Protein AF-A0A9W9YBP2-F1 (afdb_monomer)

Nearest PDB structures (foldseek):
  5f2o-assembly1_B  TM=9.267E-01  e=6.125E-21  Mycobacterium marinum M
  5f2n-assembly1_B  TM=9.156E-01  e=1.019E-20  Mycobacterium marinum M
  6lyh-assembly2_A  TM=8.291E-01  e=7.140E-15  Camellia sinensis var. assamica
  8uzd-assembly1_A  TM=8.109E-01  e=3.622E-15  Ilex paraguariensis
  6lyi-assembly1_B-2  TM=7.786E-01  e=2.379E-13  Camellia sinensis var. assamica

Structure (mmCIF, N/CA/C/O backbone):
data_AF-A0A9W9YBP2-F1
#
_entry.id   AF-A0A9W9YBP2-F1
#
loop_
_atom_site.group_PDB
_atom_site.id
_atom_site.type_symbol
_atom_site.label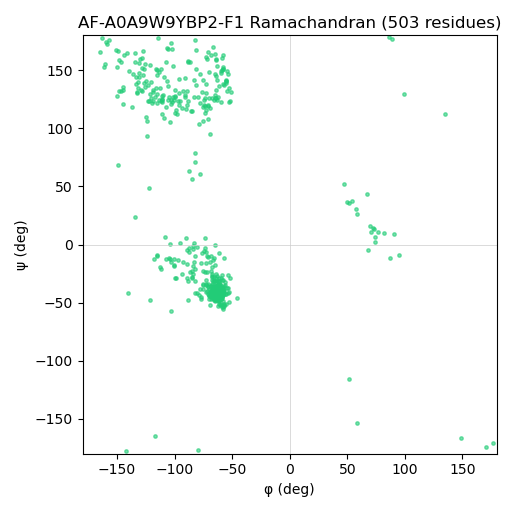_atom_id
_atom_site.label_alt_id
_atom_site.label_comp_id
_atom_site.label_asym_id
_atom_site.label_entity_id
_atom_site.label_seq_id
_atom_site.pdbx_PDB_ins_code
_atom_site.Cartn_x
_atom_site.Cartn_y
_atom_site.Cartn_z
_atom_site.occupancy
_atom_site.B_iso_or_equiv
_atom_site.auth_seq_id
_atom_site.auth_comp_id
_atom_site.auth_asym_id
_atom_site.auth_atom_id
_atom_site.pdbx_PDB_model_num
ATOM 1 N N . MET A 1 1 ? -2.726 -21.635 -3.933 1.00 55.66 1 MET A N 1
ATOM 2 C CA . MET A 1 1 ? -3.548 -20.910 -2.936 1.00 55.66 1 MET A CA 1
ATOM 3 C C . MET A 1 1 ? -2.852 -19.585 -2.648 1.00 55.66 1 MET A C 1
ATOM 5 O O . MET A 1 1 ? -1.627 -19.601 -2.637 1.00 55.66 1 MET A O 1
ATOM 9 N N . PRO A 1 2 ? -3.560 -18.451 -2.503 1.00 86.00 2 PRO A N 1
ATOM 10 C CA . PRO A 1 2 ? -2.918 -17.165 -2.212 1.00 86.00 2 PRO A CA 1
ATOM 11 C C . PRO A 1 2 ? -2.115 -17.192 -0.904 1.00 86.00 2 PRO A C 1
ATOM 13 O O . PRO A 1 2 ? -2.485 -17.905 0.033 1.00 86.00 2 PRO A O 1
ATOM 16 N N . LEU A 1 3 ? -1.048 -16.390 -0.828 1.00 90.25 3 LEU A N 1
ATOM 17 C CA . LEU A 1 3 ? -0.131 -16.355 0.319 1.00 90.25 3 LEU A CA 1
ATOM 18 C C . LEU A 1 3 ? -0.850 -16.019 1.632 1.00 90.25 3 LEU A C 1
ATOM 20 O O . LEU A 1 3 ? -0.806 -16.816 2.561 1.00 90.25 3 LEU A O 1
ATOM 24 N N . LEU A 1 4 ? -1.566 -14.890 1.689 1.00 93.56 4 LEU A N 1
ATOM 25 C CA . LEU A 1 4 ? -2.238 -14.441 2.916 1.00 93.56 4 LEU A CA 1
ATOM 26 C C . LEU A 1 4 ? -3.308 -15.423 3.402 1.00 93.56 4 LEU A C 1
ATOM 28 O O . LEU A 1 4 ? -3.424 -15.645 4.601 1.00 93.56 4 LEU A O 1
ATOM 32 N N . TYR A 1 5 ? -4.020 -16.083 2.484 1.00 95.06 5 TYR A N 1
ATOM 33 C CA . TYR A 1 5 ? -4.955 -17.152 2.844 1.00 95.06 5 TYR A CA 1
ATOM 34 C C . TYR A 1 5 ? -4.235 -18.299 3.563 1.00 95.06 5 TYR A C 1
ATOM 36 O O . TYR A 1 5 ? -4.701 -18.785 4.590 1.00 95.06 5 TYR A O 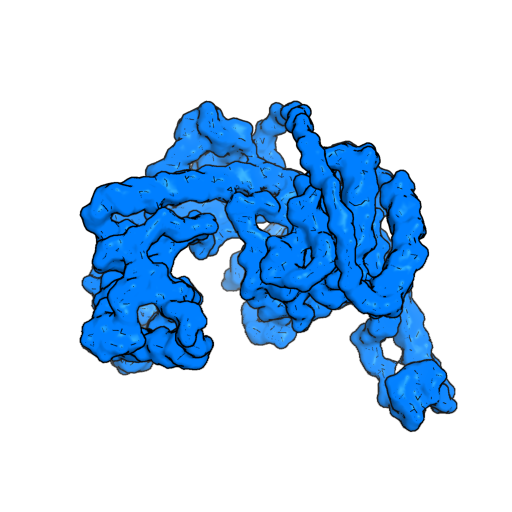1
ATOM 44 N N . THR A 1 6 ? -3.074 -18.701 3.042 1.00 94.75 6 THR A N 1
ATOM 45 C CA . THR A 1 6 ? -2.247 -19.752 3.649 1.00 94.75 6 THR A CA 1
ATOM 46 C C . THR A 1 6 ? -1.713 -19.303 5.011 1.00 94.75 6 THR A C 1
ATOM 48 O O . THR A 1 6 ? -1.772 -20.068 5.965 1.00 94.75 6 THR A O 1
ATOM 51 N N . CYS A 1 7 ? -1.263 -18.050 5.145 1.00 94.94 7 CYS A N 1
ATOM 52 C CA . CYS A 1 7 ? -0.811 -17.499 6.426 1.00 94.94 7 CYS A CA 1
ATOM 53 C C . CYS A 1 7 ? -1.916 -17.514 7.490 1.00 94.94 7 CYS A C 1
ATOM 55 O O . CYS A 1 7 ? -1.668 -17.970 8.602 1.00 94.94 7 CYS A O 1
ATOM 57 N N . VAL A 1 8 ? -3.130 -17.064 7.152 1.00 96.00 8 VAL A N 1
ATOM 58 C CA . VAL A 1 8 ? -4.284 -17.110 8.066 1.00 96.00 8 VAL A CA 1
ATOM 59 C C . VAL A 1 8 ? -4.595 -18.553 8.457 1.00 96.00 8 VAL A C 1
ATOM 61 O O . VAL A 1 8 ? -4.762 -18.841 9.637 1.00 96.00 8 VAL A O 1
ATOM 64 N N . GLN A 1 9 ? -4.596 -19.477 7.494 1.00 95.75 9 GLN A N 1
ATOM 65 C CA . GLN A 1 9 ? -4.836 -20.892 7.764 1.00 95.75 9 GLN A CA 1
ATOM 66 C C . GLN A 1 9 ? -3.798 -21.491 8.727 1.00 95.75 9 GLN A C 1
ATOM 68 O O . GLN A 1 9 ? -4.165 -22.253 9.619 1.00 95.75 9 GLN A O 1
ATOM 73 N N . GLU A 1 10 ? -2.515 -21.161 8.574 1.00 96.25 10 GLU A N 1
ATOM 74 C CA . GLU A 1 10 ? -1.473 -21.628 9.497 1.00 96.25 10 GLU A CA 1
ATOM 75 C C . GLU A 1 10 ? -1.598 -20.980 10.881 1.00 96.25 10 GLU A C 1
ATOM 77 O O . GLU A 1 10 ? -1.501 -21.679 11.887 1.00 96.25 10 GLU A O 1
ATOM 82 N N . LEU A 1 11 ? -1.896 -19.679 10.965 1.00 96.00 11 LEU A N 1
ATOM 83 C CA . LEU A 1 11 ? -2.150 -19.014 12.249 1.00 96.00 11 LEU A CA 1
ATOM 84 C C . LEU A 1 11 ? -3.337 -19.643 12.986 1.00 96.00 11 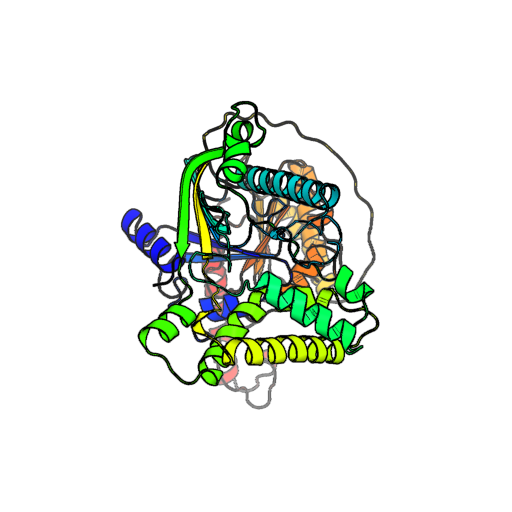LEU A C 1
ATOM 86 O O . LEU A 1 11 ? -3.249 -19.876 14.188 1.00 96.00 11 LEU A O 1
ATOM 90 N N . ARG A 1 12 ? -4.403 -19.997 12.261 1.00 95.31 12 ARG A N 1
ATOM 91 C CA . ARG A 1 12 ? -5.565 -20.716 12.803 1.00 95.31 12 ARG A CA 1
ATOM 92 C C . ARG A 1 12 ? -5.178 -22.093 13.345 1.00 95.31 12 ARG A C 1
ATOM 94 O O . ARG A 1 12 ? -5.583 -22.441 14.447 1.00 95.31 12 ARG A O 1
ATOM 101 N N . LYS A 1 13 ? -4.330 -22.853 12.643 1.00 96.31 13 LYS A N 1
ATOM 102 C CA . LYS A 1 13 ? -3.823 -24.147 13.146 1.00 96.31 13 LYS A CA 1
ATOM 103 C C . LYS A 1 13 ? -2.999 -24.009 14.429 1.00 96.31 13 LYS A C 1
ATOM 105 O O . LYS A 1 13 ? -3.027 -24.912 15.257 1.00 96.31 13 LYS A O 1
ATOM 110 N N . ILE A 1 14 ? -2.243 -22.920 14.571 1.00 96.75 14 ILE A N 1
ATOM 111 C CA . ILE A 1 14 ? -1.342 -22.704 15.712 1.00 96.75 14 ILE A CA 1
ATOM 112 C C . ILE A 1 14 ? -2.102 -22.156 16.927 1.00 96.75 14 ILE A C 1
ATOM 114 O O . ILE A 1 14 ? -1.828 -22.569 18.052 1.00 96.75 14 ILE A O 1
ATOM 118 N N . HIS A 1 15 ? -3.031 -21.222 16.711 1.00 95.75 15 HIS A N 1
ATOM 119 C CA . HIS A 1 15 ? -3.633 -20.418 17.779 1.00 95.75 15 HIS A CA 1
ATOM 120 C C . HIS A 1 15 ? -5.140 -20.643 17.980 1.00 95.75 15 HIS A C 1
ATOM 122 O O . HIS A 1 15 ? -5.681 -20.168 18.974 1.00 95.75 15 HIS A O 1
ATOM 128 N N . GLY A 1 16 ? -5.808 -21.370 17.081 1.00 93.94 16 GLY A N 1
ATOM 129 C CA . GLY A 1 16 ? -7.256 -21.582 17.104 1.00 93.94 16 GLY A CA 1
ATOM 130 C C . GLY A 1 16 ? -8.057 -20.510 16.355 1.00 93.94 16 GLY A C 1
ATOM 131 O O . GLY A 1 16 ? -7.508 -19.535 15.823 1.00 93.94 16 GLY A O 1
ATOM 132 N N . ASP A 1 17 ? -9.375 -20.718 16.296 1.00 91.31 17 ASP A N 1
ATOM 133 C CA . ASP A 1 17 ? -10.306 -19.871 15.540 1.00 91.31 17 ASP A CA 1
ATOM 134 C C . ASP A 1 17 ? -10.536 -18.503 16.198 1.00 91.31 17 ASP A C 1
ATOM 136 O O . ASP A 1 17 ? -10.561 -17.503 15.486 1.00 91.31 17 ASP A O 1
ATOM 140 N N . ASP A 1 18 ? -10.541 -18.441 17.533 1.00 89.19 18 ASP A N 1
ATOM 141 C CA . ASP A 1 18 ? -10.777 -17.206 18.306 1.00 89.19 18 ASP A CA 1
ATOM 142 C C . ASP A 1 18 ? -9.574 -16.236 18.305 1.00 89.19 18 ASP A C 1
ATOM 144 O O . ASP A 1 18 ? -9.632 -15.131 18.853 1.00 89.19 18 ASP A O 1
ATOM 148 N N . PHE A 1 19 ? -8.435 -16.631 17.725 1.00 93.44 19 PHE A N 1
ATOM 149 C CA . PHE A 1 19 ? -7.253 -15.774 17.660 1.00 93.44 19 PHE A CA 1
ATOM 150 C C . PHE A 1 19 ? -7.491 -14.618 16.680 1.00 93.44 19 PHE A C 1
ATOM 152 O O . PHE A 1 19 ? -7.505 -14.815 15.468 1.00 93.44 19 PHE A O 1
ATOM 159 N N . SER A 1 20 ? -7.665 -13.393 17.162 1.00 95.12 20 SER A N 1
ATOM 160 C CA . SER A 1 20 ? -7.914 -12.258 16.266 1.00 95.12 20 SER A CA 1
ATOM 161 C C . SER A 1 20 ? -6.709 -11.964 15.364 1.00 95.12 20 SER A C 1
ATOM 163 O O . SER A 1 20 ? -5.587 -11.792 15.840 1.00 95.12 20 SER A O 1
ATOM 165 N N . ILE A 1 21 ? -6.941 -11.872 14.052 1.00 97.19 21 ILE A N 1
ATOM 166 C CA . ILE A 1 21 ? -5.913 -11.559 13.051 1.00 97.19 21 ILE A CA 1
ATOM 167 C C . ILE A 1 21 ? -6.308 -10.266 12.348 1.00 97.19 21 ILE A C 1
ATOM 169 O O . ILE A 1 21 ? -7.375 -10.191 11.751 1.00 97.19 21 ILE A O 1
ATOM 173 N N . ASN A 1 22 ? -5.437 -9.259 12.359 1.00 96.69 22 ASN A N 1
ATOM 174 C CA . ASN A 1 22 ? -5.608 -8.071 11.526 1.00 96.69 22 ASN A CA 1
ATOM 175 C C . ASN A 1 22 ? -4.626 -8.113 10.351 1.00 96.69 22 ASN A C 1
ATOM 177 O O . ASN A 1 22 ? -3.417 -8.227 10.559 1.00 96.69 22 ASN A O 1
ATOM 181 N N . VAL A 1 23 ? -5.136 -8.019 9.124 1.00 97.44 23 VAL A N 1
ATOM 182 C CA . VAL A 1 23 ? -4.327 -7.952 7.903 1.00 97.44 23 VAL A CA 1
ATOM 183 C C . VAL A 1 23 ? -4.386 -6.536 7.354 1.00 97.44 23 VAL A C 1
ATOM 185 O O . VAL A 1 23 ? -5.449 -6.057 6.971 1.00 97.44 23 VAL A O 1
ATOM 188 N N . ILE A 1 24 ? -3.231 -5.880 7.278 1.00 96.94 24 ILE A N 1
ATOM 189 C CA . ILE A 1 24 ? -3.136 -4.492 6.831 1.00 96.94 24 ILE A CA 1
ATOM 190 C C . ILE A 1 24 ? -2.446 -4.448 5.469 1.00 96.94 24 ILE A C 1
ATOM 192 O O . ILE A 1 24 ? -1.337 -4.962 5.326 1.00 96.94 24 ILE A O 1
ATOM 196 N N . TYR A 1 25 ? -3.088 -3.832 4.476 1.00 97.06 25 TYR A N 1
ATOM 197 C CA . TYR A 1 25 ? -2.472 -3.570 3.171 1.00 97.06 25 TYR A CA 1
ATOM 198 C C . TYR A 1 25 ? -1.996 -2.126 3.091 1.00 97.06 25 TYR A C 1
ATOM 200 O O . TYR A 1 25 ? -2.777 -1.205 3.309 1.00 97.06 25 TYR A O 1
ATOM 208 N N . GLU A 1 26 ? -0.737 -1.920 2.733 1.00 96.38 26 GLU A N 1
ATOM 209 C CA . GLU A 1 26 ? -0.184 -0.593 2.470 1.00 96.38 26 GLU A CA 1
ATOM 210 C C . GLU A 1 26 ? 0.160 -0.468 0.993 1.00 96.38 26 GLU A C 1
ATOM 212 O O . GLU A 1 26 ? 0.700 -1.400 0.399 1.00 96.38 26 GLU A O 1
ATOM 217 N N . ASP A 1 27 ? -0.221 0.664 0.411 1.00 95.88 27 ASP A N 1
ATOM 218 C CA . ASP A 1 27 ? 0.181 1.079 -0.928 1.00 95.88 27 ASP A CA 1
ATOM 219 C C . ASP A 1 27 ? 0.041 2.608 -1.029 1.00 95.88 27 ASP A C 1
ATOM 221 O O . ASP A 1 27 ? -0.459 3.263 -0.112 1.00 95.88 27 ASP A O 1
ATOM 225 N N . GLN A 1 28 ? 0.443 3.182 -2.160 1.00 92.62 28 GLN A N 1
ATOM 226 C CA . GLN A 1 28 ? 0.352 4.610 -2.428 1.00 92.62 28 GLN A CA 1
ATOM 227 C C . GLN A 1 28 ? -1.097 5.125 -2.335 1.00 92.62 28 GLN A C 1
ATOM 229 O O . GLN A 1 28 ? -2.037 4.396 -2.663 1.00 92.62 28 GLN A O 1
ATOM 234 N N . PRO A 1 29 ? -1.308 6.419 -2.010 1.00 92.44 29 PRO A N 1
ATOM 235 C CA . PRO A 1 29 ? -2.643 7.025 -1.923 1.00 92.44 29 PRO A CA 1
ATOM 236 C C . PRO A 1 29 ? -3.529 6.821 -3.161 1.00 92.44 29 PRO A C 1
ATOM 238 O O . PRO A 1 29 ? -4.752 6.827 -3.064 1.00 92.44 29 PRO A O 1
ATOM 241 N N . VAL A 1 30 ? -2.908 6.678 -4.335 1.00 91.06 30 VAL A N 1
ATOM 242 C CA . VAL A 1 30 ? -3.585 6.552 -5.632 1.00 91.06 30 VAL A CA 1
ATOM 243 C C . VAL A 1 30 ? -3.956 5.115 -6.004 1.00 91.06 30 VAL A C 1
ATOM 245 O O . VAL A 1 30 ? -4.571 4.917 -7.051 1.00 91.06 30 VAL A O 1
ATOM 248 N N . ASN A 1 31 ? -3.592 4.126 -5.184 1.00 93.69 31 ASN A N 1
ATOM 249 C CA . ASN A 1 31 ? -3.914 2.726 -5.432 1.00 93.69 31 ASN A CA 1
ATOM 250 C C . ASN A 1 31 ? -5.435 2.468 -5.421 1.00 93.69 31 ASN A C 1
ATOM 252 O O . ASN A 1 31 ? -6.209 3.151 -4.746 1.00 93.69 31 ASN A O 1
ATOM 256 N N . ASP A 1 32 ? -5.870 1.433 -6.143 1.00 94.12 32 ASP A N 1
ATOM 257 C CA . ASP A 1 32 ? -7.275 1.024 -6.215 1.00 94.12 32 ASP A CA 1
ATOM 258 C C . ASP A 1 32 ? -7.680 0.150 -5.013 1.00 94.12 32 ASP A C 1
ATOM 260 O O . ASP A 1 32 ? -7.922 -1.059 -5.113 1.00 94.12 32 ASP A O 1
ATOM 264 N N . PHE A 1 33 ? -7.771 0.781 -3.840 1.00 94.94 33 PHE A N 1
ATOM 265 C CA . PHE A 1 33 ? -8.228 0.124 -2.611 1.00 94.94 33 PHE A CA 1
ATOM 266 C C . PHE A 1 33 ? -9.679 -0.371 -2.704 1.00 94.94 33 PHE A C 1
ATOM 268 O O . PHE A 1 33 ? -10.029 -1.362 -2.064 1.00 94.94 33 PHE A O 1
ATOM 275 N N . LYS A 1 34 ? -10.512 0.259 -3.541 1.00 94.88 34 LYS A N 1
ATOM 276 C CA . LYS A 1 34 ? -11.890 -0.177 -3.798 1.00 94.88 34 LYS A CA 1
ATOM 277 C C . LYS A 1 34 ? -11.909 -1.593 -4.374 1.00 94.88 34 LYS A C 1
ATOM 279 O O . LYS A 1 34 ? -12.583 -2.465 -3.830 1.00 94.88 34 LYS A O 1
ATOM 284 N N . SER A 1 35 ? -11.136 -1.859 -5.428 1.00 94.44 35 SER A N 1
ATOM 285 C CA . SER A 1 35 ? -11.048 -3.209 -6.006 1.00 94.44 35 SER A CA 1
ATOM 286 C C . SER A 1 35 ? -10.501 -4.244 -5.019 1.00 94.44 35 SER A C 1
ATOM 288 O O . SER A 1 35 ? -10.947 -5.396 -5.025 1.00 94.44 35 SER A O 1
ATOM 290 N N . LEU A 1 36 ? -9.564 -3.853 -4.146 1.00 94.94 36 LEU A N 1
ATOM 291 C CA . LEU A 1 36 ? -9.076 -4.716 -3.065 1.00 94.94 36 LEU A CA 1
ATOM 292 C C . LEU A 1 36 ? -10.212 -5.104 -2.107 1.00 94.94 36 LEU A C 1
ATOM 294 O O . LEU A 1 36 ? -10.421 -6.296 -1.871 1.00 94.94 36 LEU A O 1
ATOM 298 N N . PHE A 1 37 ? -10.970 -4.131 -1.592 1.00 95.88 37 PHE A N 1
ATOM 299 C CA . PHE A 1 37 ? -12.083 -4.405 -0.682 1.00 95.88 37 PHE A CA 1
ATOM 300 C C . PHE A 1 37 ? -13.197 -5.207 -1.360 1.00 95.88 37 PHE A C 1
ATOM 302 O O . PHE A 1 37 ? -13.647 -6.200 -0.794 1.00 95.88 37 PHE A O 1
ATOM 309 N N . LEU A 1 38 ? -13.585 -4.873 -2.596 1.00 95.00 38 LEU A N 1
ATOM 310 C CA . LEU A 1 38 ? -14.573 -5.651 -3.355 1.00 95.00 38 LEU A CA 1
ATOM 311 C C . LEU A 1 38 ? -14.153 -7.120 -3.511 1.00 95.00 38 LEU A C 1
ATOM 313 O O . LEU A 1 38 ? -14.978 -8.018 -3.346 1.00 95.00 38 LEU A O 1
ATOM 317 N N . ARG A 1 39 ? -12.867 -7.389 -3.770 1.00 94.19 39 ARG A N 1
ATOM 318 C CA . ARG A 1 39 ? -12.339 -8.759 -3.858 1.00 94.19 39 ARG A CA 1
ATOM 319 C C . ARG A 1 39 ? -12.379 -9.481 -2.511 1.00 94.19 39 ARG A C 1
ATOM 321 O O . ARG A 1 39 ? -12.772 -10.644 -2.458 1.00 94.19 39 ARG A O 1
ATOM 328 N N . LEU A 1 40 ? -11.987 -8.811 -1.428 1.00 94.12 40 LEU A N 1
ATOM 329 C CA . LEU A 1 40 ? -12.010 -9.392 -0.083 1.00 94.12 40 LEU A CA 1
ATOM 330 C C . LEU A 1 40 ? -13.437 -9.659 0.413 1.00 94.12 40 LEU A C 1
ATOM 332 O O . LEU A 1 40 ? -13.652 -10.642 1.115 1.00 94.12 40 LEU A O 1
ATOM 336 N N . GLN A 1 41 ? -14.409 -8.854 -0.006 1.00 92.69 41 GLN A N 1
ATOM 337 C CA . GLN A 1 41 ? -15.829 -9.038 0.304 1.00 92.69 41 GLN A CA 1
ATOM 338 C C . GLN A 1 41 ? -16.534 -10.031 -0.638 1.00 92.69 41 GLN A C 1
ATOM 340 O O . GLN A 1 41 ? -17.734 -10.251 -0.515 1.00 92.69 41 GLN A O 1
ATOM 345 N N . GLY A 1 42 ? -15.821 -10.636 -1.597 1.00 92.75 42 GLY A N 1
ATOM 346 C CA . GLY A 1 42 ? -16.412 -11.578 -2.558 1.00 92.75 42 GLY A CA 1
ATOM 347 C C . GLY A 1 42 ? -17.359 -10.928 -3.576 1.00 92.75 42 GLY A C 1
ATOM 348 O O . GLY A 1 42 ? -18.112 -11.628 -4.245 1.00 92.75 42 GLY A O 1
ATOM 349 N N . LEU A 1 43 ? -17.305 -9.601 -3.713 1.00 92.44 43 LEU A N 1
ATOM 350 C CA . LEU A 1 43 ? -18.116 -8.798 -4.636 1.00 92.44 43 LEU A CA 1
ATOM 351 C C . LEU A 1 43 ? -17.451 -8.632 -6.014 1.00 92.44 43 LEU A C 1
ATOM 353 O O . LEU A 1 43 ? -18.036 -8.060 -6.929 1.00 92.44 43 LEU A O 1
ATOM 357 N N . MET A 1 44 ? -16.225 -9.133 -6.170 1.00 92.06 44 MET A N 1
ATOM 358 C CA . MET A 1 44 ? -15.496 -9.213 -7.434 1.00 92.06 44 MET A CA 1
ATOM 359 C C . MET A 1 44 ? -14.916 -10.620 -7.630 1.00 92.06 44 MET A C 1
ATOM 361 O O . MET A 1 44 ? -14.441 -11.213 -6.656 1.00 92.06 44 MET A O 1
ATOM 365 N N . PRO A 1 45 ? -14.866 -11.143 -8.873 1.00 89.38 45 PRO A N 1
ATOM 366 C CA . PRO A 1 45 ? -14.186 -12.398 -9.169 1.00 89.38 45 PRO A CA 1
ATOM 367 C C . PRO A 1 45 ? -12.724 -12.377 -8.711 1.00 89.38 45 PRO A C 1
ATOM 369 O O . PRO A 1 45 ? -12.011 -11.378 -8.850 1.00 89.38 45 PRO A O 1
ATOM 372 N N . GLY A 1 46 ? -12.256 -13.501 -8.180 1.00 87.12 46 GLY A N 1
ATOM 373 C CA . GLY A 1 46 ? -10.902 -13.600 -7.664 1.00 87.12 46 GLY A CA 1
ATOM 374 C C . GLY A 1 46 ? -10.650 -14.892 -6.896 1.00 87.12 46 GLY A C 1
ATOM 375 O O . GLY A 1 46 ? -11.496 -15.789 -6.869 1.00 87.12 46 GLY A O 1
ATOM 376 N N . PRO A 1 47 ? -9.466 -15.016 -6.280 1.00 88.50 47 PRO A N 1
ATOM 377 C CA . PRO A 1 47 ? -9.184 -16.134 -5.400 1.00 88.50 47 PRO A CA 1
ATOM 378 C C . PRO A 1 47 ? -10.076 -16.101 -4.150 1.00 88.50 47 PRO A C 1
ATOM 380 O O . PRO A 1 47 ? -10.635 -15.065 -3.798 1.00 88.50 47 PRO A O 1
ATOM 383 N N . LYS A 1 48 ? -10.154 -17.236 -3.441 1.00 89.88 48 LYS A N 1
ATOM 384 C CA . LYS A 1 48 ? -10.880 -17.338 -2.166 1.00 89.88 48 LYS A CA 1
ATOM 385 C C . LYS A 1 48 ? -10.448 -16.235 -1.195 1.00 89.88 48 LYS A C 1
ATOM 387 O O . LYS A 1 48 ? -9.250 -16.060 -0.957 1.00 89.88 48 LYS A O 1
ATOM 392 N N . SER A 1 49 ? -11.427 -15.550 -0.613 1.00 93.81 49 SER A N 1
ATOM 393 C CA . SER A 1 49 ? -11.194 -14.537 0.410 1.00 93.81 49 SER A CA 1
ATOM 394 C C . SER A 1 49 ? -10.957 -15.196 1.763 1.00 93.81 49 SER A C 1
ATOM 396 O O . SER A 1 49 ? -11.767 -15.998 2.220 1.00 93.81 49 SER A O 1
ATOM 398 N N . TYR A 1 50 ? -9.853 -14.849 2.420 1.00 94.75 50 TYR A N 1
ATOM 399 C CA . TYR A 1 50 ? -9.629 -15.258 3.805 1.00 94.75 50 TYR A CA 1
ATOM 400 C C . TYR A 1 50 ? -10.519 -14.468 4.779 1.00 94.75 50 TYR A C 1
ATOM 402 O O . TYR A 1 50 ? -10.807 -14.974 5.853 1.00 94.75 50 TYR A O 1
ATOM 410 N N . LEU A 1 51 ? -10.978 -13.267 4.400 1.00 94.00 51 LEU A N 1
ATOM 411 C CA . LEU A 1 51 ? -11.874 -12.444 5.219 1.00 94.00 51 LEU A CA 1
ATOM 412 C C . LEU A 1 51 ? -13.252 -13.104 5.368 1.00 94.00 51 LEU A C 1
ATOM 414 O O . LEU A 1 51 ? -13.845 -13.053 6.434 1.00 94.00 51 LEU A O 1
ATOM 418 N N . LEU A 1 52 ? -13.747 -13.754 4.309 1.00 92.88 52 LEU A N 1
ATOM 419 C CA . LEU A 1 52 ? -15.039 -14.451 4.334 1.00 92.88 52 LEU A CA 1
ATOM 420 C C . LEU A 1 52 ? -14.948 -15.874 4.892 1.00 92.88 52 LEU A C 1
ATOM 422 O O . LEU A 1 52 ? -15.930 -16.407 5.400 1.00 92.88 52 LEU A O 1
ATOM 426 N N . ASN A 1 53 ? -13.789 -16.518 4.742 1.00 94.25 53 ASN A N 1
ATOM 427 C CA . ASN A 1 53 ? -13.637 -17.942 5.038 1.00 94.25 53 ASN A CA 1
ATOM 428 C C . ASN A 1 53 ? -13.167 -18.231 6.466 1.00 94.25 53 ASN A C 1
ATOM 430 O O . ASN A 1 53 ? -13.229 -19.387 6.882 1.00 94.25 53 ASN A O 1
ATOM 434 N N . PHE A 1 54 ? -12.662 -17.229 7.186 1.00 94.25 54 PHE A N 1
ATOM 435 C CA . PHE A 1 54 ? -12.166 -17.387 8.549 1.00 94.25 54 PHE A CA 1
ATOM 436 C C . PHE A 1 54 ? -12.821 -16.346 9.467 1.00 94.25 54 PHE A C 1
ATOM 438 O O . PHE A 1 54 ? -12.829 -15.167 9.113 1.00 94.25 54 PHE A O 1
ATOM 445 N N . PRO A 1 55 ? -13.347 -16.751 10.640 1.00 91.94 55 PRO A N 1
ATOM 446 C CA . PRO A 1 55 ? -13.845 -15.808 11.636 1.00 91.94 55 PRO A CA 1
ATOM 447 C C . PRO A 1 55 ? -12.685 -15.012 12.245 1.00 91.94 55 PRO A C 1
ATOM 449 O O . PRO A 1 55 ? -11.521 -15.406 12.116 1.00 91.94 55 PRO A O 1
ATOM 452 N N . ASP A 1 56 ? -13.001 -13.898 12.906 1.00 94.25 56 ASP A N 1
ATOM 453 C CA . ASP A 1 56 ? -12.043 -13.055 13.638 1.00 94.25 56 ASP A CA 1
ATOM 454 C C . ASP A 1 56 ? -10.810 -12.647 12.818 1.00 94.25 56 ASP A C 1
ATOM 456 O O . ASP A 1 56 ? -9.686 -12.552 13.325 1.00 94.25 56 ASP A O 1
ATOM 460 N N . VAL A 1 57 ? -11.028 -12.417 11.520 1.00 96.25 57 VAL A N 1
ATOM 461 C CA . VAL A 1 57 ? -10.063 -11.783 10.629 1.00 96.25 57 VAL A CA 1
ATOM 462 C C . VAL A 1 57 ? -10.580 -10.409 10.241 1.00 96.25 57 VAL A C 1
ATOM 464 O O . VAL A 1 57 ? -11.692 -10.265 9.744 1.00 96.25 57 VAL A O 1
ATOM 467 N N . PHE A 1 58 ? -9.742 -9.403 10.438 1.00 96.50 58 PHE A N 1
ATOM 468 C CA . PHE A 1 58 ? -10.035 -8.005 10.161 1.00 96.50 58 PHE A CA 1
ATOM 469 C C . PHE A 1 58 ? -9.097 -7.502 9.072 1.00 96.50 58 PHE A C 1
ATOM 471 O O . PHE A 1 58 ? -7.983 -8.013 8.910 1.00 96.50 58 PHE A O 1
ATOM 478 N N . VAL A 1 59 ? -9.556 -6.520 8.298 1.00 97.00 59 VAL A N 1
ATOM 479 C CA . VAL A 1 59 ? -8.746 -5.905 7.248 1.00 97.00 59 VAL A CA 1
ATOM 480 C C . VAL A 1 59 ? -8.830 -4.396 7.335 1.00 97.00 59 VAL A C 1
ATOM 482 O O . VAL A 1 59 ? -9.918 -3.824 7.311 1.00 97.00 59 VAL A O 1
ATOM 485 N N . THR A 1 60 ? -7.667 -3.755 7.326 1.00 96.88 60 THR A N 1
ATOM 486 C CA . THR A 1 60 ? -7.548 -2.320 7.078 1.00 96.88 60 THR A CA 1
ATOM 487 C C . THR A 1 60 ? -6.545 -2.040 5.962 1.00 96.88 60 THR A C 1
ATOM 489 O O . THR A 1 60 ? -5.792 -2.915 5.524 1.00 96.88 60 THR A O 1
ATOM 492 N N . THR A 1 61 ? -6.545 -0.812 5.455 1.00 97.25 61 THR A N 1
ATOM 493 C CA . THR A 1 61 ? -5.582 -0.350 4.451 1.00 97.25 61 THR A CA 1
ATOM 494 C C . THR A 1 61 ? -4.921 0.952 4.881 1.00 97.25 61 THR A C 1
ATOM 496 O O . THR A 1 61 ? -5.517 1.742 5.610 1.00 97.25 61 THR A O 1
ATOM 499 N N . CYS A 1 62 ? -3.697 1.193 4.423 1.00 96.25 62 CYS A N 1
ATOM 500 C CA . CYS A 1 62 ? -2.952 2.426 4.639 1.00 96.25 62 CYS A CA 1
ATOM 501 C C . CYS A 1 62 ? -2.528 2.999 3.281 1.00 96.25 62 CYS A C 1
ATOM 503 O O . CYS A 1 62 ? -1.681 2.425 2.604 1.00 96.25 62 CYS A O 1
ATOM 505 N N . GLY A 1 63 ? -3.128 4.120 2.881 1.00 93.56 63 GLY A N 1
ATOM 506 C CA . GLY A 1 63 ? -2.762 4.878 1.683 1.00 93.56 63 GLY A CA 1
ATOM 507 C C . GLY A 1 63 ? -1.664 5.890 1.987 1.00 93.56 63 GLY A C 1
ATOM 508 O O . GLY A 1 63 ? -1.892 7.100 1.937 1.00 93.56 63 GLY A O 1
ATOM 509 N N . THR A 1 64 ? -0.496 5.390 2.376 1.00 90.12 64 THR A N 1
ATOM 510 C CA . THR A 1 64 ? 0.694 6.196 2.684 1.00 90.12 64 THR A CA 1
ATOM 511 C C . THR A 1 64 ? 1.798 5.824 1.695 1.00 90.12 64 THR A C 1
ATOM 513 O O . THR A 1 64 ? 1.538 5.305 0.618 1.00 90.12 64 THR A O 1
ATOM 516 N N . ASN A 1 65 ? 3.033 6.193 1.980 1.00 87.94 65 ASN A N 1
ATOM 517 C CA . ASN A 1 65 ? 4.191 5.796 1.215 1.00 87.94 65 ASN A CA 1
ATOM 518 C C . ASN A 1 65 ? 5.136 5.055 2.157 1.00 87.94 65 ASN A C 1
ATOM 520 O O . ASN A 1 65 ? 5.499 5.605 3.197 1.00 87.94 65 ASN A O 1
ATOM 524 N N . PHE A 1 66 ? 5.599 3.866 1.779 1.00 93.75 66 PHE A N 1
ATOM 525 C CA . PHE A 1 66 ? 6.527 3.074 2.581 1.00 93.75 66 PHE A CA 1
ATOM 526 C C . PHE A 1 66 ? 7.891 3.748 2.858 1.00 93.75 66 PHE A C 1
ATOM 528 O O . PHE A 1 66 ? 8.661 3.228 3.668 1.00 93.75 66 PHE A O 1
ATOM 535 N N . TYR A 1 67 ? 8.226 4.900 2.261 1.00 94.94 67 TYR A N 1
ATOM 536 C CA . TYR A 1 67 ? 9.356 5.735 2.728 1.00 94.94 67 TYR A CA 1
ATOM 537 C C . TYR A 1 67 ? 9.063 6.549 3.993 1.00 94.94 67 TYR A C 1
ATOM 539 O O . TYR A 1 67 ? 9.982 7.142 4.558 1.00 94.94 67 TYR A O 1
ATOM 547 N N . SER A 1 68 ? 7.818 6.553 4.454 1.00 93.00 68 SER A N 1
ATOM 548 C CA . SER A 1 68 ? 7.377 7.082 5.743 1.00 93.00 68 SER A CA 1
ATOM 549 C C . SER A 1 68 ? 7.051 5.933 6.696 1.00 93.00 68 SER A C 1
ATOM 551 O O . SER A 1 68 ? 6.995 4.767 6.294 1.00 93.00 68 SER A O 1
ATOM 553 N N . GLN A 1 69 ? 6.853 6.250 7.975 1.00 94.75 69 GLN A N 1
ATOM 554 C CA . GLN A 1 69 ? 6.250 5.313 8.915 1.00 94.75 69 GLN A CA 1
ATOM 555 C C . GLN A 1 69 ? 4.742 5.234 8.637 1.00 94.75 69 GLN A C 1
ATOM 557 O O . GLN A 1 69 ? 4.063 6.256 8.615 1.00 94.75 69 GLN A O 1
ATOM 562 N N . CYS A 1 70 ? 4.238 4.030 8.394 1.00 94.94 70 CYS A N 1
ATOM 563 C CA . CYS A 1 70 ? 2.861 3.751 7.993 1.00 94.94 70 CYS A CA 1
ATOM 564 C C . CYS A 1 70 ? 2.001 3.313 9.182 1.00 94.94 70 CYS A C 1
ATOM 566 O O . CYS A 1 70 ? 0.795 3.553 9.193 1.00 94.94 70 CYS A O 1
ATOM 568 N N . PHE A 1 71 ? 2.616 2.682 10.187 1.00 95.75 71 PHE A N 1
ATOM 569 C CA . PHE A 1 71 ? 1.904 2.088 11.318 1.00 95.75 71 PHE A CA 1
ATOM 570 C C . PHE A 1 71 ? 2.425 2.596 12.663 1.00 95.75 71 PHE A C 1
ATOM 572 O O . PHE A 1 71 ? 3.596 2.983 12.775 1.00 95.75 71 PHE A O 1
ATOM 579 N N . PRO A 1 72 ? 1.591 2.547 13.715 1.00 94.12 72 PRO A N 1
ATOM 580 C CA . PRO A 1 72 ? 2.058 2.862 15.050 1.00 94.12 72 PRO A CA 1
ATOM 581 C C . PRO A 1 72 ? 3.218 1.951 15.485 1.00 94.12 72 PRO A C 1
ATOM 583 O O . PRO A 1 72 ? 3.304 0.798 15.035 1.00 94.12 72 PRO A O 1
ATOM 586 N N . PRO A 1 73 ? 4.116 2.433 16.360 1.00 93.19 73 PRO A N 1
ATOM 587 C CA . PRO A 1 73 ? 5.268 1.664 16.797 1.00 93.19 73 PRO A CA 1
ATOM 588 C C . PRO A 1 73 ? 4.880 0.303 17.381 1.00 93.19 73 PRO A C 1
ATOM 590 O O . PRO A 1 73 ? 3.939 0.192 18.160 1.00 93.19 73 PRO A O 1
ATOM 593 N N . GLN A 1 74 ? 5.657 -0.727 17.045 1.00 93.12 74 GLN A N 1
ATOM 594 C CA . GLN A 1 74 ? 5.548 -2.076 17.613 1.00 93.12 74 GLN A CA 1
ATOM 595 C C . GLN A 1 74 ? 4.178 -2.763 17.443 1.00 93.12 74 GLN A C 1
ATOM 597 O O . GLN A 1 74 ? 3.835 -3.650 18.222 1.00 93.12 74 GLN A O 1
ATOM 602 N N . THR A 1 75 ? 3.409 -2.399 16.415 1.00 94.25 75 THR A N 1
ATOM 603 C CA . THR A 1 75 ? 2.093 -2.994 16.122 1.00 94.25 75 THR A CA 1
ATOM 604 C C . THR A 1 75 ? 2.130 -4.107 15.074 1.00 94.25 75 THR A C 1
ATOM 606 O O . THR A 1 75 ? 1.166 -4.858 14.948 1.00 94.25 75 THR A O 1
ATOM 609 N N . VAL A 1 76 ? 3.233 -4.261 14.332 1.00 97.00 76 VAL A N 1
ATOM 610 C CA . VAL A 1 76 ? 3.336 -5.249 13.245 1.00 97.00 76 VAL A CA 1
ATOM 611 C C . VAL A 1 76 ? 4.065 -6.508 13.718 1.00 97.00 76 VAL A C 1
ATOM 613 O O . VAL A 1 76 ? 5.258 -6.474 14.029 1.00 97.00 76 VAL A O 1
ATOM 616 N N . ASN A 1 77 ? 3.367 -7.648 13.740 1.00 96.00 77 ASN A N 1
ATOM 617 C CA . ASN A 1 77 ? 3.935 -8.942 14.156 1.00 96.00 77 ASN A CA 1
ATOM 618 C C . ASN A 1 77 ? 4.579 -9.733 13.004 1.00 96.00 77 ASN A C 1
ATOM 620 O O . ASN A 1 77 ? 5.522 -10.499 13.222 1.00 96.00 77 ASN A O 1
ATOM 624 N N . LEU A 1 78 ? 4.087 -9.538 11.781 1.00 97.12 78 LEU A N 1
ATOM 625 C CA . LEU A 1 78 ? 4.618 -10.128 10.557 1.00 97.12 78 LEU A CA 1
ATOM 626 C C . LEU A 1 78 ? 4.466 -9.112 9.426 1.00 97.12 78 LEU A C 1
ATOM 628 O O . LEU A 1 78 ? 3.352 -8.706 9.112 1.00 97.12 78 LEU A O 1
ATOM 632 N N . ALA A 1 79 ? 5.577 -8.721 8.808 1.00 97.62 79 ALA A N 1
ATOM 633 C CA . ALA A 1 79 ? 5.569 -7.878 7.619 1.00 97.62 79 ALA A CA 1
ATOM 634 C C . ALA A 1 79 ? 5.932 -8.701 6.382 1.00 97.62 79 ALA A C 1
ATOM 636 O O . ALA A 1 79 ? 6.833 -9.544 6.421 1.00 97.62 79 ALA A O 1
ATOM 637 N N . PHE A 1 80 ? 5.264 -8.422 5.270 1.00 97.56 80 PHE A N 1
ATOM 638 C CA . PHE A 1 80 ? 5.570 -9.003 3.972 1.00 97.56 80 PHE A CA 1
ATOM 639 C C . PHE A 1 80 ? 5.593 -7.907 2.913 1.00 97.56 80 PHE A C 1
ATOM 641 O O . PHE A 1 80 ? 4.736 -7.030 2.910 1.00 97.56 80 PHE A O 1
ATOM 648 N N . SER A 1 81 ? 6.565 -7.962 2.008 1.00 97.06 81 SER A N 1
ATOM 649 C CA . SER A 1 81 ? 6.598 -7.087 0.840 1.00 97.06 81 SER A CA 1
ATOM 650 C C . SER A 1 81 ? 7.260 -7.807 -0.330 1.00 97.06 81 SER A C 1
ATOM 652 O O . SER A 1 81 ? 8.329 -8.407 -0.185 1.00 97.06 81 SER A O 1
ATOM 654 N N . ALA A 1 82 ? 6.622 -7.742 -1.496 1.00 95.31 82 ALA A N 1
ATOM 655 C CA . ALA A 1 82 ? 7.138 -8.300 -2.733 1.00 95.31 82 ALA A CA 1
ATOM 656 C C . ALA A 1 82 ? 7.163 -7.230 -3.822 1.00 95.31 82 ALA A C 1
ATOM 658 O O . ALA A 1 82 ? 6.201 -6.482 -3.969 1.00 95.31 82 ALA A O 1
ATOM 659 N N . THR A 1 83 ? 8.268 -7.170 -4.568 1.00 93.31 83 THR A N 1
ATOM 660 C CA . THR A 1 83 ? 8.433 -6.337 -5.766 1.00 93.31 83 THR A CA 1
ATOM 661 C C . THR A 1 83 ? 7.956 -4.891 -5.572 1.00 93.31 83 THR A C 1
ATOM 663 O O . THR A 1 83 ? 7.188 -4.382 -6.381 1.00 93.31 83 THR A O 1
ATOM 666 N N . SER A 1 84 ? 8.430 -4.211 -4.523 1.00 93.62 84 SER A N 1
ATOM 667 C CA . SER A 1 84 ? 8.028 -2.821 -4.234 1.00 93.62 84 SER A CA 1
ATOM 668 C C . SER A 1 84 ? 9.173 -1.932 -3.742 1.00 93.62 84 SER A C 1
ATOM 670 O O . SER A 1 84 ? 9.352 -0.827 -4.239 1.00 93.62 84 SER A O 1
ATOM 672 N N . PHE A 1 85 ? 10.046 -2.419 -2.859 1.00 95.81 85 PHE A N 1
ATOM 673 C CA . PHE A 1 85 ? 11.152 -1.633 -2.281 1.00 95.81 85 PHE A CA 1
ATOM 674 C C . PHE A 1 85 ? 12.318 -1.359 -3.255 1.00 95.81 85 PHE A C 1
ATOM 676 O O . PHE A 1 85 ? 13.364 -0.826 -2.867 1.00 95.81 85 PHE A O 1
ATOM 683 N N . HIS A 1 86 ? 12.166 -1.743 -4.523 1.00 93.19 86 HIS A N 1
ATOM 684 C CA . HIS A 1 86 ? 13.074 -1.368 -5.604 1.00 93.19 86 HIS A CA 1
ATOM 685 C C . HIS A 1 86 ? 12.747 0.005 -6.199 1.00 93.19 86 HIS A C 1
ATOM 687 O O . HIS A 1 86 ? 13.664 0.645 -6.707 1.00 93.19 86 HIS A O 1
ATOM 693 N N . TRP A 1 87 ? 11.497 0.476 -6.113 1.00 93.50 87 TRP A N 1
ATOM 694 C CA . TRP A 1 87 ? 11.130 1.836 -6.518 1.00 93.50 87 TRP A CA 1
ATOM 695 C C . TRP A 1 87 ? 11.932 2.874 -5.723 1.00 93.50 87 TRP A C 1
ATOM 697 O O . TRP A 1 87 ? 12.529 2.546 -4.690 1.00 93.50 87 TRP A O 1
ATOM 707 N N . PHE A 1 88 ? 12.009 4.104 -6.229 1.00 93.81 88 PHE A N 1
ATOM 708 C CA . PHE A 1 88 ? 12.627 5.228 -5.527 1.00 93.81 88 PHE A CA 1
ATOM 709 C C . PHE A 1 88 ? 11.597 6.148 -4.886 1.00 93.81 88 PHE A C 1
ATOM 711 O O . PHE A 1 88 ? 10.488 6.319 -5.388 1.00 93.81 88 PHE A O 1
ATOM 718 N N . SER A 1 89 ? 12.020 6.834 -3.823 1.00 93.06 89 SER A N 1
ATOM 719 C CA . SER A 1 89 ? 11.232 7.902 -3.196 1.00 93.06 89 SER A CA 1
ATOM 720 C C . SER A 1 89 ? 11.091 9.133 -4.084 1.00 93.06 89 SER A C 1
ATOM 722 O O . SER A 1 89 ? 10.164 9.923 -3.918 1.00 93.06 89 SER A O 1
ATOM 724 N N . ARG A 1 90 ? 12.017 9.301 -5.030 1.00 91.31 90 ARG A N 1
ATOM 725 C CA . ARG A 1 90 ? 12.040 10.362 -6.037 1.00 91.31 90 ARG A CA 1
ATOM 726 C C . ARG A 1 90 ? 12.947 9.965 -7.197 1.00 91.31 90 ARG A C 1
ATOM 728 O O . ARG A 1 90 ? 13.903 9.215 -7.004 1.00 91.31 90 ARG A O 1
ATOM 735 N N . LYS A 1 91 ? 12.708 10.538 -8.377 1.00 92.31 91 LYS A N 1
ATOM 736 C CA . LYS A 1 91 ? 13.623 10.415 -9.521 1.00 92.31 91 LYS A CA 1
ATOM 737 C C . LYS A 1 91 ? 15.006 10.995 -9.148 1.00 92.31 91 LYS A C 1
ATOM 739 O O . LYS A 1 91 ? 15.049 12.160 -8.751 1.00 92.31 91 LYS A O 1
ATOM 744 N N . PRO A 1 92 ? 16.115 10.227 -9.242 1.00 93.00 92 PRO A N 1
ATOM 745 C CA . PRO A 1 92 ? 17.445 10.729 -8.884 1.00 93.00 92 PRO A CA 1
ATOM 746 C C . PRO A 1 92 ? 17.961 11.795 -9.864 1.00 93.00 92 PRO A C 1
ATOM 748 O O . PRO A 1 92 ? 18.345 12.883 -9.441 1.00 93.00 92 PRO A O 1
ATOM 751 N N . CYS A 1 93 ? 17.943 11.483 -11.161 1.00 92.88 93 CYS A N 1
ATOM 752 C CA . CYS A 1 93 ? 18.222 12.383 -12.280 1.00 92.88 93 CYS A CA 1
ATOM 753 C C . CYS A 1 93 ? 17.619 11.800 -13.573 1.00 92.88 93 CYS A C 1
ATOM 755 O O . CYS A 1 93 ? 17.079 10.687 -13.560 1.00 92.88 93 CYS A O 1
ATOM 757 N N . ASP A 1 94 ? 17.685 12.553 -14.670 1.00 92.50 94 ASP A N 1
ATOM 758 C CA . ASP A 1 94 ? 17.448 12.021 -16.017 1.00 92.50 94 ASP A CA 1
ATOM 759 C C . ASP A 1 94 ? 18.619 11.101 -16.404 1.00 92.50 94 ASP A C 1
ATOM 761 O O . ASP A 1 94 ? 19.740 11.305 -15.933 1.00 92.50 94 ASP A O 1
ATOM 765 N N . ILE A 1 95 ? 18.353 10.072 -17.211 1.00 92.38 95 ILE A N 1
ATOM 766 C CA . ILE A 1 95 ? 19.383 9.148 -17.701 1.00 92.38 95 ILE A CA 1
ATOM 767 C C . ILE A 1 95 ? 19.697 9.506 -19.151 1.00 92.38 95 ILE A C 1
ATOM 769 O O . ILE A 1 95 ? 18.802 9.529 -20.001 1.00 92.38 95 ILE A O 1
ATOM 773 N N . THR A 1 96 ? 20.965 9.762 -19.457 1.00 90.88 96 THR A N 1
ATOM 774 C CA . THR A 1 96 ? 21.364 10.101 -20.824 1.00 90.88 96 THR A CA 1
ATOM 775 C C . THR A 1 96 ? 21.331 8.859 -21.717 1.00 90.88 96 THR A C 1
ATOM 777 O O . THR A 1 96 ? 22.061 7.897 -21.493 1.00 90.88 96 THR A O 1
ATOM 780 N N . GLY A 1 97 ? 20.492 8.886 -22.758 1.00 88.50 97 GLY A N 1
ATOM 781 C CA . GLY A 1 97 ? 20.432 7.840 -23.790 1.00 88.50 97 GLY A CA 1
ATOM 782 C C . GLY A 1 97 ? 19.765 6.523 -23.373 1.00 88.50 97 GLY A C 1
ATOM 783 O O . GLY A 1 97 ? 19.772 5.575 -24.153 1.00 88.50 97 GLY A O 1
ATOM 784 N N . ALA A 1 98 ? 19.178 6.447 -22.177 1.00 92.38 98 ALA A N 1
ATOM 785 C CA . ALA A 1 98 ? 18.506 5.248 -21.686 1.00 92.38 98 ALA A CA 1
ATOM 786 C C . ALA A 1 98 ? 17.345 5.592 -20.743 1.00 92.38 98 ALA A C 1
ATOM 788 O O . ALA A 1 98 ? 17.232 6.710 -20.255 1.00 92.38 98 ALA A O 1
ATOM 789 N N . LEU A 1 99 ? 16.486 4.609 -20.459 1.00 93.31 99 LEU A N 1
ATOM 790 C CA . LEU A 1 99 ? 15.329 4.787 -19.569 1.00 93.31 99 LEU A CA 1
ATOM 791 C C . LEU A 1 99 ? 15.483 4.107 -18.202 1.00 93.31 99 LEU A C 1
ATOM 793 O O . LEU A 1 99 ? 14.667 4.341 -17.313 1.00 93.31 99 LEU A O 1
ATOM 797 N N . HIS A 1 100 ? 16.482 3.239 -18.021 1.00 92.50 100 HIS A N 1
ATOM 798 C CA . HIS A 1 100 ? 16.612 2.370 -16.847 1.00 92.50 100 HIS A CA 1
ATOM 799 C C . HIS A 1 100 ? 18.035 2.380 -16.282 1.00 92.50 100 HIS A C 1
ATOM 801 O O . HIS A 1 100 ? 19.011 2.421 -17.030 1.00 92.50 100 HIS A O 1
ATOM 807 N N . HIS A 1 101 ? 18.155 2.292 -14.953 1.00 90.00 101 HIS A N 1
ATOM 808 C CA . HIS A 1 101 ? 19.423 2.498 -14.247 1.00 90.00 101 HIS A CA 1
ATOM 809 C C . HIS A 1 101 ? 20.530 1.498 -14.629 1.00 90.00 101 HIS A C 1
ATOM 811 O O . HIS A 1 101 ? 21.711 1.821 -14.542 1.00 90.00 101 HIS A O 1
ATOM 817 N N . SER A 1 102 ? 20.169 0.278 -15.042 1.00 87.69 102 SER A N 1
ATOM 818 C CA . SER A 1 102 ? 21.139 -0.746 -15.458 1.00 87.69 102 SER A CA 1
ATOM 819 C C . SER A 1 102 ? 21.817 -0.438 -16.797 1.00 87.69 102 SER A C 1
ATOM 821 O O . SER A 1 102 ? 22.775 -1.116 -17.152 1.00 87.69 102 SER A O 1
ATOM 823 N N . MET A 1 103 ? 21.315 0.557 -17.532 1.00 90.50 103 MET A N 1
ATOM 824 C CA . MET A 1 103 ? 21.801 0.967 -18.851 1.00 90.50 103 MET A CA 1
ATOM 825 C C . MET A 1 103 ? 22.535 2.316 -18.800 1.00 90.50 103 MET A C 1
ATOM 827 O O . MET A 1 103 ? 22.881 2.864 -19.841 1.00 90.50 103 MET A O 1
ATOM 831 N N . ILE A 1 104 ? 22.760 2.875 -17.604 1.00 92.44 104 ILE A N 1
ATOM 832 C CA . ILE A 1 104 ? 23.485 4.138 -17.448 1.00 92.44 104 ILE A CA 1
ATOM 833 C C . ILE A 1 104 ? 24.937 3.947 -17.894 1.00 92.44 104 ILE A C 1
ATOM 835 O O . ILE A 1 104 ? 25.659 3.111 -17.352 1.00 92.44 104 ILE A O 1
ATOM 839 N N . THR A 1 105 ? 25.382 4.774 -18.838 1.00 93.81 105 THR A N 1
ATOM 840 C CA . THR A 1 105 ? 26.775 4.804 -19.308 1.00 93.81 105 THR A CA 1
ATOM 841 C C . THR A 1 105 ? 27.591 5.938 -18.690 1.00 93.81 105 THR A C 1
ATOM 843 O O . THR A 1 105 ? 28.818 5.898 -18.742 1.00 93.81 105 THR A O 1
ATOM 846 N N . ILE A 1 106 ? 26.932 6.950 -18.111 1.00 96.19 106 ILE A N 1
ATOM 847 C CA . ILE A 1 106 ? 27.577 8.110 -17.484 1.00 96.19 106 ILE A CA 1
ATOM 848 C C . ILE A 1 106 ? 27.846 7.815 -15.994 1.00 96.19 106 ILE A C 1
ATOM 850 O O . ILE A 1 106 ? 26.894 7.625 -15.230 1.00 96.19 106 ILE A O 1
ATOM 854 N N . PRO A 1 107 ? 29.116 7.778 -15.538 1.00 95.81 107 PRO A N 1
ATOM 855 C CA . PRO A 1 107 ? 29.457 7.408 -14.161 1.00 95.81 107 PRO A CA 1
ATOM 856 C C . PRO A 1 107 ? 28.803 8.282 -13.083 1.00 95.81 107 PRO A C 1
ATOM 858 O O . PRO A 1 107 ? 28.409 7.777 -12.030 1.00 95.81 107 PRO A O 1
ATOM 861 N N . GLU A 1 108 ? 28.666 9.583 -13.336 1.00 96.75 108 GLU A N 1
ATOM 862 C CA . GLU A 1 108 ? 28.057 10.534 -12.407 1.00 96.75 108 GLU A CA 1
ATOM 863 C C . GLU A 1 108 ? 26.569 10.232 -12.180 1.00 96.75 108 GLU A C 1
ATOM 865 O O . GLU A 1 108 ? 26.115 10.220 -11.034 1.00 96.75 108 GLU A O 1
ATOM 870 N N . GLU A 1 109 ? 25.824 9.925 -13.248 1.00 95.19 109 GLU A N 1
ATOM 871 C CA . GLU A 1 109 ? 24.414 9.519 -13.175 1.00 95.19 109 GLU A CA 1
ATOM 872 C C . GLU A 1 109 ? 24.273 8.209 -12.384 1.00 95.19 109 GLU A C 1
ATOM 874 O O . GLU A 1 109 ? 23.450 8.107 -11.468 1.00 95.19 109 GLU A O 1
ATOM 879 N N . ALA A 1 110 ? 25.134 7.224 -12.665 1.00 94.12 110 ALA A N 1
ATOM 880 C CA . ALA A 1 110 ? 25.108 5.926 -11.992 1.00 94.12 110 ALA A CA 1
ATOM 881 C C . ALA A 1 110 ? 25.336 6.063 -10.477 1.00 94.12 110 ALA A C 1
ATOM 883 O O . ALA A 1 110 ? 24.644 5.430 -9.672 1.00 94.12 110 ALA A O 1
ATOM 884 N N . GLU A 1 111 ? 26.265 6.930 -10.066 1.00 95.69 111 GLU A N 1
ATOM 885 C CA . GLU A 1 111 ? 26.551 7.175 -8.653 1.00 95.69 111 GLU A CA 1
ATOM 886 C C . GLU A 1 111 ? 25.392 7.891 -7.938 1.00 95.69 111 GLU A C 1
ATOM 888 O O . GLU A 1 111 ? 25.096 7.587 -6.777 1.00 95.69 111 GLU A O 1
ATOM 893 N N . VAL A 1 112 ? 24.685 8.804 -8.614 1.00 95.69 112 VAL A N 1
ATOM 894 C CA . VAL A 1 112 ? 23.489 9.465 -8.061 1.00 95.69 112 VAL A CA 1
ATOM 895 C C . VAL A 1 112 ? 22.367 8.449 -7.819 1.00 95.69 112 VAL A C 1
ATOM 897 O O . VAL A 1 112 ? 21.783 8.430 -6.728 1.00 95.69 112 VAL A O 1
ATOM 900 N N . PHE A 1 113 ? 22.116 7.550 -8.775 1.00 95.00 113 PHE A N 1
ATOM 901 C CA . PHE A 1 113 ? 21.152 6.454 -8.620 1.00 95.00 113 PHE A CA 1
ATOM 902 C C . PHE A 1 113 ? 21.528 5.519 -7.467 1.00 95.00 113 PHE A C 1
ATOM 904 O O . PHE A 1 113 ? 20.689 5.206 -6.619 1.00 95.00 113 PHE A O 1
ATOM 911 N N . LYS A 1 114 ? 22.801 5.121 -7.376 1.00 94.75 114 LYS A N 1
ATOM 912 C CA . LYS A 1 114 ? 23.306 4.247 -6.308 1.00 94.75 114 LYS A CA 1
ATOM 913 C C . LYS A 1 114 ? 23.145 4.868 -4.919 1.00 94.75 114 LYS A C 1
ATOM 915 O O . LYS A 1 114 ? 22.708 4.195 -3.982 1.00 94.75 114 LYS A O 1
ATOM 920 N N . LYS A 1 115 ? 23.455 6.161 -4.774 1.00 96.19 115 LYS A N 1
ATOM 921 C CA . LYS A 1 115 ? 23.262 6.904 -3.518 1.00 96.19 115 LYS A CA 1
ATOM 922 C C . LYS A 1 115 ? 21.791 6.968 -3.119 1.00 96.19 115 LYS A C 1
ATOM 924 O O . LYS A 1 115 ? 21.474 6.719 -1.955 1.00 96.19 115 LYS A O 1
ATOM 929 N N . GLN A 1 116 ? 20.899 7.257 -4.069 1.00 97.12 116 GLN A N 1
ATOM 930 C CA . GLN A 1 116 ? 19.459 7.282 -3.813 1.00 97.12 116 GLN A CA 1
ATOM 931 C C . GLN A 1 116 ? 18.948 5.887 -3.412 1.00 97.12 116 GLN A C 1
ATOM 933 O O . GLN A 1 116 ? 18.252 5.771 -2.408 1.00 97.12 116 GLN A O 1
ATOM 938 N N . ALA A 1 117 ? 19.386 4.818 -4.090 1.00 96.31 117 ALA A N 1
ATOM 939 C CA . ALA A 1 117 ? 19.029 3.436 -3.757 1.00 96.31 117 ALA A CA 1
ATOM 940 C C . ALA A 1 117 ? 19.449 3.025 -2.345 1.00 96.31 117 ALA A C 1
ATOM 942 O O . ALA A 1 117 ? 18.672 2.376 -1.640 1.00 96.31 117 ALA A O 1
ATOM 943 N N . ALA A 1 118 ? 20.663 3.388 -1.927 1.00 96.94 118 ALA A N 1
ATOM 944 C CA . ALA A 1 118 ? 21.157 3.097 -0.586 1.00 96.94 118 ALA A CA 1
ATOM 945 C C . ALA A 1 118 ? 20.378 3.875 0.484 1.00 96.94 118 ALA A C 1
ATOM 947 O O . ALA A 1 118 ? 19.964 3.290 1.486 1.00 96.94 118 ALA A O 1
ATOM 948 N N . LYS A 1 119 ? 20.133 5.171 0.245 1.00 97.44 119 LYS A N 1
ATOM 949 C CA . LYS A 1 119 ? 19.360 6.028 1.151 1.00 97.44 119 LYS A CA 1
ATOM 950 C C . LYS A 1 119 ? 17.927 5.523 1.320 1.00 97.44 119 LYS A C 1
ATOM 952 O O . LYS A 1 119 ? 17.449 5.409 2.445 1.00 97.44 119 LYS A O 1
ATOM 957 N N . ASP A 1 120 ? 17.258 5.203 0.219 1.00 97.94 120 ASP A N 1
ATOM 958 C CA . ASP A 1 120 ? 15.880 4.710 0.223 1.00 97.94 120 ASP A CA 1
ATOM 959 C C . ASP A 1 120 ? 15.770 3.356 0.924 1.00 97.94 120 ASP A C 1
ATOM 961 O O . ASP A 1 120 ? 14.847 3.139 1.707 1.00 97.94 120 ASP A O 1
ATOM 965 N N . TRP A 1 121 ? 16.750 2.469 0.719 1.00 97.94 121 TRP A N 1
ATOM 966 C CA . TRP A 1 121 ? 16.784 1.179 1.401 1.00 97.94 121 TRP A CA 1
ATOM 967 C C . TRP A 1 121 ? 16.934 1.326 2.918 1.00 97.94 121 TRP A C 1
ATOM 969 O O . TRP A 1 121 ? 16.170 0.727 3.675 1.00 97.94 121 TRP A O 1
ATOM 979 N N . GLU A 1 122 ? 17.867 2.166 3.372 1.00 98.19 122 GLU A N 1
ATOM 980 C CA . GLU A 1 122 ? 18.023 2.473 4.796 1.00 98.19 122 GLU A CA 1
ATOM 981 C C . GLU A 1 122 ? 16.759 3.124 5.377 1.00 98.19 122 GLU A C 1
ATOM 983 O O . GLU A 1 122 ? 16.288 2.706 6.432 1.00 98.19 122 GLU A O 1
ATOM 988 N N . THR A 1 123 ? 16.164 4.083 4.662 1.00 98.12 123 THR A N 1
ATOM 989 C CA . THR A 1 123 ? 14.933 4.775 5.082 1.00 98.12 123 THR A CA 1
ATOM 990 C C . THR A 1 123 ? 13.782 3.793 5.301 1.00 98.12 123 THR A C 1
ATOM 992 O O . THR A 1 123 ? 13.152 3.808 6.360 1.00 98.12 123 THR A O 1
ATOM 995 N N . ILE A 1 124 ? 13.547 2.889 4.342 1.00 98.06 124 ILE A N 1
ATOM 996 C CA . ILE A 1 124 ? 12.533 1.834 4.461 1.00 98.06 124 ILE A CA 1
ATOM 997 C C . ILE A 1 124 ? 12.804 0.989 5.706 1.00 98.06 124 ILE A C 1
ATOM 999 O O . ILE A 1 124 ? 11.922 0.830 6.548 1.00 98.06 124 ILE A O 1
ATOM 1003 N N . LEU A 1 125 ? 14.027 0.471 5.856 1.00 98.31 125 LEU A N 1
ATOM 1004 C CA . LEU A 1 125 ? 14.389 -0.383 6.987 1.00 98.31 125 LEU A CA 1
ATOM 1005 C C . LEU A 1 125 ? 14.183 0.317 8.334 1.00 98.31 125 LEU A C 1
ATOM 1007 O O . LEU A 1 125 ? 13.665 -0.303 9.261 1.00 98.31 125 LEU A O 1
ATOM 1011 N N . LEU A 1 126 ? 14.549 1.594 8.451 1.00 98.06 126 LEU A N 1
ATOM 1012 C CA . LEU A 1 126 ? 14.393 2.360 9.686 1.00 98.06 126 LEU A CA 1
ATOM 1013 C C . LEU A 1 126 ? 12.924 2.593 10.052 1.00 98.06 126 LEU A C 1
ATOM 1015 O O . LEU A 1 126 ? 12.574 2.447 11.222 1.00 98.06 126 LEU A O 1
ATOM 1019 N N . ASN A 1 127 ? 12.054 2.889 9.086 1.00 97.38 127 ASN A N 1
ATOM 1020 C CA . ASN A 1 127 ? 10.621 3.031 9.362 1.00 97.38 127 ASN A CA 1
ATOM 1021 C C . ASN A 1 127 ? 9.986 1.693 9.754 1.00 97.38 127 ASN A C 1
ATOM 1023 O O . ASN A 1 127 ? 9.327 1.610 10.790 1.00 97.38 127 ASN A O 1
ATOM 1027 N N . ARG A 1 128 ? 10.278 0.612 9.015 1.00 97.69 128 ARG A N 1
ATOM 1028 C CA . ARG A 1 128 ? 9.799 -0.737 9.373 1.00 97.69 128 ARG A CA 1
ATOM 1029 C C . ARG A 1 128 ? 10.309 -1.170 10.749 1.00 97.69 128 ARG A C 1
ATOM 1031 O O . ARG A 1 128 ? 9.594 -1.831 11.494 1.00 97.69 128 ARG A O 1
ATOM 1038 N N . ALA A 1 129 ? 11.525 -0.775 11.130 1.00 97.00 129 ALA A N 1
ATOM 1039 C CA . ALA A 1 129 ? 12.071 -1.075 12.449 1.00 97.00 129 ALA A CA 1
ATOM 1040 C C . ALA A 1 129 ? 11.257 -0.460 13.596 1.00 97.00 129 ALA A C 1
ATOM 1042 O O . ALA A 1 129 ? 11.238 -1.051 14.677 1.00 97.00 129 ALA A O 1
ATOM 1043 N N . LYS A 1 130 ? 10.620 0.700 13.394 1.00 95.19 130 LYS A N 1
ATOM 1044 C CA . LYS A 1 130 ? 9.755 1.334 14.402 1.00 95.19 130 LYS A CA 1
ATOM 1045 C C . LYS A 1 130 ? 8.429 0.587 14.547 1.00 95.19 130 LYS A C 1
ATOM 1047 O O . LYS A 1 130 ? 7.970 0.367 15.661 1.00 95.19 130 LYS A O 1
ATOM 1052 N N . GLU A 1 131 ? 7.856 0.155 13.429 1.00 97.00 131 GLU A N 1
ATOM 1053 C CA . GLU A 1 131 ? 6.539 -0.498 13.347 1.00 97.00 131 GLU A CA 1
ATOM 1054 C C . GLU A 1 131 ? 6.546 -1.948 13.837 1.00 97.00 131 GLU A C 1
ATOM 1056 O O . GLU A 1 131 ? 5.575 -2.424 14.420 1.00 97.00 131 GLU A O 1
ATOM 1061 N N . LEU A 1 132 ? 7.645 -2.663 13.597 1.00 97.50 132 LEU A N 1
ATOM 1062 C CA . LEU A 1 132 ? 7.784 -4.073 13.939 1.00 97.50 132 LEU A CA 1
ATOM 1063 C C . LEU A 1 132 ? 7.864 -4.288 15.455 1.00 97.50 132 LEU A C 1
ATOM 1065 O O . LEU A 1 132 ? 8.746 -3.752 16.133 1.00 97.50 132 LEU A O 1
ATOM 1069 N N . ALA A 1 133 ? 6.991 -5.153 15.974 1.00 94.62 133 ALA A N 1
ATOM 1070 C CA . ALA A 1 133 ? 7.033 -5.595 17.363 1.00 94.62 133 ALA A CA 1
ATOM 1071 C C . ALA A 1 133 ? 8.331 -6.377 17.647 1.00 94.62 133 ALA A C 1
ATOM 1073 O O . ALA A 1 133 ? 8.808 -7.116 16.778 1.00 94.62 133 ALA A O 1
ATOM 1074 N N . PRO A 1 134 ? 8.931 -6.286 18.842 1.00 92.38 134 PRO A N 1
ATOM 1075 C CA . PRO A 1 134 ? 10.041 -7.157 19.214 1.00 92.38 134 PRO A CA 1
ATOM 1076 C C . PRO A 1 134 ? 9.707 -8.644 19.011 1.00 92.38 134 PRO A C 1
ATOM 1078 O O . PRO A 1 134 ? 8.626 -9.104 19.362 1.00 92.38 134 PRO A O 1
ATOM 1081 N N . GLY A 1 135 ? 10.626 -9.405 18.410 1.00 92.31 135 GLY A N 1
ATOM 1082 C CA . GLY A 1 135 ? 10.412 -10.820 18.086 1.00 92.31 135 GLY A CA 1
ATOM 1083 C C . GLY A 1 135 ? 9.735 -11.082 16.735 1.00 92.31 135 GLY A C 1
ATOM 1084 O O . GLY A 1 135 ? 9.800 -12.215 16.256 1.00 92.31 135 GLY A O 1
ATOM 1085 N N . SER A 1 136 ? 9.185 -10.057 16.078 1.00 95.81 136 SER A N 1
ATOM 1086 C CA . SER A 1 136 ? 8.552 -10.158 14.754 1.00 95.81 136 SER A CA 1
ATOM 1087 C C . SER A 1 136 ? 9.529 -10.496 13.621 1.00 95.81 136 SER A C 1
ATOM 1089 O O . SER A 1 136 ? 10.765 -10.507 13.774 1.00 95.81 136 SER A O 1
ATOM 1091 N N . ARG A 1 137 ? 8.958 -10.796 12.451 1.00 97.00 137 ARG A N 1
ATOM 1092 C CA . ARG A 1 137 ? 9.695 -11.034 11.207 1.00 97.00 137 ARG A CA 1
ATOM 1093 C C . ARG A 1 137 ? 9.165 -10.163 10.078 1.00 97.00 137 ARG A C 1
ATOM 1095 O O . ARG A 1 137 ? 7.969 -9.918 9.976 1.00 97.00 137 ARG A O 1
ATOM 1102 N N . MET A 1 138 ? 10.078 -9.751 9.209 1.00 98.00 138 MET A N 1
ATOM 1103 C CA . MET A 1 138 ? 9.779 -9.110 7.937 1.00 98.00 138 MET A CA 1
ATOM 1104 C C . MET A 1 138 ? 10.355 -9.955 6.805 1.00 98.00 138 MET A C 1
ATOM 1106 O O . MET A 1 138 ? 11.553 -10.248 6.795 1.00 98.00 138 MET A O 1
ATOM 1110 N N . ILE A 1 139 ? 9.490 -10.380 5.888 1.00 98.25 139 ILE A N 1
ATOM 1111 C CA . ILE A 1 139 ? 9.810 -11.277 4.779 1.00 98.25 139 ILE A CA 1
ATOM 1112 C C . ILE A 1 139 ? 9.721 -10.455 3.502 1.00 98.25 139 ILE A C 1
ATOM 1114 O O . ILE A 1 139 ? 8.680 -9.868 3.212 1.00 98.25 139 ILE A O 1
ATOM 1118 N N . LEU A 1 140 ? 10.810 -10.405 2.742 1.00 98.25 140 LEU A N 1
ATOM 1119 C CA . LEU A 1 140 ? 10.893 -9.579 1.543 1.00 98.25 140 LEU A CA 1
ATOM 1120 C C . LEU A 1 140 ? 11.246 -10.420 0.323 1.00 98.25 140 LEU A C 1
ATOM 1122 O O . LEU A 1 140 ? 12.155 -11.244 0.387 1.00 98.25 140 LEU A O 1
ATOM 1126 N N . VAL A 1 141 ? 10.566 -10.161 -0.791 1.00 97.62 141 VAL A N 1
ATOM 1127 C CA . VAL A 1 141 ? 10.877 -10.735 -2.106 1.00 97.62 141 VAL A CA 1
ATOM 1128 C C . VAL A 1 141 ? 11.088 -9.584 -3.083 1.00 97.62 141 VAL A C 1
ATOM 1130 O O . VAL A 1 141 ? 10.132 -9.033 -3.614 1.00 97.62 141 VAL A O 1
ATOM 1133 N N . GLN A 1 142 ? 12.328 -9.144 -3.275 1.00 97.12 142 GLN A N 1
ATOM 1134 C CA . GLN A 1 142 ? 12.625 -7.926 -4.044 1.00 97.12 142 GLN A CA 1
ATOM 1135 C C . GLN A 1 142 ? 13.419 -8.244 -5.302 1.00 97.12 142 GLN A C 1
ATOM 1137 O O . GLN A 1 142 ? 14.261 -9.135 -5.275 1.00 97.12 142 GLN A O 1
ATOM 1142 N N . LEU A 1 143 ? 13.186 -7.495 -6.384 1.00 95.44 143 LEU A N 1
ATOM 1143 C CA . LEU A 1 143 ? 13.991 -7.617 -7.598 1.00 95.44 143 LEU A CA 1
ATOM 1144 C C . LEU A 1 143 ? 15.473 -7.379 -7.276 1.00 95.44 143 LEU A C 1
ATOM 1146 O O . LEU A 1 143 ? 15.817 -6.478 -6.504 1.00 95.44 143 LEU A O 1
ATOM 1150 N N . ALA A 1 144 ? 16.338 -8.201 -7.858 1.00 96.19 144 ALA A N 1
ATOM 1151 C CA . ALA A 1 144 ? 17.750 -8.249 -7.519 1.00 96.19 144 ALA A CA 1
ATOM 1152 C C . ALA A 1 144 ? 18.634 -8.462 -8.750 1.00 96.19 144 ALA A C 1
ATOM 1154 O O . ALA A 1 144 ? 18.167 -8.873 -9.810 1.00 96.19 144 ALA A O 1
ATOM 1155 N N . ILE A 1 145 ? 19.923 -8.198 -8.559 1.00 95.56 145 ILE A N 1
ATOM 1156 C CA . ILE A 1 145 ? 21.003 -8.671 -9.421 1.00 95.56 145 ILE A CA 1
ATOM 1157 C C . ILE A 1 145 ? 21.629 -9.880 -8.718 1.00 95.56 145 ILE A C 1
ATOM 1159 O O . ILE A 1 145 ? 22.030 -9.777 -7.552 1.00 95.56 145 ILE A O 1
ATOM 1163 N N . ASP A 1 146 ? 21.684 -11.027 -9.391 1.00 94.69 146 ASP A N 1
ATOM 1164 C CA . ASP A 1 146 ? 22.305 -12.229 -8.830 1.00 94.69 146 ASP A CA 1
ATOM 1165 C C . ASP A 1 146 ? 23.843 -12.214 -8.939 1.00 94.69 146 ASP A C 1
ATOM 1167 O O . ASP A 1 146 ? 24.465 -11.248 -9.383 1.00 94.69 146 ASP A O 1
ATOM 1171 N N . LYS A 1 147 ? 24.482 -13.303 -8.501 1.00 92.69 147 LYS A N 1
ATOM 1172 C CA . LYS A 1 147 ? 25.950 -13.437 -8.494 1.00 92.69 147 LYS A CA 1
ATOM 1173 C C . LYS A 1 147 ? 26.570 -13.511 -9.890 1.00 92.69 147 LYS A C 1
ATOM 1175 O O . LYS A 1 147 ? 27.770 -13.291 -10.016 1.00 92.69 147 LYS A O 1
ATOM 1180 N N . GLU A 1 148 ? 25.780 -13.837 -10.907 1.00 92.62 148 GLU A N 1
ATOM 1181 C CA . GLU A 1 148 ? 26.207 -13.897 -12.304 1.00 92.62 148 GLU A CA 1
ATOM 1182 C C . GLU A 1 148 ? 25.909 -12.585 -13.049 1.00 92.62 148 GLU A C 1
ATOM 1184 O O . GLU A 1 148 ? 26.201 -12.474 -14.237 1.00 92.62 148 GLU A O 1
ATOM 1189 N N . GLY A 1 149 ? 25.352 -11.581 -12.359 1.00 92.44 149 GLY A N 1
ATOM 1190 C CA . GLY A 1 149 ? 24.972 -10.301 -12.949 1.00 92.44 149 GLY A CA 1
ATOM 1191 C C . GLY A 1 149 ? 23.620 -10.326 -13.666 1.00 92.44 149 GLY A C 1
ATOM 1192 O O . GLY A 1 149 ? 23.291 -9.354 -14.344 1.00 92.44 149 GLY A O 1
ATOM 1193 N N . GLN A 1 150 ? 22.828 -11.395 -13.524 1.00 94.00 150 GLN A N 1
ATOM 1194 C CA . GLN A 1 150 ? 21.496 -11.483 -14.121 1.00 94.00 150 GLN A CA 1
ATOM 1195 C C . GLN A 1 150 ? 20.510 -10.622 -13.333 1.00 94.00 150 GLN A C 1
ATOM 1197 O O . GLN A 1 150 ? 20.543 -10.591 -12.102 1.00 94.00 150 GLN A O 1
ATOM 1202 N N . TYR A 1 151 ? 19.592 -9.965 -14.035 1.00 93.06 151 TYR A N 1
ATOM 1203 C CA . TYR A 1 151 ? 18.475 -9.234 -13.446 1.00 93.06 151 TYR A CA 1
ATOM 1204 C C . TYR A 1 151 ? 17.215 -9.407 -14.299 1.00 93.06 151 TYR A C 1
ATOM 1206 O O . TYR A 1 151 ? 17.193 -10.174 -15.263 1.00 93.06 151 TYR A O 1
ATOM 1214 N N . VAL A 1 152 ? 16.125 -8.746 -13.899 1.00 90.94 152 VAL A N 1
ATOM 1215 C CA . VAL A 1 152 ? 14.840 -8.854 -14.597 1.00 90.94 152 VAL A CA 1
ATOM 1216 C C . VAL A 1 152 ? 14.991 -8.584 -16.101 1.00 90.94 152 VAL A C 1
ATOM 1218 O O . VAL A 1 152 ? 15.483 -7.535 -16.508 1.00 90.94 152 VAL A O 1
ATOM 1221 N N . GLY A 1 153 ? 14.575 -9.553 -16.922 1.00 85.38 153 GLY A N 1
ATOM 1222 C CA . GLY A 1 153 ? 14.649 -9.464 -18.385 1.00 85.38 153 GLY A CA 1
ATOM 1223 C C . GLY A 1 153 ? 16.055 -9.574 -18.995 1.00 85.38 153 GLY A C 1
ATOM 1224 O O . GLY A 1 153 ? 16.213 -9.240 -20.164 1.00 85.38 153 GLY A O 1
ATOM 1225 N N . THR A 1 154 ? 17.072 -10.014 -18.244 1.00 89.81 154 THR A N 1
ATOM 1226 C CA . THR A 1 154 ? 18.457 -10.207 -18.737 1.00 89.81 154 THR A CA 1
ATOM 1227 C C . THR A 1 154 ? 19.078 -11.535 -18.292 1.00 89.81 154 THR A C 1
ATOM 1229 O O . THR A 1 154 ? 20.298 -11.680 -18.211 1.00 89.81 154 THR A O 1
ATOM 1232 N N . THR A 1 155 ? 18.243 -12.526 -17.983 1.00 92.31 155 THR A N 1
ATOM 1233 C CA . THR A 1 155 ? 18.680 -13.871 -17.592 1.00 92.31 155 THR A CA 1
ATOM 1234 C C . THR A 1 155 ? 19.251 -14.658 -18.773 1.00 92.31 155 THR A C 1
ATOM 1236 O O . THR A 1 155 ? 18.992 -14.375 -19.947 1.00 92.31 155 THR A O 1
ATOM 1239 N N . LYS A 1 156 ? 20.039 -15.691 -18.463 1.00 89.81 156 LYS A N 1
ATOM 1240 C CA . LYS A 1 156 ? 20.628 -16.608 -19.440 1.00 89.81 156 LYS A CA 1
ATOM 1241 C C . LYS A 1 156 ? 19.552 -17.176 -20.365 1.00 89.81 156 LYS A C 1
ATOM 1243 O O . LYS A 1 156 ? 18.612 -17.836 -19.931 1.00 89.81 156 LYS A O 1
ATOM 1248 N N . GLY A 1 157 ? 19.744 -16.966 -21.663 1.00 86.88 157 GLY A N 1
ATOM 1249 C CA . GLY A 1 157 ? 18.842 -17.452 -22.703 1.00 86.88 157 GLY A CA 1
ATOM 1250 C C . GLY A 1 157 ? 17.795 -16.439 -23.158 1.00 86.88 157 GLY A C 1
ATOM 1251 O O . GLY A 1 157 ? 17.150 -16.713 -24.165 1.00 86.88 157 GLY A O 1
ATOM 1252 N N . ILE A 1 158 ? 17.650 -15.290 -22.491 1.00 92.31 158 ILE A N 1
ATOM 1253 C CA . ILE A 1 158 ? 16.947 -14.125 -23.042 1.00 92.31 158 ILE A CA 1
ATOM 1254 C C . ILE A 1 158 ? 17.934 -13.360 -23.926 1.00 92.31 158 ILE A C 1
ATOM 1256 O O . ILE A 1 158 ? 19.038 -13.035 -23.486 1.00 92.31 158 ILE A O 1
ATOM 1260 N N . ARG A 1 159 ? 17.553 -13.094 -25.180 1.00 93.06 159 ARG A N 1
ATOM 1261 C CA . ARG A 1 159 ? 18.398 -12.354 -26.133 1.00 93.06 159 ARG A CA 1
ATOM 1262 C C . ARG A 1 159 ? 18.004 -10.891 -26.245 1.00 93.06 159 ARG A C 1
ATOM 1264 O O . ARG A 1 159 ? 18.865 -10.055 -26.498 1.00 93.06 159 ARG A O 1
ATOM 1271 N N . VAL A 1 160 ? 16.728 -10.587 -26.021 1.00 93.06 160 VAL A N 1
ATOM 1272 C CA . VAL A 1 160 ? 16.191 -9.230 -26.072 1.00 93.06 160 VAL A CA 1
ATOM 1273 C C . VAL A 1 160 ? 15.812 -8.777 -24.669 1.00 93.06 160 VAL A C 1
ATOM 1275 O O . VAL A 1 160 ? 14.873 -9.285 -24.056 1.00 93.06 160 VAL A O 1
ATOM 1278 N N . SER A 1 161 ? 16.547 -7.790 -24.160 1.00 92.56 161 SER A N 1
ATOM 1279 C CA . SER A 1 161 ? 16.260 -7.182 -22.864 1.00 92.56 161 SER A CA 1
ATOM 1280 C C . SER A 1 161 ? 15.019 -6.297 -22.936 1.00 92.56 161 SER A C 1
ATOM 1282 O O . SER A 1 161 ? 14.934 -5.406 -23.782 1.00 92.56 161 SER A O 1
ATOM 1284 N N . VAL A 1 162 ? 14.090 -6.488 -21.993 1.00 93.50 162 VAL A N 1
ATOM 1285 C CA . VAL A 1 162 ? 12.854 -5.691 -21.915 1.00 93.50 162 VAL A CA 1
ATOM 1286 C C . VAL A 1 162 ? 13.133 -4.190 -21.792 1.00 93.50 162 VAL A C 1
ATOM 1288 O O . VAL A 1 162 ? 12.454 -3.393 -22.431 1.00 93.50 162 VAL A O 1
ATOM 1291 N N . HIS A 1 163 ? 14.149 -3.792 -21.022 1.00 93.50 163 HIS A N 1
ATOM 1292 C CA . HIS A 1 163 ? 14.502 -2.381 -20.833 1.00 93.50 163 HIS A CA 1
ATOM 1293 C C . HIS A 1 163 ? 15.137 -1.764 -22.071 1.00 93.50 163 HIS A C 1
ATOM 1295 O O . HIS A 1 163 ? 14.805 -0.628 -22.402 1.00 93.50 163 HIS A O 1
ATOM 1301 N N . HIS A 1 164 ? 16.009 -2.509 -22.756 1.00 93.06 164 HIS A N 1
ATOM 1302 C CA . HIS A 1 164 ? 16.628 -2.042 -23.997 1.00 93.06 164 HIS A CA 1
ATOM 1303 C C . HIS A 1 164 ? 15.570 -1.876 -25.086 1.00 93.06 164 HIS A C 1
ATOM 1305 O O . HIS A 1 164 ? 15.471 -0.798 -25.659 1.00 93.06 164 HIS A O 1
ATOM 1311 N N . MET A 1 165 ? 14.702 -2.876 -25.277 1.00 95.75 165 MET A N 1
ATOM 1312 C CA . MET A 1 165 ? 13.629 -2.823 -26.273 1.00 95.75 165 MET A CA 1
ATOM 1313 C C . MET A 1 165 ? 12.664 -1.657 -26.018 1.00 95.75 165 MET A C 1
ATOM 1315 O O . MET A 1 165 ? 12.344 -0.899 -26.926 1.00 95.75 165 MET A O 1
ATOM 1319 N N . LEU A 1 166 ? 12.250 -1.440 -24.764 1.00 96.31 166 LEU A N 1
ATOM 1320 C CA . LEU A 1 166 ? 11.431 -0.279 -24.406 1.00 96.31 166 LEU A CA 1
ATOM 1321 C C . LEU A 1 166 ? 12.141 1.054 -24.700 1.00 96.31 166 LEU A C 1
ATOM 1323 O O . LEU A 1 166 ? 11.507 1.983 -25.194 1.00 96.31 166 LEU A O 1
ATOM 1327 N N . SER A 1 167 ? 13.441 1.151 -24.409 1.00 95.81 167 SER A N 1
ATOM 1328 C CA . SER A 1 167 ? 14.243 2.348 -24.688 1.00 95.81 167 SER A CA 1
ATOM 1329 C C . SER A 1 167 ? 14.376 2.611 -26.190 1.00 95.81 167 SER A C 1
ATOM 1331 O O . SER A 1 167 ? 14.201 3.745 -26.629 1.00 95.81 167 SER A O 1
ATOM 1333 N N . GLU A 1 168 ? 14.641 1.573 -26.984 1.00 96.62 168 GLU A N 1
ATOM 1334 C CA . GLU A 1 168 ? 14.762 1.652 -28.443 1.00 96.62 168 GLU A CA 1
ATOM 1335 C C . GLU A 1 168 ? 13.443 2.060 -29.099 1.00 96.62 168 GLU A C 1
ATOM 1337 O O . GLU A 1 168 ? 13.414 2.991 -29.903 1.00 96.62 168 GLU A O 1
ATOM 1342 N N . LEU A 1 169 ? 12.333 1.423 -28.719 1.00 98.06 169 LEU A N 1
ATOM 1343 C CA . LEU A 1 169 ? 11.017 1.742 -29.268 1.00 98.06 169 LEU A CA 1
ATOM 1344 C C . LEU A 1 169 ? 10.570 3.159 -28.893 1.00 98.06 169 LEU A C 1
ATOM 1346 O O . LEU A 1 169 ? 10.029 3.870 -29.740 1.00 98.06 169 LEU A O 1
ATOM 1350 N N . TRP A 1 170 ? 10.841 3.601 -27.660 1.00 98.06 170 TRP A N 1
ATOM 1351 C CA . TRP A 1 170 ? 10.549 4.970 -27.228 1.00 98.06 170 TRP A CA 1
ATOM 1352 C C . TRP A 1 170 ? 11.395 6.000 -27.983 1.00 98.06 170 TRP A C 1
ATOM 1354 O O . TRP A 1 170 ? 10.872 7.021 -28.425 1.00 98.06 170 TRP A O 1
ATOM 1364 N N . GLN A 1 171 ? 12.679 5.712 -28.220 1.00 97.69 171 GLN A N 1
ATOM 1365 C CA . GLN A 1 171 ? 13.531 6.543 -29.075 1.00 97.69 171 GLN A CA 1
ATOM 1366 C C . GLN A 1 171 ? 13.030 6.552 -30.530 1.00 97.69 171 GLN A C 1
ATOM 1368 O O . GLN A 1 171 ? 13.073 7.596 -31.179 1.00 97.69 171 GLN A O 1
ATOM 1373 N N . GLY A 1 172 ? 12.491 5.435 -31.029 1.00 98.19 172 GLY A N 1
ATOM 1374 C CA . GLY A 1 172 ? 11.835 5.360 -32.336 1.00 98.19 172 GLY A CA 1
ATOM 1375 C C . GLY A 1 172 ? 10.641 6.311 -32.460 1.00 98.19 172 GLY A C 1
ATOM 1376 O O . GLY A 1 172 ? 10.483 6.958 -33.491 1.00 98.19 172 GLY A O 1
ATOM 1377 N N . LEU A 1 173 ? 9.853 6.493 -31.392 1.00 98.56 173 LEU A N 1
ATOM 1378 C CA . LEU A 1 173 ? 8.784 7.504 -31.377 1.00 98.56 173 LEU A CA 1
ATOM 1379 C C . LEU A 1 173 ? 9.320 8.942 -31.455 1.00 98.56 173 LEU A C 1
ATOM 1381 O O . LEU A 1 173 ? 8.620 9.817 -31.967 1.00 98.56 173 LEU A O 1
ATOM 1385 N N . VAL A 1 174 ? 10.545 9.202 -30.977 1.00 98.25 174 VAL A N 1
ATOM 1386 C CA . VAL A 1 174 ? 11.212 10.499 -31.190 1.00 98.25 174 VAL A CA 1
ATOM 1387 C C . VAL A 1 174 ? 11.576 10.669 -32.661 1.00 98.25 174 VAL A C 1
ATOM 1389 O O . VAL A 1 174 ? 11.316 11.721 -33.241 1.00 98.25 174 VAL A O 1
ATOM 1392 N N . THR A 1 175 ? 12.167 9.638 -33.272 1.00 98.06 175 THR A N 1
ATOM 1393 C CA . THR A 1 175 ? 12.553 9.650 -34.690 1.00 98.06 175 THR A CA 1
ATOM 1394 C C . THR A 1 175 ? 11.355 9.907 -35.602 1.00 98.06 175 THR A C 1
ATOM 1396 O O . THR A 1 175 ? 11.474 10.680 -36.551 1.00 98.06 175 THR A O 1
ATOM 1399 N N . ASP A 1 176 ? 10.196 9.340 -35.270 1.00 98.19 176 ASP A N 1
ATOM 1400 C CA . ASP A 1 176 ? 8.951 9.527 -36.023 1.00 98.19 176 ASP A CA 1
ATOM 1401 C C . ASP A 1 176 ? 8.222 10.845 -35.694 1.00 98.19 176 ASP A C 1
ATOM 1403 O O . ASP A 1 176 ? 7.177 11.142 -36.271 1.00 98.19 176 ASP A O 1
ATOM 1407 N N . GLY A 1 177 ? 8.744 11.647 -34.760 1.00 97.94 177 GLY A N 1
ATOM 1408 C CA . GLY A 1 177 ? 8.161 12.931 -34.361 1.00 97.94 177 GLY A CA 1
ATOM 1409 C C . GLY A 1 177 ? 6.884 12.827 -33.519 1.00 97.94 177 GLY A C 1
ATOM 1410 O O . GLY A 1 177 ? 6.193 13.830 -33.340 1.00 97.94 177 GLY A O 1
ATOM 1411 N N . LEU A 1 178 ? 6.559 11.644 -32.984 1.00 98.12 178 LEU A N 1
ATOM 1412 C CA . LEU A 1 178 ? 5.399 11.436 -32.107 1.00 98.12 178 LEU A CA 1
ATOM 1413 C C . LEU A 1 178 ? 5.648 11.988 -30.697 1.00 98.12 178 LEU A C 1
ATOM 1415 O O . LEU A 1 178 ? 4.736 12.527 -30.058 1.00 98.12 178 LEU A O 1
ATOM 1419 N N . ILE A 1 179 ? 6.896 11.916 -30.233 1.00 98.50 179 ILE A N 1
ATOM 1420 C CA . ILE A 1 179 ? 7.358 12.534 -28.986 1.00 98.50 179 ILE A CA 1
ATOM 1421 C C . ILE A 1 179 ? 8.611 13.377 -29.221 1.00 98.50 179 ILE A C 1
ATOM 1423 O O . ILE A 1 179 ? 9.323 13.220 -30.208 1.00 98.50 179 ILE A O 1
ATOM 1427 N N . THR A 1 180 ? 8.899 14.288 -28.299 1.00 97.81 180 THR A N 1
ATOM 1428 C CA . THR A 1 180 ? 10.119 15.106 -28.337 1.00 97.81 180 THR A CA 1
ATOM 1429 C C . THR A 1 180 ? 11.282 14.418 -27.620 1.00 97.81 180 THR A C 1
ATOM 1431 O O . THR A 1 180 ? 11.081 13.624 -26.701 1.00 97.81 180 THR A O 1
ATOM 1434 N N . GLN A 1 181 ? 12.524 14.797 -27.944 1.00 96.19 181 GLN A N 1
ATOM 1435 C CA . GLN A 1 181 ? 13.704 14.318 -27.206 1.00 96.19 181 GLN A CA 1
ATOM 1436 C C . GLN A 1 181 ? 13.651 14.688 -25.709 1.00 96.19 181 GLN A C 1
ATOM 1438 O O . GLN A 1 181 ? 14.151 13.959 -24.858 1.00 96.19 181 GLN A O 1
ATOM 1443 N N . ASN A 1 182 ? 13.008 15.808 -25.367 1.00 95.38 182 ASN A N 1
ATOM 1444 C CA . ASN A 1 182 ? 12.798 16.204 -23.976 1.00 95.38 182 ASN A CA 1
ATOM 1445 C C . ASN A 1 182 ? 11.833 15.255 -23.242 1.00 95.38 182 ASN A C 1
ATOM 1447 O O . ASN A 1 182 ? 12.072 14.919 -22.088 1.00 95.38 182 ASN A O 1
ATOM 1451 N N . GLU A 1 183 ? 10.766 14.794 -23.900 1.00 96.88 183 GLU A N 1
ATOM 1452 C CA . GLU A 1 183 ? 9.859 13.779 -23.338 1.00 96.88 183 GLU A CA 1
ATOM 1453 C C . GLU A 1 183 ? 10.565 12.428 -23.164 1.00 96.88 183 GLU A C 1
ATOM 1455 O O . GLU A 1 183 ? 10.372 11.759 -22.147 1.00 96.88 183 GLU A O 1
ATOM 1460 N N . PHE A 1 184 ? 11.460 12.063 -24.090 1.00 97.06 184 PHE A N 1
ATOM 1461 C CA . PHE A 1 184 ? 12.339 10.906 -23.919 1.00 97.06 184 PHE A CA 1
ATOM 1462 C C . PHE A 1 184 ? 13.199 11.032 -22.650 1.00 97.06 184 PHE A C 1
ATOM 1464 O O . PHE A 1 184 ? 13.116 10.166 -21.786 1.00 97.06 184 PHE A O 1
ATOM 1471 N N . HIS A 1 185 ? 13.942 12.133 -22.469 1.00 93.00 185 HIS A N 1
ATOM 1472 C CA . HIS A 1 185 ? 14.791 12.336 -21.278 1.00 93.00 185 HIS A CA 1
ATOM 1473 C C . HIS A 1 185 ? 13.998 12.391 -19.961 1.00 93.00 185 HIS A C 1
ATOM 1475 O O . HIS A 1 185 ? 14.446 11.898 -18.921 1.00 93.00 185 HIS A O 1
ATOM 1481 N N . LYS A 1 186 ? 12.785 12.956 -19.991 1.00 93.00 186 LYS A N 1
ATOM 1482 C CA . LYS A 1 186 ? 11.896 12.972 -18.823 1.00 93.00 186 LYS A CA 1
ATOM 1483 C C . LYS A 1 186 ? 11.392 11.580 -18.449 1.00 93.00 186 LYS A C 1
ATOM 1485 O O . LYS A 1 186 ? 11.146 11.333 -17.265 1.00 93.00 186 LYS A O 1
ATOM 1490 N N . THR A 1 187 ? 11.290 10.670 -19.415 1.00 95.44 187 THR A N 1
ATOM 1491 C CA . THR A 1 187 ? 10.876 9.284 -19.191 1.00 95.44 187 THR A CA 1
ATOM 1492 C C . THR A 1 187 ? 11.999 8.514 -18.502 1.00 95.44 187 THR A C 1
ATOM 1494 O O . THR A 1 187 ? 13.088 8.339 -19.035 1.00 95.44 187 THR A O 1
ATOM 1497 N N . THR A 1 188 ? 11.771 8.050 -17.276 1.00 92.69 188 THR A N 1
ATOM 1498 C CA . THR A 1 188 ? 12.775 7.275 -16.535 1.00 92.69 188 THR A CA 1
ATOM 1499 C C . THR A 1 188 ? 12.092 6.296 -15.600 1.00 92.69 188 THR A C 1
ATOM 1501 O O . THR A 1 188 ? 11.263 6.685 -14.777 1.00 92.69 188 THR A O 1
ATOM 1504 N N . PHE A 1 189 ? 12.482 5.029 -15.682 1.00 91.81 189 PHE A N 1
ATOM 1505 C CA . PHE A 1 189 ? 12.115 4.016 -14.705 1.00 91.81 189 PHE A CA 1
ATOM 1506 C C . PHE A 1 189 ? 12.829 4.313 -13.388 1.00 91.81 189 PHE A C 1
ATOM 1508 O O . PHE A 1 189 ? 13.992 3.962 -13.189 1.00 91.81 189 PHE A O 1
ATOM 1515 N N . ALA A 1 190 ? 12.126 5.007 -12.493 1.00 88.62 190 ALA A N 1
ATOM 1516 C CA . ALA A 1 190 ? 12.633 5.433 -11.195 1.00 88.62 190 ALA A CA 1
ATOM 1517 C C . ALA A 1 190 ? 12.643 4.276 -10.180 1.00 88.62 190 ALA A C 1
ATOM 1519 O O . ALA A 1 190 ? 12.000 4.339 -9.131 1.00 88.62 190 ALA A O 1
ATOM 1520 N N . TYR A 1 191 ? 13.390 3.222 -10.494 1.00 89.56 191 TYR A N 1
ATOM 1521 C CA . TYR A 1 191 ? 13.663 2.124 -9.581 1.00 89.56 191 TYR A CA 1
ATOM 1522 C C . TYR A 1 191 ? 15.083 1.579 -9.768 1.00 89.56 191 TYR A C 1
ATOM 1524 O O . TYR A 1 191 ? 15.731 1.826 -10.785 1.00 89.56 191 TYR A O 1
ATOM 1532 N N . SER A 1 192 ? 15.570 0.831 -8.776 1.00 89.25 192 SER A N 1
ATOM 1533 C CA . SER A 1 192 ? 16.855 0.139 -8.828 1.00 89.25 192 SER A CA 1
ATOM 1534 C C . SER A 1 192 ? 16.762 -1.310 -8.365 1.00 89.25 192 SER A C 1
ATOM 1536 O O . SER A 1 192 ? 16.240 -1.609 -7.288 1.00 89.25 192 SER A O 1
ATOM 1538 N N . VAL A 1 193 ? 17.331 -2.212 -9.168 1.00 92.69 193 VAL A N 1
ATOM 1539 C CA . VAL A 1 193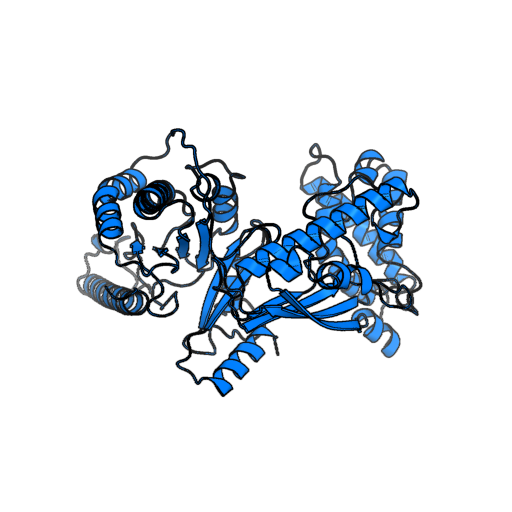 ? 17.683 -3.564 -8.728 1.00 92.69 193 VAL A CA 1
ATOM 1540 C C . VAL A 1 193 ? 19.012 -3.533 -7.977 1.00 92.69 193 VAL A C 1
ATOM 1542 O O . VAL A 1 193 ? 19.950 -2.847 -8.382 1.00 92.69 193 VAL A O 1
ATOM 1545 N N . ARG A 1 194 ? 19.080 -4.266 -6.863 1.00 95.06 194 ARG A N 1
ATOM 1546 C CA . ARG A 1 194 ? 20.246 -4.304 -5.968 1.00 95.06 194 ARG A CA 1
ATOM 1547 C C . ARG A 1 194 ? 20.903 -5.675 -5.991 1.00 95.06 194 ARG A C 1
ATOM 1549 O O . ARG A 1 194 ? 20.231 -6.698 -6.122 1.00 95.06 194 ARG A O 1
ATOM 1556 N N . THR A 1 195 ? 22.211 -5.699 -5.805 1.00 96.69 195 THR A N 1
ATOM 1557 C CA . THR A 1 195 ? 22.967 -6.928 -5.546 1.00 96.69 195 THR A CA 1
ATOM 1558 C C . THR A 1 195 ? 22.714 -7.449 -4.129 1.00 96.69 195 THR A C 1
ATOM 1560 O O . THR A 1 195 ? 22.316 -6.710 -3.223 1.00 96.69 195 THR A O 1
ATOM 1563 N N . GLU A 1 196 ? 23.027 -8.725 -3.893 1.00 96.25 196 GLU A N 1
ATOM 1564 C CA . GLU A 1 196 ? 22.990 -9.325 -2.551 1.00 96.25 196 GLU A CA 1
ATOM 1565 C C . GLU A 1 196 ? 23.840 -8.532 -1.532 1.00 96.25 196 GLU A C 1
ATOM 1567 O O . GLU A 1 196 ? 23.432 -8.352 -0.385 1.00 96.25 196 GLU A O 1
ATOM 1572 N N . ASN A 1 197 ? 24.993 -8.001 -1.954 1.00 96.94 197 ASN A N 1
ATOM 1573 C CA . ASN A 1 197 ? 25.874 -7.198 -1.099 1.00 96.94 197 ASN A CA 1
ATOM 1574 C C . ASN A 1 197 ? 25.245 -5.847 -0.732 1.00 96.94 197 ASN A C 1
ATOM 1576 O O . ASN A 1 197 ? 25.323 -5.415 0.415 1.00 96.94 197 ASN A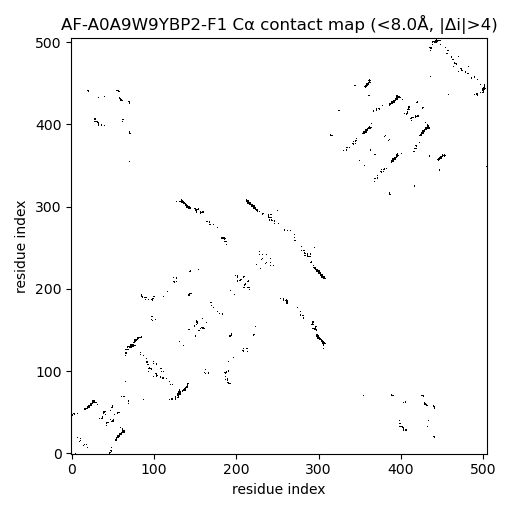 O 1
ATOM 1580 N N . GLU A 1 198 ? 24.575 -5.190 -1.677 1.00 97.00 198 GLU A N 1
ATOM 1581 C CA . GLU A 1 198 ? 23.878 -3.928 -1.411 1.00 97.00 198 GLU A CA 1
ATOM 1582 C C . GLU A 1 198 ? 22.695 -4.116 -0.456 1.00 97.00 198 GLU A C 1
ATOM 1584 O O . GLU A 1 198 ? 22.482 -3.272 0.416 1.00 97.00 198 GLU A O 1
ATOM 1589 N N . PHE A 1 199 ? 21.976 -5.241 -0.547 1.00 97.94 199 PHE A N 1
ATOM 1590 C CA . PHE A 1 199 ? 20.953 -5.594 0.441 1.00 97.94 199 PHE A CA 1
ATOM 1591 C C . PHE A 1 199 ? 21.5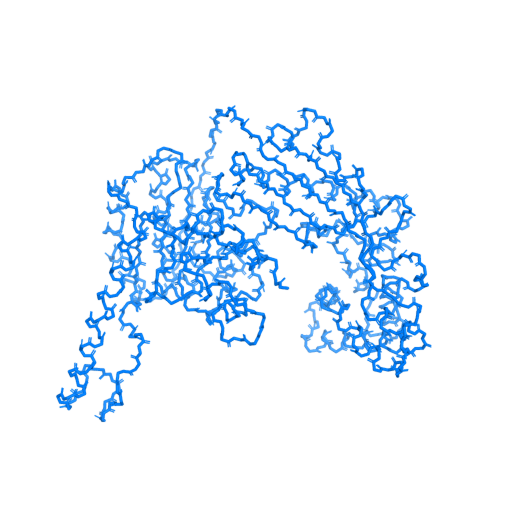45 -5.839 1.834 1.00 97.94 199 PHE A C 1
ATOM 1593 O O . PHE A 1 199 ? 20.956 -5.404 2.826 1.00 97.94 199 PHE A O 1
ATOM 1600 N N . LYS A 1 200 ? 22.704 -6.507 1.919 1.00 98.00 200 LYS A N 1
ATOM 1601 C CA . LYS A 1 200 ? 23.389 -6.835 3.182 1.00 98.00 200 LYS A CA 1
ATOM 1602 C C . LYS A 1 200 ? 24.007 -5.630 3.875 1.00 98.00 200 LYS A C 1
ATOM 1604 O O . LYS A 1 200 ? 24.008 -5.599 5.105 1.00 98.00 200 LYS A O 1
ATOM 1609 N N . LYS A 1 201 ? 24.500 -4.650 3.116 1.00 97.94 201 LYS A N 1
ATOM 1610 C CA . LYS A 1 201 ? 25.310 -3.529 3.616 1.00 97.94 201 LYS A CA 1
ATOM 1611 C C . LYS A 1 201 ? 24.765 -2.857 4.892 1.00 97.94 201 LYS A C 1
ATOM 1613 O O . LYS A 1 201 ? 25.547 -2.685 5.828 1.00 97.94 201 LYS A O 1
ATOM 1618 N N . PRO A 1 202 ? 23.459 -2.536 5.030 1.00 97.88 202 PRO A N 1
ATOM 1619 C CA . PRO A 1 202 ? 22.943 -1.916 6.257 1.00 97.88 202 PRO A CA 1
ATOM 1620 C C . PRO A 1 202 ? 23.002 -2.812 7.504 1.00 97.88 202 PRO A C 1
ATOM 1622 O O . PRO A 1 202 ? 22.791 -2.331 8.609 1.00 97.88 202 PRO A O 1
ATOM 1625 N N . PHE A 1 203 ? 23.267 -4.111 7.362 1.00 97.56 203 PHE A N 1
ATOM 1626 C CA . PHE A 1 203 ? 23.286 -5.076 8.462 1.00 97.56 203 PHE A CA 1
ATOM 1627 C C . PHE A 1 203 ? 24.697 -5.486 8.906 1.00 97.56 203 PHE A C 1
ATOM 1629 O O . PHE A 1 203 ? 24.829 -6.118 9.959 1.00 97.56 203 PHE A O 1
ATOM 1636 N N . GLU A 1 204 ? 25.735 -5.152 8.134 1.00 94.69 204 GLU A N 1
ATOM 1637 C CA . GLU A 1 204 ? 27.106 -5.651 8.325 1.00 94.69 204 GLU A CA 1
ATOM 1638 C C . GLU A 1 204 ? 27.770 -5.083 9.585 1.00 94.69 204 GLU A C 1
ATOM 1640 O O . GLU A 1 204 ? 28.314 -5.831 10.399 1.00 94.69 204 GLU A O 1
ATOM 1645 N N . SER A 1 205 ? 27.675 -3.766 9.794 1.00 94.38 205 SER A N 1
ATOM 1646 C CA . SER A 1 205 ? 28.234 -3.108 10.978 1.00 94.38 205 SER A CA 1
ATOM 1647 C C . SER A 1 205 ? 27.227 -3.062 12.123 1.00 94.38 205 SER A C 1
ATOM 1649 O O . SER A 1 205 ? 26.092 -2.615 11.938 1.00 94.38 205 SER A O 1
ATOM 1651 N N . LYS A 1 206 ? 27.656 -3.438 13.337 1.00 89.81 206 LYS A N 1
ATOM 1652 C CA . LYS A 1 206 ? 26.857 -3.269 14.567 1.00 89.81 206 LYS A CA 1
ATOM 1653 C C . LYS A 1 206 ? 26.492 -1.805 14.830 1.00 89.81 206 LYS A C 1
ATOM 1655 O O . LYS A 1 206 ? 25.465 -1.555 15.452 1.00 89.81 206 LYS A O 1
ATOM 1660 N N . ASP A 1 207 ? 27.298 -0.870 14.328 1.00 92.44 207 ASP A N 1
ATOM 1661 C CA . ASP A 1 207 ? 27.109 0.564 14.537 1.00 92.44 207 ASP A CA 1
ATOM 1662 C C . ASP A 1 207 ? 26.190 1.234 13.513 1.00 92.44 207 ASP A C 1
ATOM 1664 O O . ASP A 1 207 ? 25.852 2.411 13.678 1.00 92.44 207 ASP A O 1
ATOM 1668 N N . SER A 1 208 ? 25.775 0.497 12.477 1.00 96.25 208 SER A N 1
ATOM 1669 C CA . SER A 1 208 ? 24.844 0.997 11.466 1.00 96.25 208 SER A CA 1
ATOM 1670 C C . SER A 1 208 ? 23.498 1.411 12.086 1.00 96.25 208 SER A C 1
ATOM 1672 O O . SER A 1 208 ? 23.039 0.778 13.048 1.00 96.25 208 SER A O 1
ATOM 1674 N N . PRO A 1 209 ? 22.815 2.428 11.523 1.00 96.62 209 PRO A N 1
ATOM 1675 C CA . PRO A 1 209 ? 21.496 2.851 11.995 1.00 96.62 209 PRO A CA 1
ATOM 1676 C C . PRO A 1 209 ? 20.487 1.697 12.055 1.00 96.62 209 PRO A C 1
ATOM 1678 O O . PRO A 1 209 ? 19.769 1.551 13.040 1.00 96.62 209 PRO A O 1
ATOM 1681 N N . VAL A 1 210 ? 20.485 0.819 11.049 1.00 97.00 210 VAL A N 1
ATOM 1682 C CA . VAL A 1 210 ? 19.566 -0.327 10.952 1.00 97.00 210 VAL A CA 1
ATOM 1683 C C . VAL A 1 210 ? 19.801 -1.356 12.063 1.00 97.00 210 VAL A C 1
ATOM 1685 O O . VAL A 1 210 ? 18.840 -1.844 12.667 1.00 97.00 210 VAL A O 1
ATOM 1688 N N . ARG A 1 211 ? 21.064 -1.679 12.384 1.00 95.50 211 ARG A N 1
ATOM 1689 C CA . ARG A 1 211 ? 21.381 -2.593 13.495 1.00 95.50 211 ARG A CA 1
ATOM 1690 C C . ARG A 1 211 ? 21.054 -1.968 14.848 1.00 95.50 211 ARG A C 1
ATOM 1692 O O . ARG A 1 211 ? 20.510 -2.670 15.700 1.00 95.50 211 ARG A O 1
ATOM 1699 N N . LYS A 1 212 ? 21.308 -0.665 15.025 1.00 94.69 212 LYS A N 1
ATOM 1700 C CA . LYS A 1 212 ? 20.913 0.096 16.227 1.00 94.69 212 LYS A CA 1
ATOM 1701 C C . LYS A 1 212 ? 19.396 0.186 16.390 1.00 94.69 212 LYS A C 1
ATOM 1703 O O . LYS A 1 212 ? 18.910 0.111 17.510 1.00 94.69 212 LYS A O 1
ATOM 1708 N N . ALA A 1 213 ? 18.651 0.242 15.287 1.00 94.88 213 ALA A N 1
ATOM 1709 C CA . ALA A 1 213 ? 17.191 0.152 15.271 1.00 94.88 213 ALA A CA 1
ATOM 1710 C C . ALA A 1 213 ? 16.666 -1.277 15.534 1.00 94.88 213 ALA A C 1
ATOM 1712 O O . ALA A 1 213 ? 15.458 -1.493 15.646 1.00 94.88 213 ALA A O 1
ATOM 1713 N N . GLY A 1 214 ? 17.554 -2.266 15.691 1.00 95.31 214 GLY A N 1
ATOM 1714 C CA . GLY A 1 214 ? 17.223 -3.605 16.183 1.00 95.31 214 GLY A CA 1
ATOM 1715 C C . GLY A 1 214 ? 16.856 -4.604 15.094 1.00 95.31 214 GLY A C 1
ATOM 1716 O O . GLY A 1 214 ? 16.416 -5.708 15.420 1.00 95.31 214 GLY A O 1
ATOM 1717 N N . LEU A 1 215 ? 17.038 -4.254 13.820 1.00 97.69 215 LEU A N 1
ATOM 1718 C CA . LEU A 1 215 ? 16.867 -5.201 12.725 1.00 97.69 215 LEU A CA 1
ATOM 1719 C C . LEU A 1 215 ? 18.113 -6.065 12.546 1.00 97.69 215 LEU A C 1
ATOM 1721 O O . LEU A 1 215 ? 19.238 -5.681 12.866 1.00 97.69 215 LEU A O 1
ATOM 1725 N N . SER A 1 216 ? 17.928 -7.281 12.052 1.00 96.81 216 SER A N 1
ATOM 1726 C CA . SER A 1 216 ? 19.016 -8.175 11.659 1.00 96.81 216 SER A CA 1
ATOM 1727 C C . SER A 1 216 ? 18.580 -9.014 10.473 1.00 96.81 216 SER A C 1
ATOM 1729 O O . SER A 1 216 ? 17.506 -9.613 10.510 1.00 96.81 216 SER A O 1
ATOM 1731 N N . LEU A 1 217 ? 19.425 -9.089 9.450 1.00 97.88 217 LEU A N 1
ATOM 1732 C CA . LEU A 1 217 ? 19.236 -10.022 8.350 1.00 97.88 217 LEU A CA 1
ATOM 1733 C C . LEU A 1 217 ? 19.508 -11.445 8.855 1.00 97.88 217 LEU A C 1
ATOM 1735 O O . LEU A 1 217 ? 20.596 -11.726 9.355 1.00 97.88 217 LEU A O 1
ATOM 1739 N N . ILE A 1 218 ? 18.501 -12.311 8.773 1.00 97.94 218 ILE A N 1
ATOM 1740 C CA . ILE A 1 218 ? 18.581 -13.723 9.171 1.00 97.94 218 ILE A CA 1
ATOM 1741 C C . ILE A 1 218 ? 19.059 -14.556 7.985 1.00 97.94 218 ILE A C 1
ATOM 1743 O O . ILE A 1 218 ? 19.974 -15.362 8.127 1.00 97.94 218 ILE A O 1
ATOM 1747 N N . SER A 1 219 ? 18.457 -14.345 6.817 1.00 98.25 219 SER A N 1
ATOM 1748 C CA . SER A 1 219 ? 18.839 -15.019 5.580 1.00 98.25 219 SER A CA 1
ATOM 1749 C C . SER A 1 219 ? 18.561 -14.140 4.367 1.00 98.25 219 SER A C 1
ATOM 1751 O O . SER A 1 219 ? 17.679 -13.279 4.391 1.00 98.25 219 SER A O 1
ATOM 1753 N N . ILE A 1 220 ? 19.337 -14.374 3.312 1.00 97.94 220 ILE A N 1
ATOM 1754 C CA . ILE A 1 220 ? 19.110 -13.855 1.968 1.00 97.94 220 ILE A CA 1
ATOM 1755 C C . ILE A 1 220 ? 19.553 -14.912 0.959 1.00 97.94 220 ILE A C 1
ATOM 1757 O O . ILE A 1 220 ? 20.618 -15.508 1.113 1.00 97.94 220 ILE A O 1
ATOM 1761 N N . GLU A 1 221 ? 18.744 -15.136 -0.066 1.00 96.81 221 GLU A N 1
ATOM 1762 C CA . GLU A 1 221 ? 19.107 -15.930 -1.240 1.00 96.81 221 GLU A CA 1
ATOM 1763 C C . GLU A 1 221 ? 18.554 -15.268 -2.504 1.00 96.81 221 GLU A C 1
ATOM 1765 O O . GLU A 1 221 ? 17.515 -14.610 -2.455 1.00 96.81 221 GLU A O 1
ATOM 1770 N N . THR A 1 222 ? 19.237 -15.435 -3.634 1.00 97.00 222 THR A N 1
ATOM 1771 C CA . THR A 1 222 ? 18.758 -14.976 -4.944 1.00 97.00 222 THR A CA 1
ATOM 1772 C C . THR A 1 222 ? 18.281 -16.164 -5.771 1.00 97.00 222 THR A C 1
ATOM 1774 O O . THR A 1 222 ? 18.916 -17.219 -5.775 1.00 97.00 222 THR A O 1
ATOM 1777 N N . LYS A 1 223 ? 17.139 -16.015 -6.448 1.00 95.69 223 LYS A N 1
ATOM 1778 C CA . LYS A 1 223 ? 16.577 -17.034 -7.345 1.00 95.69 223 LYS A CA 1
ATOM 1779 C C . LYS A 1 223 ? 16.073 -16.401 -8.632 1.00 95.69 223 LYS A C 1
ATOM 1781 O O . LYS A 1 223 ? 15.538 -15.291 -8.610 1.00 95.69 223 LYS A O 1
ATOM 1786 N N . VAL A 1 224 ? 16.201 -17.156 -9.718 1.00 95.81 224 VAL A N 1
ATOM 1787 C CA . VAL A 1 224 ? 15.557 -16.867 -10.999 1.00 95.81 224 VAL A CA 1
ATOM 1788 C C . VAL A 1 224 ? 14.203 -17.565 -11.026 1.00 95.81 224 VAL A C 1
ATOM 1790 O O . VAL A 1 224 ? 14.115 -18.768 -10.783 1.00 95.81 224 VAL A O 1
ATOM 1793 N N . VAL A 1 225 ? 13.152 -16.805 -11.310 1.00 93.62 225 VAL A N 1
ATOM 1794 C CA . VAL A 1 225 ? 11.803 -17.305 -11.569 1.00 93.62 225 VAL A CA 1
ATOM 1795 C C . VAL A 1 225 ? 11.527 -17.100 -13.059 1.00 93.62 225 VAL A C 1
ATOM 1797 O O . VAL A 1 225 ? 11.403 -15.946 -13.484 1.00 93.62 225 VAL A O 1
ATOM 1800 N N . PRO A 1 226 ? 11.472 -18.181 -13.858 1.00 92.88 226 PRO A N 1
ATOM 1801 C CA . PRO A 1 226 ? 11.241 -18.080 -15.293 1.00 92.88 226 PRO A CA 1
ATOM 1802 C C . PRO A 1 226 ? 9.908 -17.414 -15.642 1.00 92.88 226 PRO A C 1
ATOM 1804 O O . PRO A 1 226 ? 8.915 -17.533 -14.922 1.00 92.88 226 PRO A O 1
ATOM 1807 N N . CYS A 1 227 ? 9.880 -16.728 -16.780 1.00 92.06 227 CYS A N 1
ATOM 1808 C CA . CYS A 1 227 ? 8.681 -16.123 -17.330 1.00 92.06 227 CYS A CA 1
ATOM 1809 C C . CYS A 1 227 ? 7.707 -17.212 -17.818 1.00 92.06 227 CYS A C 1
ATOM 1811 O O . CYS A 1 227 ? 8.020 -17.915 -18.785 1.00 92.06 227 CYS A O 1
ATOM 1813 N N . PRO A 1 228 ? 6.491 -17.318 -17.249 1.00 92.06 228 PRO A N 1
ATOM 1814 C CA . PRO A 1 228 ? 5.561 -18.392 -17.600 1.00 92.06 228 PRO A CA 1
ATOM 1815 C C . PRO A 1 228 ? 5.094 -18.323 -19.062 1.00 92.06 228 PRO A C 1
ATOM 1817 O O . PRO A 1 228 ? 4.858 -19.357 -19.687 1.00 92.06 228 PRO A O 1
ATOM 1820 N N . TYR A 1 229 ? 4.991 -17.117 -19.638 1.00 92.50 229 TYR A N 1
ATOM 1821 C CA . TYR A 1 229 ? 4.643 -16.933 -21.052 1.00 92.50 229 TYR A CA 1
ATOM 1822 C C . TYR A 1 229 ? 5.715 -17.525 -21.968 1.00 92.50 229 TYR A C 1
ATOM 1824 O O . TYR A 1 229 ? 5.399 -18.259 -22.907 1.00 92.50 229 TYR A O 1
ATOM 1832 N N . ARG A 1 230 ? 6.986 -17.249 -21.661 1.00 92.69 230 ARG A N 1
ATOM 1833 C CA . ARG A 1 230 ? 8.129 -17.763 -22.414 1.00 92.69 230 ARG A CA 1
ATOM 1834 C C . ARG A 1 230 ? 8.277 -19.272 -22.247 1.00 92.69 230 ARG A C 1
ATOM 1836 O O . ARG A 1 230 ? 8.465 -19.969 -23.235 1.00 92.69 230 ARG A O 1
ATOM 1843 N N . GLU A 1 231 ? 8.130 -19.802 -21.032 1.00 93.62 231 GLU A N 1
ATOM 1844 C CA . GLU A 1 231 ? 8.144 -21.254 -20.805 1.00 93.62 231 GLU A CA 1
ATOM 1845 C C . GLU A 1 231 ? 7.051 -21.967 -21.607 1.00 93.62 231 GLU A C 1
ATOM 1847 O O . GLU A 1 231 ? 7.312 -22.994 -22.237 1.00 93.62 231 GLU A O 1
ATOM 1852 N N . LYS A 1 232 ? 5.834 -21.404 -21.634 1.00 93.69 232 LYS A N 1
ATOM 1853 C CA . LYS A 1 232 ? 4.732 -21.932 -22.447 1.00 93.69 232 LYS A CA 1
ATOM 1854 C C . LYS A 1 232 ? 5.099 -21.948 -23.935 1.00 93.69 232 LYS A C 1
ATOM 1856 O O . LYS A 1 232 ? 4.849 -22.962 -24.585 1.00 93.69 232 LYS A O 1
ATOM 1861 N N . TRP A 1 233 ? 5.700 -20.870 -24.449 1.00 94.75 233 TRP A N 1
ATOM 1862 C CA . TRP A 1 233 ? 6.162 -20.783 -25.839 1.00 94.75 233 TRP A CA 1
ATOM 1863 C C . TRP A 1 233 ? 7.233 -21.823 -26.158 1.00 94.75 233 TRP A C 1
ATOM 1865 O O . TRP A 1 233 ? 7.062 -22.617 -27.074 1.00 94.75 233 TRP A O 1
ATOM 1875 N N . LEU A 1 234 ? 8.303 -21.884 -25.365 1.00 94.19 234 LEU A N 1
ATOM 1876 C CA . LEU A 1 234 ? 9.408 -22.817 -25.596 1.00 94.19 234 LEU A CA 1
ATOM 1877 C C . LEU A 1 234 ? 8.963 -24.281 -25.541 1.00 94.19 234 LEU A C 1
ATOM 1879 O O . LEU A 1 234 ? 9.532 -25.126 -26.227 1.00 94.19 234 LEU A O 1
ATOM 1883 N N . LYS A 1 235 ? 7.955 -24.590 -24.719 1.00 95.75 235 LYS A N 1
ATOM 1884 C CA . LYS A 1 235 ? 7.442 -25.951 -24.570 1.00 95.75 235 LYS A CA 1
ATOM 1885 C C . LYS A 1 235 ? 6.485 -26.357 -25.690 1.00 95.75 235 LYS A C 1
ATOM 1887 O O . LYS A 1 235 ? 6.532 -27.503 -26.128 1.00 95.75 235 LYS A O 1
ATOM 1892 N N . ASN A 1 236 ? 5.590 -25.459 -26.100 1.00 95.69 236 ASN A N 1
ATOM 1893 C CA . ASN A 1 236 ? 4.438 -25.818 -26.933 1.00 95.69 236 ASN A CA 1
ATOM 1894 C C . ASN A 1 236 ? 4.423 -25.137 -28.311 1.00 95.69 236 ASN A C 1
ATOM 1896 O O . ASN A 1 236 ? 3.615 -25.518 -29.155 1.00 95.69 236 ASN A O 1
ATOM 1900 N N . GLY A 1 237 ? 5.261 -24.123 -28.537 1.00 93.44 237 GLY A N 1
ATOM 1901 C CA . GLY A 1 237 ? 5.100 -23.180 -29.641 1.00 93.44 237 GLY A CA 1
ATOM 1902 C C . GLY A 1 237 ? 3.749 -22.459 -29.578 1.00 93.44 237 GLY A C 1
ATOM 1903 O O . GLY A 1 237 ? 3.145 -22.318 -28.509 1.00 93.44 237 GLY A O 1
ATOM 1904 N N . GLY A 1 238 ? 3.262 -22.019 -30.735 1.00 93.62 238 GLY A N 1
ATOM 1905 C CA . GLY A 1 238 ? 1.941 -21.414 -30.891 1.00 93.62 238 GLY A CA 1
ATOM 1906 C C . GLY A 1 238 ? 1.913 -20.369 -31.999 1.00 93.62 238 GLY A C 1
ATOM 1907 O O . GLY A 1 238 ? 2.849 -20.272 -32.792 1.00 93.62 238 GLY A O 1
ATOM 1908 N N . ASP A 1 239 ? 0.846 -19.575 -32.033 1.00 96.50 239 ASP A N 1
ATOM 1909 C CA . ASP A 1 239 ? 0.799 -18.357 -32.841 1.00 96.50 239 ASP A CA 1
ATOM 1910 C C . ASP A 1 239 ? 1.658 -17.263 -32.169 1.00 96.50 239 ASP A C 1
ATOM 1912 O O . ASP A 1 239 ? 1.373 -16.890 -31.023 1.00 96.50 239 ASP A O 1
ATOM 1916 N N . PRO A 1 240 ? 2.701 -16.733 -32.841 1.00 97.06 240 PRO A N 1
ATOM 1917 C CA . PRO A 1 240 ? 3.517 -15.649 -32.301 1.00 97.06 240 PRO A CA 1
ATOM 1918 C C . PRO A 1 240 ? 2.711 -14.405 -31.913 1.00 97.06 240 PRO A C 1
ATOM 1920 O O . PRO A 1 240 ? 3.042 -13.749 -30.924 1.00 97.06 240 PRO A O 1
ATOM 1923 N N . LYS A 1 241 ? 1.641 -14.083 -32.655 1.00 96.12 241 LYS A N 1
ATOM 1924 C CA . LYS A 1 241 ? 0.791 -12.922 -32.350 1.00 96.12 241 LYS A CA 1
ATOM 1925 C C . LYS A 1 241 ? -0.002 -13.142 -31.074 1.00 96.12 241 LYS A C 1
ATOM 1927 O O . LYS A 1 241 ? -0.041 -12.264 -30.221 1.00 96.12 241 LYS A O 1
ATOM 1932 N N . GLU A 1 242 ? -0.577 -14.330 -30.913 1.00 95.06 242 GLU A N 1
ATOM 1933 C CA . GLU A 1 242 ? -1.269 -14.697 -29.679 1.00 95.06 242 GLU A CA 1
ATOM 1934 C C . GLU A 1 242 ? -0.308 -14.661 -28.481 1.00 95.06 242 GLU A C 1
ATOM 1936 O O . GLU A 1 242 ? -0.650 -14.117 -27.431 1.00 95.06 242 GLU A O 1
ATOM 1941 N N . HIS A 1 243 ? 0.916 -15.181 -28.628 1.00 96.31 243 HIS A N 1
ATOM 1942 C CA . HIS A 1 243 ? 1.925 -15.087 -27.573 1.00 96.31 243 HIS A CA 1
ATOM 1943 C C . HIS A 1 243 ? 2.209 -13.631 -27.182 1.00 96.31 243 HIS A C 1
ATOM 1945 O O . HIS A 1 243 ? 2.164 -13.298 -25.996 1.00 96.31 243 HIS A O 1
ATOM 1951 N N . ALA A 1 244 ? 2.484 -12.772 -28.167 1.00 96.62 244 ALA A N 1
ATOM 1952 C CA . ALA A 1 244 ? 2.787 -11.366 -27.933 1.00 96.62 244 ALA A CA 1
ATOM 1953 C C . ALA A 1 244 ? 1.618 -10.644 -27.243 1.00 96.62 244 ALA A C 1
ATOM 1955 O O . ALA A 1 244 ? 1.828 -9.962 -26.238 1.00 96.62 244 ALA A O 1
ATOM 1956 N N . HIS A 1 245 ? 0.390 -10.894 -27.704 1.00 93.44 245 HIS A N 1
ATOM 1957 C CA . HIS A 1 245 ? -0.839 -10.338 -27.143 1.00 93.44 245 HIS A CA 1
ATOM 1958 C C . HIS A 1 245 ? -1.017 -10.653 -25.648 1.00 93.44 245 HIS A C 1
ATOM 1960 O O . HIS A 1 245 ? -1.491 -9.815 -24.885 1.00 93.44 245 HIS A O 1
ATOM 1966 N N . TRP A 1 246 ? -0.601 -11.842 -25.196 1.00 92.19 246 TRP A N 1
ATOM 1967 C CA . TRP A 1 246 ? -0.648 -12.214 -23.776 1.00 92.19 246 TRP A CA 1
ATOM 1968 C C . TRP A 1 246 ? 0.573 -11.750 -22.972 1.00 92.19 246 TRP A C 1
ATOM 1970 O O . TRP A 1 246 ? 0.460 -11.504 -21.771 1.00 92.19 246 TRP A O 1
ATOM 1980 N N . TYR A 1 247 ? 1.738 -11.627 -23.610 1.00 94.88 247 TYR A N 1
ATOM 1981 C CA . TYR A 1 247 ? 2.989 -11.233 -22.961 1.00 94.88 247 TYR A CA 1
ATOM 1982 C C . TYR A 1 247 ? 3.066 -9.723 -22.681 1.00 94.88 247 TYR A C 1
ATOM 1984 O O . TYR A 1 247 ? 3.421 -9.314 -21.572 1.00 94.88 247 TYR A O 1
ATOM 1992 N N . ILE A 1 248 ? 2.698 -8.880 -23.652 1.00 96.62 248 ILE A N 1
ATOM 1993 C CA . ILE A 1 248 ? 2.832 -7.417 -23.563 1.00 96.62 248 ILE A CA 1
ATOM 1994 C C . ILE A 1 248 ? 2.033 -6.784 -22.411 1.00 96.62 248 ILE A C 1
ATOM 1996 O O . ILE A 1 248 ? 2.594 -5.921 -21.723 1.00 96.62 248 ILE A O 1
ATOM 2000 N N . PRO A 1 249 ? 0.792 -7.208 -22.097 1.00 95.12 249 PRO A N 1
ATOM 2001 C CA . PRO A 1 249 ? 0.060 -6.679 -20.948 1.00 95.12 249 PRO A CA 1
ATOM 2002 C C . PRO A 1 249 ? 0.810 -6.825 -19.617 1.00 95.12 249 PRO A C 1
ATOM 2004 O O . PRO A 1 249 ? 0.712 -5.942 -18.764 1.00 95.12 249 PRO A O 1
ATOM 2007 N N . ALA A 1 250 ? 1.613 -7.885 -19.442 1.00 92.38 250 ALA A N 1
ATOM 2008 C CA . ALA A 1 250 ? 2.425 -8.071 -18.238 1.00 92.38 250 ALA A CA 1
ATOM 2009 C C . ALA A 1 250 ? 3.541 -7.021 -18.112 1.00 92.38 250 ALA A C 1
ATOM 2011 O O . ALA A 1 250 ? 3.898 -6.643 -16.998 1.00 92.38 250 ALA A O 1
ATOM 2012 N N . ILE A 1 251 ? 4.072 -6.525 -19.234 1.00 94.56 251 ILE A N 1
ATOM 2013 C CA . ILE A 1 251 ? 5.053 -5.432 -19.263 1.00 94.56 251 ILE A CA 1
ATOM 2014 C C . ILE A 1 251 ? 4.359 -4.091 -19.040 1.00 94.56 251 ILE A C 1
ATOM 2016 O O . ILE A 1 251 ? 4.803 -3.284 -18.219 1.00 94.56 251 ILE A O 1
ATOM 2020 N N . ARG A 1 252 ? 3.246 -3.857 -19.743 1.00 96.31 252 ARG A N 1
ATOM 2021 C CA . ARG A 1 252 ? 2.482 -2.611 -19.648 1.00 96.31 252 ARG A CA 1
ATOM 2022 C C . ARG A 1 252 ? 2.007 -2.342 -18.221 1.00 96.31 252 ARG A C 1
ATOM 2024 O O . ARG A 1 252 ? 2.103 -1.207 -17.765 1.00 96.31 252 ARG A O 1
ATOM 2031 N N . ALA A 1 253 ? 1.587 -3.378 -17.494 1.00 91.50 253 ALA A N 1
ATOM 2032 C CA . ALA A 1 253 ? 1.049 -3.260 -16.139 1.00 91.50 253 ALA A CA 1
ATOM 2033 C C . ALA A 1 253 ? 1.959 -2.501 -15.152 1.00 91.50 253 ALA A C 1
ATOM 2035 O O . ALA A 1 253 ? 1.450 -1.738 -14.337 1.00 91.50 253 ALA A O 1
ATOM 2036 N N . TRP A 1 254 ? 3.286 -2.669 -15.223 1.00 90.00 254 TRP A N 1
ATOM 2037 C CA . TRP A 1 254 ? 4.229 -1.986 -14.322 1.00 90.00 254 TRP A CA 1
ATOM 2038 C C . TRP A 1 254 ? 4.917 -0.761 -14.941 1.00 90.00 254 TRP A C 1
ATOM 2040 O O . TRP A 1 254 ? 5.544 0.009 -14.218 1.00 90.00 254 TRP A O 1
ATOM 2050 N N . SER A 1 255 ? 4.821 -0.566 -16.261 1.00 94.06 255 SER A N 1
ATOM 2051 C CA . SER A 1 255 ? 5.568 0.477 -16.983 1.00 94.06 255 SER A CA 1
ATOM 2052 C C . SER A 1 255 ? 4.712 1.614 -17.544 1.00 94.06 255 SER A C 1
ATOM 2054 O O . SER A 1 255 ? 5.236 2.704 -17.772 1.00 94.06 255 SER A O 1
ATOM 2056 N N . ASN A 1 256 ? 3.403 1.407 -17.734 1.00 95.62 256 ASN A N 1
ATOM 2057 C CA . ASN A 1 256 ? 2.507 2.363 -18.396 1.00 95.62 256 ASN A CA 1
ATOM 2058 C C . ASN A 1 256 ? 2.588 3.770 -17.787 1.00 95.62 256 ASN A C 1
ATOM 2060 O O . ASN A 1 256 ? 2.781 4.753 -18.499 1.00 95.62 256 ASN A O 1
ATOM 2064 N N . THR A 1 257 ? 2.495 3.864 -16.459 1.00 91.94 257 THR A N 1
ATOM 2065 C CA . THR A 1 257 ? 2.522 5.145 -15.742 1.00 91.94 257 THR A CA 1
ATOM 2066 C C . THR A 1 257 ? 3.827 5.908 -15.968 1.00 91.94 257 THR A C 1
ATOM 2068 O O . THR A 1 257 ? 3.794 7.129 -16.093 1.00 91.94 257 THR A O 1
ATOM 2071 N N . THR A 1 258 ? 4.965 5.214 -16.090 1.00 94.69 258 THR A N 1
ATOM 2072 C CA . THR A 1 258 ? 6.260 5.848 -16.376 1.00 94.69 258 THR A CA 1
ATOM 2073 C C . THR A 1 258 ? 6.240 6.555 -17.729 1.00 94.69 258 THR A C 1
ATOM 2075 O O . THR A 1 258 ? 6.608 7.728 -17.795 1.00 94.69 258 THR A O 1
ATOM 2078 N N . PHE A 1 259 ? 5.745 5.900 -18.781 1.00 97.19 259 PHE A N 1
ATOM 2079 C CA . PHE A 1 259 ? 5.651 6.510 -20.110 1.00 97.19 259 PHE A CA 1
ATOM 2080 C C . PHE A 1 259 ? 4.661 7.674 -20.145 1.00 97.19 259 PHE A C 1
ATOM 2082 O O . PHE A 1 259 ? 5.004 8.751 -20.626 1.00 97.19 259 PHE A O 1
ATOM 2089 N N . VAL A 1 260 ? 3.474 7.509 -19.552 1.00 96.62 260 VAL A N 1
ATOM 2090 C CA . VAL A 1 260 ? 2.481 8.595 -19.456 1.00 96.62 260 VAL A CA 1
ATOM 2091 C C . VAL A 1 260 ? 3.059 9.812 -18.719 1.00 96.62 260 VAL A C 1
ATOM 2093 O O . VAL A 1 260 ? 2.847 10.948 -19.143 1.00 96.62 260 VAL A O 1
ATOM 2096 N N . SER A 1 261 ? 3.817 9.589 -17.640 1.00 93.12 261 SER A N 1
ATOM 2097 C CA . SER A 1 261 ? 4.436 10.662 -16.847 1.00 93.12 261 SER A CA 1
ATOM 2098 C C . SER A 1 261 ? 5.602 11.367 -17.548 1.00 93.12 261 SER A C 1
ATOM 2100 O O . SER A 1 261 ? 5.906 12.512 -17.224 1.00 93.12 261 SER A O 1
ATOM 2102 N N . GLY A 1 262 ? 6.253 10.703 -18.507 1.00 94.81 262 GLY A N 1
ATOM 2103 C CA . GLY A 1 262 ? 7.338 11.291 -19.294 1.00 94.81 262 GLY A CA 1
ATOM 2104 C C . GLY A 1 262 ? 6.854 12.283 -20.356 1.00 94.81 262 GLY A C 1
ATOM 2105 O O . GLY A 1 262 ? 7.610 13.164 -20.769 1.00 94.81 262 GLY A O 1
ATOM 2106 N N . LEU A 1 263 ? 5.589 12.169 -20.771 1.00 97.69 263 LEU A N 1
ATOM 2107 C CA . LEU A 1 263 ? 4.958 13.045 -21.757 1.00 97.69 263 LEU A CA 1
ATOM 2108 C C . LEU A 1 263 ? 4.557 14.400 -21.162 1.00 97.69 263 LEU A C 1
ATOM 2110 O O . LEU A 1 263 ? 4.128 14.489 -20.010 1.00 97.69 263 LEU A O 1
ATOM 2114 N N . SER A 1 264 ? 4.631 15.451 -21.983 1.00 96.50 264 SER A N 1
ATOM 2115 C CA . SER A 1 264 ? 4.342 16.834 -21.581 1.00 96.50 264 SER A CA 1
ATOM 2116 C C . SER A 1 264 ? 2.949 17.000 -20.967 1.00 96.50 264 SER A C 1
ATOM 2118 O O . SER A 1 264 ? 1.965 16.469 -21.479 1.00 96.50 264 SER A O 1
ATOM 2120 N N . ASP A 1 265 ? 2.836 17.820 -19.921 1.00 94.81 265 ASP A N 1
ATOM 2121 C CA . ASP A 1 265 ? 1.552 18.191 -19.301 1.00 94.81 265 ASP A CA 1
ATOM 2122 C C . ASP A 1 265 ? 0.656 19.035 -20.216 1.00 94.81 265 ASP A C 1
ATOM 2124 O O . ASP A 1 265 ? -0.534 19.178 -19.955 1.00 94.81 265 ASP A O 1
ATOM 2128 N N . SER A 1 266 ? 1.200 19.559 -21.319 1.00 96.31 266 SER A N 1
ATOM 2129 C CA . SER A 1 266 ? 0.410 20.211 -22.367 1.00 96.31 266 SER A CA 1
ATOM 2130 C C . SER A 1 266 ? -0.411 19.234 -23.216 1.00 96.31 266 SER A C 1
ATOM 2132 O O . SER A 1 266 ? -1.289 19.682 -23.950 1.00 96.31 266 SER A O 1
ATOM 2134 N N . ARG A 1 267 ? -0.112 17.927 -23.174 1.00 97.25 267 ARG A N 1
ATOM 2135 C CA . ARG A 1 267 ? -0.859 16.903 -23.916 1.00 97.25 267 ARG A CA 1
ATOM 2136 C C . ARG A 1 267 ? -2.110 16.492 -23.149 1.00 97.25 267 ARG A C 1
ATOM 2138 O O . ARG A 1 267 ? -2.074 16.328 -21.929 1.00 97.25 267 ARG A O 1
ATOM 2145 N N . SER A 1 268 ? -3.197 16.269 -23.883 1.00 97.50 268 SER A N 1
ATOM 2146 C CA . SER A 1 268 ? -4.429 15.699 -23.317 1.00 97.50 268 SER A CA 1
ATOM 2147 C C . SER A 1 268 ? -4.205 14.268 -22.811 1.00 97.50 268 SER A C 1
ATOM 2149 O O . SER A 1 268 ? -3.268 13.591 -23.240 1.00 97.50 268 SER A O 1
ATOM 2151 N N . SER A 1 269 ? -5.067 13.786 -21.910 1.00 95.75 269 SER A N 1
ATOM 2152 C CA . SER A 1 269 ? -4.948 12.414 -21.386 1.00 95.75 269 SER A CA 1
ATOM 2153 C C . SER A 1 269 ? -5.123 11.379 -22.499 1.00 95.75 269 SER A C 1
ATOM 2155 O O . SER A 1 269 ? -4.352 10.428 -22.578 1.00 95.75 269 SER A O 1
ATOM 2157 N N . GLU A 1 270 ? -6.053 11.629 -23.421 1.00 97.38 270 GLU A N 1
ATOM 2158 C CA . GLU A 1 270 ? -6.324 10.792 -24.590 1.00 97.38 270 GLU A CA 1
ATOM 2159 C C . GLU A 1 270 ? -5.131 10.759 -25.553 1.00 97.38 270 GLU A C 1
ATOM 2161 O O . GLU A 1 270 ? -4.833 9.738 -26.167 1.00 97.38 270 GLU A O 1
ATOM 2166 N N . GLU A 1 271 ? -4.423 11.878 -25.708 1.00 97.81 271 GLU A N 1
ATOM 2167 C CA . GLU A 1 271 ? -3.213 11.929 -26.526 1.00 97.81 271 GLU A CA 1
ATOM 2168 C C . GLU A 1 271 ? -2.061 11.154 -25.888 1.00 97.81 271 GLU A C 1
ATOM 2170 O O . GLU A 1 271 ? -1.385 10.398 -26.587 1.00 97.81 271 GLU A O 1
ATOM 2175 N N . LYS A 1 272 ? -1.861 11.300 -24.570 1.00 98.25 272 LYS A N 1
ATOM 2176 C CA . LYS A 1 272 ? -0.859 10.515 -23.840 1.00 98.25 272 LYS A CA 1
ATOM 2177 C C . LYS A 1 272 ? -1.139 9.018 -23.970 1.00 98.25 272 LYS A C 1
ATOM 2179 O O . LYS A 1 272 ? -0.218 8.256 -24.246 1.00 98.25 272 LYS A O 1
ATOM 2184 N N . GLU A 1 273 ? -2.397 8.611 -23.822 1.00 97.31 273 GLU A N 1
ATOM 2185 C CA . GLU A 1 273 ? -2.813 7.215 -23.957 1.00 97.31 273 GLU A CA 1
ATOM 2186 C C . GLU A 1 273 ? -2.529 6.665 -25.360 1.00 97.31 273 GLU A C 1
ATOM 2188 O O . GLU A 1 273 ? -1.840 5.655 -25.471 1.00 97.31 273 GLU A O 1
ATOM 2193 N N . ARG A 1 274 ? -2.914 7.383 -26.427 1.00 98.31 274 ARG A N 1
ATOM 2194 C CA . ARG A 1 274 ? -2.631 6.965 -27.815 1.00 98.31 274 ARG A CA 1
ATOM 2195 C C . ARG A 1 274 ? -1.140 6.772 -28.106 1.00 98.31 274 ARG A C 1
ATOM 2197 O O . ARG A 1 274 ? -0.773 5.850 -28.826 1.00 98.31 274 ARG A O 1
ATOM 2204 N N . ILE A 1 275 ? -0.276 7.640 -27.579 1.00 98.56 275 ILE A N 1
ATOM 2205 C CA . ILE A 1 275 ? 1.181 7.529 -27.776 1.00 98.56 275 ILE A CA 1
ATOM 2206 C C . ILE A 1 275 ? 1.730 6.287 -27.070 1.00 98.56 275 ILE A C 1
ATOM 2208 O O . ILE A 1 275 ? 2.585 5.582 -27.606 1.00 98.56 275 ILE A O 1
ATOM 2212 N N . VAL A 1 276 ? 1.243 6.011 -25.861 1.00 98.25 276 VAL A N 1
ATOM 2213 C CA . VAL A 1 276 ? 1.656 4.830 -25.101 1.00 98.25 276 VAL A CA 1
ATOM 2214 C C . VAL A 1 276 ? 1.094 3.548 -25.724 1.00 98.25 276 VAL A C 1
ATOM 2216 O O . VAL A 1 276 ? 1.798 2.542 -25.762 1.00 98.25 276 VAL A O 1
ATOM 2219 N N . ASP A 1 277 ? -0.117 3.576 -26.282 1.00 98.31 277 ASP A N 1
ATOM 2220 C CA . ASP A 1 277 ? -0.666 2.471 -27.077 1.00 98.31 277 ASP A CA 1
ATOM 2221 C C . ASP A 1 277 ? 0.216 2.156 -28.290 1.00 98.31 277 ASP A C 1
ATOM 2223 O O . ASP A 1 277 ? 0.547 0.993 -28.513 1.00 98.31 277 ASP A O 1
ATOM 2227 N N . GLU A 1 278 ? 0.664 3.179 -29.023 1.00 98.56 278 GLU A N 1
ATOM 2228 C CA . GLU A 1 278 ? 1.576 3.017 -30.160 1.00 98.56 278 GLU A CA 1
ATOM 2229 C C . GLU A 1 278 ? 2.897 2.345 -29.744 1.00 98.56 278 GLU A C 1
ATOM 2231 O O . GLU A 1 278 ? 3.352 1.412 -30.408 1.00 98.56 278 GLU A O 1
ATOM 2236 N N . LEU A 1 279 ? 3.492 2.743 -28.610 1.00 98.56 279 LEU A N 1
ATOM 2237 C CA . LEU A 1 279 ? 4.680 2.078 -28.056 1.00 98.56 279 LEU A CA 1
ATOM 2238 C C . LEU A 1 279 ? 4.441 0.575 -27.846 1.00 98.56 279 LEU A C 1
ATOM 2240 O O . LEU A 1 279 ? 5.248 -0.253 -28.276 1.00 98.56 279 LEU A O 1
ATOM 2244 N N . PHE A 1 280 ? 3.354 0.213 -27.161 1.00 98.31 280 PHE A N 1
ATOM 2245 C CA . PHE A 1 280 ? 3.086 -1.188 -26.834 1.00 98.31 280 PHE A CA 1
ATOM 2246 C C . PHE A 1 280 ? 2.660 -2.003 -28.052 1.00 98.31 280 PHE A C 1
ATOM 2248 O O . PHE A 1 280 ? 3.024 -3.174 -28.130 1.00 98.31 280 PHE A O 1
ATOM 2255 N N . GLN A 1 281 ? 1.998 -1.390 -29.033 1.00 98.25 281 GLN A N 1
ATOM 2256 C CA . GLN A 1 281 ? 1.699 -2.033 -30.309 1.00 98.25 281 GLN A CA 1
ATOM 2257 C C . GLN A 1 281 ? 2.978 -2.354 -31.091 1.00 98.25 281 GLN A C 1
ATOM 2259 O O . GLN A 1 281 ? 3.098 -3.445 -31.657 1.00 98.25 281 GLN A O 1
ATOM 2264 N N . ARG A 1 282 ? 3.962 -1.443 -31.105 1.00 98.38 282 ARG A N 1
ATOM 2265 C CA . ARG A 1 282 ? 5.284 -1.720 -31.690 1.00 98.38 282 ARG A CA 1
ATOM 2266 C C . ARG A 1 282 ? 5.990 -2.847 -30.955 1.00 98.38 282 ARG A C 1
ATOM 2268 O O . ARG A 1 282 ? 6.547 -3.729 -31.601 1.00 98.38 282 ARG A O 1
ATOM 2275 N N . TYR A 1 283 ? 5.924 -2.859 -29.627 1.00 98.19 283 TYR A N 1
ATOM 2276 C CA . TYR A 1 283 ? 6.548 -3.924 -28.854 1.00 98.19 283 TYR A CA 1
ATOM 2277 C C . TYR A 1 283 ? 5.874 -5.283 -29.108 1.00 98.19 283 TYR A C 1
ATOM 2279 O O . TYR A 1 283 ? 6.556 -6.285 -29.314 1.00 98.19 283 TYR A O 1
ATOM 2287 N N . GLU A 1 284 ? 4.545 -5.330 -29.196 1.00 98.06 284 GLU A N 1
ATOM 2288 C CA . GLU A 1 284 ? 3.820 -6.546 -29.581 1.00 98.06 284 GLU A CA 1
ATOM 2289 C C . GLU A 1 284 ? 4.290 -7.082 -30.939 1.00 98.06 284 GLU A C 1
ATOM 2291 O O . GLU A 1 284 ? 4.549 -8.278 -31.082 1.00 98.06 284 GLU A O 1
ATOM 2296 N N . ASN A 1 285 ? 4.499 -6.188 -31.910 1.00 98.00 285 ASN A N 1
ATOM 2297 C CA . ASN A 1 285 ? 5.023 -6.556 -33.222 1.00 98.00 285 ASN A CA 1
ATOM 2298 C C . ASN A 1 285 ? 6.457 -7.102 -33.160 1.00 98.00 285 ASN A C 1
ATOM 2300 O O . ASN A 1 285 ? 6.758 -8.039 -33.893 1.00 98.00 285 ASN A O 1
ATOM 2304 N N . GLU A 1 286 ? 7.337 -6.552 -32.316 1.00 97.81 286 GLU A N 1
ATOM 2305 C CA . GLU A 1 286 ? 8.697 -7.088 -32.138 1.00 97.81 286 GLU A CA 1
ATOM 2306 C C . GLU A 1 286 ? 8.679 -8.475 -31.490 1.00 97.81 286 GLU A C 1
ATOM 2308 O O . GLU A 1 286 ? 9.295 -9.401 -32.016 1.00 97.81 286 GLU A O 1
ATOM 2313 N N . VAL A 1 287 ? 7.896 -8.662 -30.421 1.00 97.50 287 VAL A N 1
ATOM 2314 C CA . VAL A 1 287 ? 7.773 -9.966 -29.748 1.00 97.50 287 VAL A CA 1
ATOM 2315 C C . VAL A 1 287 ? 7.246 -11.029 -30.708 1.00 97.50 287 VAL A C 1
ATOM 2317 O O . VAL A 1 287 ? 7.747 -12.150 -30.714 1.00 97.50 287 VAL A O 1
ATOM 2320 N N . ALA A 1 288 ? 6.278 -10.687 -31.562 1.00 97.69 288 ALA A N 1
ATOM 2321 C CA . ALA A 1 288 ? 5.725 -11.616 -32.543 1.00 97.69 288 ALA A CA 1
ATOM 2322 C C . ALA A 1 288 ? 6.737 -12.069 -33.619 1.00 97.69 288 ALA A C 1
ATOM 2324 O O . ALA A 1 288 ? 6.489 -13.074 -34.285 1.00 97.69 288 ALA A O 1
ATOM 2325 N N . LYS A 1 289 ? 7.868 -11.371 -33.815 1.00 97.44 289 LYS A N 1
ATOM 2326 C CA . LYS A 1 289 ? 8.909 -11.790 -34.775 1.00 97.44 289 LYS A CA 1
ATOM 2327 C C . LYS A 1 289 ? 9.775 -12.927 -34.237 1.00 97.44 289 LYS A C 1
ATOM 2329 O O . LYS A 1 289 ? 10.153 -13.802 -35.012 1.00 97.44 289 LYS A O 1
ATOM 2334 N N . CYS A 1 290 ? 10.098 -12.907 -32.946 1.00 95.44 290 CYS A N 1
ATOM 2335 C CA . CYS A 1 290 ? 10.981 -13.888 -32.310 1.00 95.44 290 CYS A CA 1
ATOM 2336 C C . CYS A 1 290 ? 10.609 -14.132 -30.833 1.00 95.44 290 CYS A C 1
ATOM 2338 O O . CYS A 1 290 ? 11.379 -13.782 -29.936 1.00 95.44 290 CYS A O 1
ATOM 2340 N N . PRO A 1 291 ? 9.453 -14.754 -30.529 1.00 95.69 291 PRO A N 1
ATOM 2341 C CA . PRO A 1 291 ? 8.956 -14.818 -29.153 1.00 95.69 291 PRO A CA 1
ATOM 2342 C C . PRO A 1 291 ? 9.904 -15.515 -28.160 1.00 95.69 291 PRO A C 1
ATOM 2344 O O . PRO A 1 291 ? 9.931 -15.178 -26.979 1.00 95.69 291 PRO A O 1
ATOM 2347 N N . GLU A 1 292 ? 10.727 -16.460 -28.622 1.00 94.44 292 GLU A N 1
ATOM 2348 C CA . GLU A 1 292 ? 11.732 -17.160 -27.814 1.00 94.44 292 GLU A CA 1
ATOM 2349 C C . GLU A 1 292 ? 12.849 -16.259 -27.266 1.00 94.44 292 GLU A C 1
ATOM 2351 O O . GLU A 1 292 ? 13.451 -16.588 -26.233 1.00 94.44 292 GLU A O 1
ATOM 2356 N N . ASP A 1 293 ? 13.115 -15.134 -27.932 1.00 94.81 293 ASP A N 1
ATOM 2357 C CA . ASP A 1 293 ? 14.191 -14.206 -27.591 1.00 94.81 293 ASP A CA 1
ATOM 2358 C C . ASP A 1 293 ? 13.780 -13.221 -26.490 1.00 94.81 293 ASP A C 1
ATOM 2360 O O . ASP A 1 293 ? 14.649 -12.662 -25.811 1.00 94.81 293 ASP A O 1
ATOM 2364 N N . HIS A 1 294 ? 12.471 -13.064 -26.271 1.00 95.00 294 HIS A N 1
ATOM 2365 C CA . HIS A 1 294 ? 11.885 -12.204 -25.252 1.00 95.00 294 HIS A CA 1
ATOM 2366 C C . HIS A 1 294 ? 11.543 -12.991 -23.987 1.00 95.00 294 HIS A C 1
ATOM 2368 O O . HIS A 1 294 ? 11.080 -14.130 -24.024 1.00 95.00 294 HIS A O 1
ATOM 2374 N N . GLY A 1 295 ? 11.742 -12.365 -22.829 1.00 90.88 295 GLY A N 1
ATOM 2375 C CA . GLY A 1 295 ? 11.384 -12.945 -21.543 1.00 90.88 295 GLY A CA 1
ATOM 2376 C C . GLY A 1 295 ? 11.285 -11.887 -20.456 1.00 90.88 295 GLY A C 1
ATOM 2377 O O . GLY A 1 295 ? 11.904 -10.830 -20.526 1.00 90.88 295 GLY A O 1
ATOM 2378 N N . LEU A 1 296 ? 10.464 -12.165 -19.448 1.00 91.19 296 LEU A N 1
ATOM 2379 C CA . LEU A 1 296 ? 10.327 -11.337 -18.249 1.00 91.19 296 LEU A CA 1
ATOM 2380 C C . LEU A 1 296 ? 10.642 -12.183 -17.011 1.00 91.19 296 LEU A C 1
ATOM 2382 O O . LEU A 1 296 ? 9.855 -12.256 -16.070 1.00 91.19 296 LEU A O 1
ATOM 2386 N N . ASP A 1 297 ? 11.762 -12.904 -17.060 1.00 93.31 297 ASP A N 1
ATOM 2387 C CA . ASP A 1 297 ? 12.230 -13.687 -15.921 1.00 93.31 297 ASP A CA 1
ATOM 2388 C C . ASP A 1 297 ? 12.509 -12.742 -14.754 1.00 93.31 297 ASP A C 1
ATOM 2390 O O . ASP A 1 297 ? 13.112 -11.677 -14.927 1.00 93.31 297 ASP A O 1
ATOM 2394 N N . PHE A 1 298 ? 12.077 -13.125 -13.557 1.00 93.31 298 PHE A N 1
ATOM 2395 C CA . PHE A 1 298 ? 12.327 -12.352 -12.349 1.00 93.31 298 PHE A CA 1
ATOM 2396 C C . PHE A 1 298 ? 13.554 -12.907 -11.644 1.00 93.31 298 PHE A C 1
ATOM 2398 O O . PHE A 1 298 ? 13.557 -14.044 -11.181 1.00 93.31 298 PHE A O 1
ATOM 2405 N N . VAL A 1 299 ? 14.574 -12.073 -11.481 1.00 95.62 299 VAL A N 1
ATOM 2406 C CA . VAL A 1 299 ? 15.655 -12.336 -10.530 1.00 95.62 299 VAL A CA 1
ATOM 2407 C C . VAL A 1 299 ? 15.288 -11.646 -9.227 1.00 95.62 299 VAL A C 1
ATOM 2409 O O . VAL A 1 299 ? 15.098 -10.431 -9.199 1.00 95.62 299 VAL A O 1
ATOM 2412 N N . SER A 1 300 ? 15.107 -12.416 -8.155 1.00 96.81 300 SER A N 1
ATOM 2413 C CA . SER A 1 300 ? 14.612 -11.898 -6.876 1.00 96.81 300 SER A CA 1
ATOM 2414 C C . SER A 1 300 ? 15.456 -12.355 -5.694 1.00 96.81 300 SER A C 1
ATOM 2416 O O . SER A 1 300 ? 15.852 -13.517 -5.616 1.00 96.81 300 SER A O 1
ATOM 2418 N N . ALA A 1 301 ? 15.687 -11.441 -4.753 1.00 97.50 301 ALA A N 1
ATOM 2419 C CA . ALA A 1 301 ? 16.230 -11.710 -3.433 1.00 97.50 301 ALA A CA 1
ATOM 2420 C C . ALA A 1 301 ? 15.096 -12.032 -2.450 1.00 97.50 301 ALA A C 1
ATOM 2422 O O . ALA A 1 301 ? 14.196 -11.217 -2.241 1.00 97.50 301 ALA A O 1
ATOM 2423 N N . TYR A 1 302 ? 15.176 -13.203 -1.825 1.00 98.19 302 TYR A N 1
ATOM 2424 C CA . TYR A 1 302 ? 14.289 -13.670 -0.766 1.00 98.19 302 TYR A CA 1
ATOM 2425 C C . TYR A 1 302 ? 14.992 -13.439 0.564 1.00 98.19 302 TYR A C 1
ATOM 2427 O O . TYR A 1 302 ? 16.029 -14.045 0.829 1.00 98.19 302 TYR A O 1
ATOM 2435 N N . MET A 1 303 ? 14.458 -12.538 1.383 1.00 98.44 303 MET A N 1
ATOM 2436 C CA . MET A 1 303 ? 15.075 -12.114 2.635 1.00 98.44 303 MET A CA 1
ATOM 2437 C C . MET A 1 303 ? 14.164 -12.392 3.820 1.00 98.44 303 MET A C 1
ATOM 2439 O O . MET A 1 303 ? 12.964 -12.115 3.777 1.00 98.44 303 MET A O 1
ATOM 2443 N N . VAL A 1 304 ? 14.769 -12.845 4.915 1.00 98.44 304 VAL A N 1
ATOM 2444 C CA . VAL A 1 304 ? 14.132 -12.883 6.232 1.00 98.44 304 VAL A CA 1
ATOM 2445 C C . VAL A 1 304 ? 14.885 -11.930 7.146 1.00 98.44 304 VAL A C 1
ATOM 2447 O O . VAL A 1 304 ? 16.087 -12.079 7.368 1.00 98.44 304 VAL A O 1
ATOM 2450 N N . ILE A 1 305 ? 14.177 -10.950 7.695 1.00 98.38 305 ILE A N 1
ATOM 2451 C CA . ILE A 1 305 ? 14.709 -9.961 8.633 1.00 98.38 305 ILE A CA 1
ATOM 2452 C C . ILE A 1 305 ? 13.991 -10.137 9.973 1.00 98.38 305 ILE A C 1
ATOM 2454 O O . ILE A 1 305 ? 12.772 -10.294 10.024 1.00 98.38 305 ILE A O 1
ATOM 2458 N N . GLY A 1 306 ? 14.744 -10.133 11.072 1.00 96.50 306 GLY A N 1
ATOM 2459 C CA . GLY A 1 306 ? 14.205 -10.219 12.430 1.00 96.50 306 GLY A CA 1
ATOM 2460 C C . GLY A 1 306 ? 14.336 -8.913 13.201 1.00 96.50 306 GLY A C 1
ATOM 2461 O O . GLY A 1 306 ? 15.353 -8.226 13.081 1.00 96.50 306 GLY A O 1
ATOM 2462 N N . LYS A 1 307 ? 13.335 -8.611 14.035 1.00 96.12 307 LYS A N 1
ATOM 2463 C CA . LYS A 1 307 ? 13.365 -7.518 15.014 1.00 96.12 307 LYS A CA 1
ATOM 2464 C C . LYS A 1 307 ? 13.766 -8.054 16.392 1.00 96.12 307 LYS A C 1
ATOM 2466 O O . LYS A 1 307 ? 13.118 -8.951 16.930 1.00 96.12 307 LYS A O 1
ATOM 2471 N N . ARG A 1 308 ? 14.833 -7.506 16.976 1.00 88.88 308 ARG A N 1
ATOM 2472 C CA . ARG A 1 308 ? 15.291 -7.831 18.339 1.00 88.88 308 ARG A CA 1
ATOM 2473 C C . ARG A 1 308 ? 14.613 -6.945 19.382 1.00 88.88 308 ARG A C 1
ATOM 2475 O O . ARG A 1 308 ? 14.200 -5.827 19.077 1.00 88.88 308 ARG A O 1
ATOM 2482 N N . PHE A 1 309 ? 14.568 -7.435 20.620 1.00 74.00 309 PHE A N 1
ATOM 2483 C CA . PHE A 1 309 ? 14.277 -6.608 21.788 1.00 74.00 309 PHE A CA 1
ATOM 2484 C C . PHE A 1 309 ? 15.385 -5.569 21.945 1.00 74.00 309 PHE A C 1
ATOM 2486 O O . PHE A 1 309 ? 16.565 -5.916 22.009 1.00 74.00 309 PHE A O 1
ATOM 2493 N N . LEU A 1 310 ? 14.997 -4.302 21.978 1.00 66.75 310 LEU A N 1
ATOM 2494 C CA . LEU A 1 310 ? 15.870 -3.208 22.362 1.00 66.75 310 LEU A CA 1
ATOM 2495 C C . LEU A 1 310 ? 15.307 -2.615 23.647 1.00 66.75 310 LEU A C 1
ATOM 2497 O O . LEU A 1 310 ? 14.123 -2.297 23.711 1.00 66.75 310 LEU A O 1
ATOM 2501 N N . THR A 1 311 ? 16.145 -2.447 24.661 1.00 44.62 311 THR A N 1
ATOM 2502 C CA . THR A 1 311 ? 15.840 -1.550 25.776 1.00 44.62 311 THR A CA 1
ATOM 2503 C C . THR A 1 311 ? 16.047 -0.126 25.266 1.00 44.62 311 THR A C 1
ATOM 2505 O O . THR A 1 311 ? 17.190 0.264 25.030 1.00 44.62 311 THR A O 1
ATOM 2508 N N . VAL A 1 312 ? 14.971 0.627 25.021 1.00 49.38 312 VAL A N 1
ATOM 2509 C CA . VAL A 1 312 ? 15.059 2.010 24.518 1.00 49.38 312 VAL A CA 1
ATOM 2510 C C . VAL A 1 312 ? 14.387 2.969 25.496 1.00 49.38 312 VAL A C 1
ATOM 2512 O O . VAL A 1 312 ? 13.225 2.791 25.847 1.00 49.38 312 VAL A O 1
ATOM 2515 N N . THR A 1 313 ? 15.137 3.992 25.905 1.00 35.19 313 THR A N 1
ATOM 2516 C CA . THR A 1 313 ? 14.672 5.242 26.518 1.00 35.19 313 THR A CA 1
ATOM 2517 C C . THR A 1 313 ? 14.468 6.296 25.418 1.00 35.19 313 THR A C 1
ATOM 2519 O O . THR A 1 313 ? 15.337 6.460 24.561 1.00 35.19 313 THR A O 1
ATOM 2522 N N . SER A 1 314 ? 13.320 6.986 25.415 1.00 31.72 314 SER A N 1
ATOM 2523 C CA . SER A 1 314 ? 12.944 8.009 24.413 1.00 31.72 314 SER A CA 1
ATOM 2524 C C . SER A 1 314 ? 13.374 9.426 24.828 1.00 31.72 314 SER A C 1
ATOM 2526 O O . SER A 1 314 ? 13.261 9.750 26.013 1.00 31.72 314 SER A O 1
ATOM 2528 N N . PRO A 1 315 ? 13.803 10.291 23.887 1.00 30.81 315 PRO A N 1
ATOM 2529 C CA . PRO A 1 315 ? 13.746 11.745 24.039 1.00 30.81 315 PRO A CA 1
ATOM 2530 C C . PRO A 1 315 ? 12.859 12.437 22.974 1.00 30.81 315 PRO A C 1
ATOM 2532 O O . PRO A 1 315 ? 13.040 12.221 21.776 1.00 30.81 315 PRO A O 1
ATOM 2535 N N . ALA A 1 316 ? 11.970 13.325 23.441 1.00 29.88 316 ALA A N 1
ATOM 2536 C CA . ALA A 1 316 ? 10.979 14.096 22.672 1.00 29.88 316 ALA A CA 1
ATOM 2537 C C . ALA A 1 316 ? 11.512 15.435 22.101 1.00 29.88 316 ALA A C 1
ATOM 2539 O O . ALA A 1 316 ? 12.438 16.029 22.663 1.00 29.88 316 ALA A O 1
ATOM 2540 N N . ALA A 1 317 ? 10.876 15.962 21.040 1.00 27.55 317 ALA A N 1
ATOM 2541 C CA . ALA A 1 317 ? 11.090 17.318 20.499 1.00 27.55 317 ALA A CA 1
ATOM 2542 C C . ALA A 1 317 ? 9.795 17.946 19.912 1.00 27.55 317 ALA A C 1
ATOM 2544 O O . ALA A 1 317 ? 8.877 17.228 19.543 1.00 27.55 317 ALA A O 1
ATOM 2545 N N . LEU A 1 318 ? 9.756 19.290 19.836 1.00 26.75 318 LEU A N 1
ATOM 2546 C CA . LEU A 1 318 ? 8.596 20.194 20.033 1.00 26.75 318 LEU A CA 1
ATOM 2547 C C . LEU A 1 318 ? 8.245 21.110 18.817 1.00 26.75 318 LEU A C 1
ATOM 2549 O O . LEU A 1 318 ? 9.153 21.567 18.126 1.00 26.75 318 LEU A O 1
ATOM 2553 N N . MET A 1 319 ? 6.958 21.523 18.746 1.00 27.38 319 MET A N 1
ATOM 2554 C CA . MET A 1 319 ? 6.336 22.808 18.274 1.00 27.38 319 MET A CA 1
ATOM 2555 C C . MET A 1 319 ? 5.704 23.005 16.864 1.00 27.38 319 MET A C 1
ATOM 2557 O O . MET A 1 319 ? 6.386 22.948 15.847 1.00 27.38 319 MET A O 1
ATOM 2561 N N . GLY A 1 320 ? 4.455 23.543 16.870 1.00 23.55 320 GLY A N 1
ATOM 2562 C CA . GLY A 1 320 ? 4.023 24.731 16.082 1.00 23.55 320 GLY A CA 1
ATOM 2563 C C . GLY A 1 320 ? 2.668 24.677 15.325 1.00 23.55 320 GLY A C 1
ATOM 2564 O O . GLY A 1 320 ? 2.563 23.990 14.320 1.00 23.55 320 GLY A O 1
ATOM 2565 N N . LEU A 1 321 ? 1.650 25.468 15.725 1.00 26.98 321 LEU A N 1
ATOM 2566 C CA . LEU A 1 321 ? 0.284 25.528 15.133 1.00 26.98 321 LEU A CA 1
ATOM 2567 C C . LEU A 1 321 ? -0.031 26.857 14.395 1.00 26.98 321 LEU A C 1
ATOM 2569 O O . LEU A 1 321 ? 0.403 27.921 14.827 1.00 26.98 321 LEU A O 1
ATOM 2573 N N . GLY A 1 322 ? -0.903 26.815 13.371 1.00 24.59 322 GLY A N 1
ATOM 2574 C CA . GLY A 1 322 ? -1.548 27.980 12.716 1.00 24.59 322 GLY A CA 1
ATOM 2575 C C . GLY A 1 322 ? -2.962 27.654 12.188 1.00 24.59 322 GLY A C 1
ATOM 2576 O O . GLY A 1 322 ? -3.258 26.474 12.016 1.00 24.59 322 GLY A O 1
ATOM 2577 N N . THR A 1 323 ? -3.842 28.657 11.968 1.00 27.83 323 THR A N 1
ATOM 2578 C CA . THR A 1 323 ? -5.347 28.655 11.929 1.00 27.83 323 THR A CA 1
ATOM 2579 C C . THR A 1 323 ? -6.029 28.707 10.528 1.00 27.83 323 THR A C 1
ATOM 2581 O O . THR A 1 323 ? -5.347 28.631 9.513 1.00 27.83 323 THR A O 1
ATOM 2584 N N . THR A 1 324 ? -7.366 28.561 10.495 1.00 31.16 324 THR A N 1
ATOM 2585 C CA . THR A 1 324 ? -8.276 27.883 9.520 1.00 31.16 324 THR A CA 1
ATOM 2586 C C . THR A 1 324 ? -9.048 28.773 8.521 1.00 31.16 324 THR A C 1
ATOM 2588 O O . THR A 1 324 ? -9.174 29.971 8.743 1.00 31.16 324 THR A O 1
ATOM 2591 N N . GLN A 1 325 ? -9.669 28.155 7.489 1.00 30.92 325 GLN A N 1
ATOM 2592 C CA . GLN A 1 325 ? -10.893 28.636 6.801 1.00 30.92 325 GLN A CA 1
ATOM 2593 C C . GLN A 1 325 ? -11.753 27.479 6.199 1.00 30.92 325 GLN A C 1
ATOM 2595 O O . GLN A 1 325 ? -11.308 26.336 6.193 1.00 30.92 325 GLN A O 1
ATOM 2600 N N . ILE A 1 326 ? -12.998 27.793 5.787 1.00 35.16 326 ILE A N 1
ATOM 2601 C CA . ILE A 1 326 ? -14.293 27.068 5.971 1.00 35.16 326 ILE A CA 1
ATOM 2602 C C . ILE A 1 326 ? -14.867 26.373 4.700 1.00 35.16 326 ILE A C 1
ATOM 2604 O O . ILE A 1 326 ? -14.609 26.828 3.589 1.00 35.16 326 ILE A O 1
ATOM 2608 N N . THR A 1 327 ? -15.733 25.345 4.860 1.00 32.75 327 THR A N 1
ATOM 2609 C CA . THR A 1 327 ? -16.843 24.917 3.940 1.00 32.75 327 THR A CA 1
ATOM 2610 C C . THR A 1 327 ? -17.857 23.982 4.681 1.00 32.75 327 THR A C 1
ATOM 2612 O O . THR A 1 327 ? -17.581 23.643 5.826 1.00 32.75 327 THR A O 1
ATOM 2615 N N . PRO A 1 328 ? -18.973 23.502 4.068 1.00 53.75 328 PRO A N 1
ATOM 2616 C CA . PRO A 1 328 ? -20.386 23.957 4.071 1.00 53.75 328 PRO A CA 1
ATOM 2617 C C . PRO A 1 328 ? -21.288 23.528 5.280 1.00 53.75 328 PRO A C 1
ATOM 2619 O O . PRO A 1 328 ? -20.890 22.780 6.157 1.00 53.75 328 PRO A O 1
ATOM 2622 N N . TYR A 1 329 ? -22.546 24.004 5.333 1.00 58.66 329 TYR A N 1
ATOM 2623 C CA . TYR A 1 329 ? -23.224 24.466 6.568 1.00 58.66 329 TYR A CA 1
ATOM 2624 C C . TYR A 1 329 ? -23.960 23.494 7.530 1.00 58.66 329 TYR A C 1
ATOM 2626 O O . TYR A 1 329 ? -24.129 23.887 8.682 1.00 58.66 329 TYR A O 1
ATOM 2634 N N . VAL A 1 330 ? -24.438 22.296 7.153 1.00 62.53 330 VAL A N 1
ATOM 2635 C CA . VAL A 1 330 ? -25.340 21.516 8.055 1.00 62.53 330 VAL A CA 1
ATOM 2636 C C . VAL A 1 330 ? -24.642 20.358 8.771 1.00 62.53 330 VAL A C 1
ATOM 2638 O O . VAL A 1 330 ? -24.613 20.347 10.000 1.00 62.53 330 VAL A O 1
ATOM 2641 N N . CYS A 1 331 ? -24.023 19.418 8.049 1.00 66.12 331 CYS A N 1
ATOM 2642 C CA . CYS A 1 331 ? -23.316 18.300 8.690 1.00 66.12 331 CYS A CA 1
ATOM 2643 C C . CYS A 1 331 ? -22.102 18.777 9.503 1.00 66.12 331 CYS A C 1
ATOM 2645 O O . CYS A 1 331 ? -21.867 18.277 10.598 1.00 66.12 331 CYS A O 1
ATOM 2647 N N . TYR A 1 332 ? -21.389 19.812 9.034 1.00 70.31 332 TYR A N 1
ATOM 2648 C CA . TYR A 1 332 ? -20.333 20.451 9.826 1.00 70.31 332 TYR A CA 1
ATOM 2649 C C . TYR A 1 332 ? -20.875 21.048 11.118 1.00 70.31 332 TYR A C 1
ATOM 2651 O O . TYR A 1 332 ? -20.239 20.902 12.154 1.00 70.31 332 TYR A O 1
ATOM 2659 N N . LYS A 1 333 ? -22.045 21.699 11.079 1.00 73.88 333 LYS A N 1
ATOM 2660 C CA . LYS A 1 333 ? -22.659 22.279 12.275 1.00 73.88 333 LYS A CA 1
ATOM 2661 C C . LYS A 1 333 ? -23.053 21.195 13.279 1.00 73.88 333 LYS A C 1
ATOM 2663 O O . LYS A 1 333 ? -22.742 21.351 14.450 1.00 73.88 333 LYS A O 1
ATOM 2668 N N . LEU A 1 334 ? -23.642 20.087 12.820 1.00 80.94 334 LEU A N 1
ATOM 2669 C CA . LEU A 1 334 ? -23.956 18.931 13.669 1.00 80.94 334 LEU A CA 1
ATOM 2670 C C . LEU A 1 334 ? -22.697 18.385 14.366 1.00 80.94 334 LEU A C 1
ATOM 2672 O O . LEU A 1 334 ? -22.672 18.240 15.585 1.00 80.94 334 LEU A O 1
ATOM 2676 N N . ILE A 1 335 ? -21.637 18.106 13.599 1.00 81.81 335 ILE A N 1
ATOM 2677 C CA . ILE A 1 335 ? -20.376 17.581 14.144 1.00 81.81 335 ILE A CA 1
ATOM 2678 C C . ILE A 1 335 ? -19.710 18.604 15.077 1.00 81.81 335 ILE A C 1
ATOM 2680 O O . ILE A 1 335 ? -19.168 18.238 16.116 1.00 81.81 335 ILE A O 1
ATOM 2684 N N . TYR A 1 336 ? -19.781 19.891 14.739 1.00 82.75 336 TYR A N 1
ATOM 2685 C CA . TYR A 1 336 ? -19.265 20.975 15.569 1.00 82.75 336 TYR A CA 1
ATOM 2686 C C . TYR A 1 336 ? -20.011 21.087 16.906 1.00 82.75 336 TYR A C 1
ATOM 2688 O O . TYR A 1 336 ? -19.375 21.252 17.944 1.00 82.75 336 TYR A O 1
ATOM 2696 N N . GLU A 1 337 ? -21.339 20.947 16.908 1.00 85.62 337 GLU A N 1
ATOM 2697 C CA . GLU A 1 337 ? -22.152 20.916 18.131 1.00 85.62 337 GLU A CA 1
ATOM 2698 C C . GLU A 1 337 ? -21.850 19.684 18.998 1.00 85.62 337 GLU A C 1
ATOM 2700 O O . GLU A 1 337 ? -21.890 19.777 20.223 1.00 85.62 337 GLU A O 1
ATOM 2705 N N . ALA A 1 338 ? -21.478 18.554 18.387 1.00 88.06 338 ALA A N 1
ATOM 2706 C CA . ALA A 1 338 ? -21.050 17.351 19.102 1.00 88.06 338 ALA A CA 1
ATOM 2707 C C . ALA A 1 338 ? -19.608 17.427 19.642 1.00 88.06 338 ALA A C 1
ATOM 2709 O O . ALA A 1 338 ? -19.242 16.636 20.512 1.00 88.06 338 ALA A O 1
ATOM 2710 N N . ALA A 1 339 ? -18.780 18.365 19.166 1.00 90.00 339 ALA A N 1
ATOM 2711 C CA . ALA A 1 339 ? -17.357 18.415 19.504 1.00 90.00 339 ALA A CA 1
ATOM 2712 C C . ALA A 1 339 ? -17.062 18.470 21.017 1.00 90.00 339 ALA A C 1
ATOM 2714 O O . ALA A 1 339 ? -16.186 17.721 21.448 1.00 90.00 339 ALA A O 1
ATOM 2715 N N . PRO A 1 340 ? -17.773 19.260 21.854 1.00 91.94 340 PRO A N 1
ATOM 2716 C CA . PRO A 1 340 ? -17.544 19.253 23.300 1.00 91.94 340 PRO A CA 1
ATOM 2717 C C . PRO A 1 340 ? -17.737 17.868 23.929 1.00 91.94 340 PRO A C 1
ATOM 2719 O O . PRO A 1 340 ? -16.895 17.438 24.709 1.00 91.94 340 PRO A O 1
ATOM 2722 N N . LEU A 1 341 ? -18.784 17.136 23.522 1.00 93.94 341 LEU A N 1
ATOM 2723 C CA . LEU A 1 341 ? -19.072 15.787 24.025 1.00 93.94 341 LEU A CA 1
ATOM 2724 C C . LEU A 1 341 ? -17.935 14.813 23.692 1.00 93.94 341 LEU A C 1
ATOM 2726 O O . LEU A 1 341 ? -17.505 14.035 24.539 1.00 93.94 341 LEU A O 1
ATOM 2730 N N . VAL A 1 342 ? -17.426 14.880 22.460 1.00 94.00 342 VAL A N 1
ATOM 2731 C CA . VAL A 1 342 ? -16.333 14.017 21.993 1.00 94.00 342 VAL A CA 1
ATOM 2732 C C . VAL A 1 342 ? -15.019 14.353 22.702 1.00 94.00 342 VAL A C 1
ATOM 2734 O O . VAL A 1 342 ? -14.289 13.454 23.114 1.00 94.00 342 VAL A O 1
ATOM 2737 N N . LEU A 1 343 ? -14.717 15.640 22.882 1.00 93.56 343 LEU A N 1
ATOM 2738 C CA . LEU A 1 343 ? -13.505 16.076 23.577 1.00 93.56 343 LEU A CA 1
ATOM 2739 C C . LEU A 1 343 ? -13.536 15.729 25.070 1.00 93.56 343 LEU A C 1
ATOM 2741 O O . LEU A 1 343 ? -12.494 15.406 25.635 1.00 93.56 343 LEU A O 1
ATOM 2745 N N . ASP A 1 344 ? -14.704 15.762 25.709 1.00 93.25 344 ASP A N 1
ATOM 2746 C CA . ASP A 1 344 ? -14.844 15.317 27.095 1.00 93.25 344 ASP A CA 1
ATOM 2747 C C . ASP A 1 344 ? -14.692 13.795 27.215 1.00 93.25 344 ASP A C 1
ATOM 2749 O O . ASP A 1 344 ? -13.996 13.331 28.116 1.00 93.25 344 ASP A O 1
ATOM 2753 N N . ALA A 1 345 ? -15.215 13.019 26.258 1.00 93.00 345 ALA A N 1
ATOM 2754 C CA . ALA A 1 345 ? -14.965 11.577 26.190 1.00 93.00 345 ALA A CA 1
ATOM 2755 C C . ALA A 1 345 ? -13.466 11.252 26.035 1.00 93.00 345 ALA A C 1
ATOM 2757 O O . ALA A 1 345 ? -12.959 10.365 26.714 1.00 93.00 345 ALA A O 1
ATOM 2758 N N . ILE A 1 346 ? -12.729 12.009 25.211 1.00 92.00 346 ILE A N 1
ATOM 2759 C CA . ILE A 1 346 ? -11.268 11.863 25.068 1.00 92.00 346 ILE A CA 1
ATOM 2760 C C . ILE A 1 346 ? -10.539 12.076 26.393 1.00 92.00 346 ILE A C 1
ATOM 2762 O O . ILE A 1 346 ? -9.630 11.317 26.716 1.00 92.00 346 ILE A O 1
ATOM 2766 N N . LYS A 1 347 ? -10.930 13.092 27.168 1.00 90.06 347 LYS A N 1
ATOM 2767 C CA . LYS A 1 347 ? -10.299 13.388 28.464 1.00 90.06 347 LYS A CA 1
ATOM 2768 C C . LYS A 1 347 ? -10.572 12.311 29.514 1.00 90.06 347 LYS A C 1
ATOM 2770 O O . LYS A 1 347 ? -9.785 12.176 30.447 1.00 90.06 347 LYS A O 1
ATOM 2775 N N . LEU A 1 348 ? -11.689 11.596 29.389 1.00 88.44 348 LEU A N 1
ATOM 2776 C CA . LEU A 1 348 ? -12.090 10.522 30.299 1.00 88.44 348 LEU A CA 1
ATOM 2777 C C . LEU A 1 348 ? -11.548 9.149 29.887 1.00 88.44 348 LEU A C 1
ATOM 2779 O O . LEU A 1 348 ? -11.547 8.237 30.708 1.00 88.44 348 LEU A O 1
ATOM 2783 N N . ALA A 1 349 ? -11.095 8.990 28.643 1.00 87.31 349 ALA A N 1
ATOM 2784 C CA . ALA A 1 349 ? -10.631 7.711 28.133 1.00 87.31 349 ALA A CA 1
ATOM 2785 C C . ALA A 1 349 ? -9.365 7.233 28.866 1.00 87.31 349 ALA A C 1
ATOM 2787 O O . ALA A 1 349 ? -8.342 7.920 28.905 1.00 87.31 349 ALA A O 1
ATOM 2788 N N . SER A 1 350 ? -9.414 6.014 29.404 1.00 81.38 350 SER A N 1
ATOM 2789 C CA . SER A 1 350 ? -8.256 5.356 30.006 1.00 81.38 350 SER A CA 1
ATOM 2790 C C . SER A 1 350 ? -7.211 5.009 28.945 1.00 81.38 350 SER A C 1
ATOM 2792 O O . SER A 1 350 ? -7.486 4.317 27.963 1.00 81.38 350 SER A O 1
ATOM 2794 N N . VAL A 1 351 ? -5.971 5.449 29.166 1.00 83.12 351 VAL A N 1
ATOM 2795 C CA . VAL A 1 351 ? -4.850 5.209 28.252 1.00 83.12 351 VAL A CA 1
ATOM 2796 C C . VAL A 1 351 ? -3.725 4.489 28.977 1.00 83.12 351 VAL A C 1
ATOM 2798 O O . VAL A 1 351 ? -3.171 4.986 29.959 1.00 83.12 351 VAL A O 1
ATOM 2801 N N . LYS A 1 352 ? -3.324 3.327 28.458 1.00 80.88 352 LYS A N 1
ATOM 2802 C CA . LYS A 1 352 ? -2.136 2.625 28.955 1.00 80.88 352 LYS A CA 1
ATOM 2803 C C . LYS A 1 352 ? -0.872 3.330 28.436 1.00 80.88 352 LYS A C 1
ATOM 2805 O O . LYS A 1 352 ? -0.781 3.573 27.230 1.00 80.88 352 LYS A O 1
ATOM 2810 N N . PRO A 1 353 ? 0.129 3.633 29.280 1.00 75.81 353 PRO A N 1
ATOM 2811 C CA . PRO A 1 353 ? 1.387 4.215 28.814 1.00 75.81 353 PRO A CA 1
ATOM 2812 C C . PRO A 1 353 ? 2.037 3.372 27.710 1.00 75.81 353 PRO A C 1
ATOM 2814 O O . PRO A 1 353 ? 2.134 2.152 27.833 1.00 75.81 353 PRO A O 1
ATOM 2817 N N . GLY A 1 354 ? 2.465 4.019 26.624 1.00 76.44 354 GLY A N 1
ATOM 2818 C CA . GLY A 1 354 ? 3.066 3.346 25.465 1.00 76.44 354 GLY A CA 1
ATOM 2819 C C . GLY A 1 354 ? 2.081 2.584 24.568 1.00 76.44 354 GLY A C 1
ATOM 2820 O O . GLY A 1 354 ? 2.522 1.957 23.607 1.00 76.44 354 GLY A O 1
ATOM 2821 N N . SER A 1 355 ? 0.775 2.623 24.858 1.00 86.62 355 SER A N 1
ATOM 2822 C CA . SER A 1 355 ? -0.260 2.123 23.944 1.00 86.62 355 SER A CA 1
ATOM 2823 C C . SER A 1 355 ? -0.598 3.147 22.859 1.00 86.62 355 SER A C 1
ATOM 2825 O O . SER A 1 355 ? -0.206 4.312 22.931 1.00 86.62 355 SER A O 1
ATOM 2827 N N . VAL A 1 356 ? -1.317 2.688 21.838 1.00 93.19 356 VAL A N 1
ATOM 2828 C CA . VAL A 1 356 ? -1.816 3.523 20.744 1.00 93.19 356 VAL A CA 1
ATOM 2829 C C . VAL A 1 356 ? -3.249 3.927 21.064 1.00 93.19 356 VAL A C 1
ATOM 2831 O O . VAL A 1 356 ? -4.060 3.053 21.364 1.00 93.19 356 VAL A O 1
ATOM 2834 N N . PHE A 1 357 ? -3.573 5.216 20.960 1.00 95.75 357 PHE A N 1
ATOM 2835 C CA . PHE A 1 357 ? -4.960 5.674 21.040 1.00 95.75 357 PHE A CA 1
ATOM 2836 C C . PHE A 1 357 ? -5.632 5.571 19.677 1.00 95.75 357 PHE A C 1
ATOM 2838 O O . PHE A 1 357 ? -5.251 6.279 18.744 1.00 95.75 357 PHE A O 1
ATOM 2845 N N . THR A 1 358 ? -6.639 4.713 19.558 1.00 96.69 358 THR A N 1
ATOM 2846 C CA . THR A 1 358 ? -7.351 4.483 18.301 1.00 96.69 358 THR A CA 1
ATOM 2847 C C . THR A 1 358 ? -8.700 5.193 18.288 1.00 96.69 358 THR A C 1
ATOM 2849 O O . THR A 1 358 ? -9.562 4.922 19.125 1.00 96.69 358 THR A O 1
ATOM 2852 N N . ILE A 1 359 ? -8.899 6.062 17.298 1.00 97.56 359 ILE A N 1
ATOM 2853 C CA . ILE A 1 359 ? -10.177 6.708 16.986 1.00 97.56 359 ILE A CA 1
ATOM 2854 C C . ILE A 1 359 ? -10.760 6.039 15.741 1.00 97.56 359 ILE A C 1
ATOM 2856 O O . ILE A 1 359 ? -10.079 5.974 14.721 1.00 97.56 359 ILE A O 1
ATOM 2860 N N . ALA A 1 360 ? -12.006 5.575 15.799 1.00 97.50 360 ALA A N 1
ATOM 2861 C CA . ALA A 1 360 ? -12.729 5.027 14.654 1.00 97.50 360 ALA A CA 1
ATOM 2862 C C . ALA A 1 360 ? -13.892 5.947 14.254 1.00 97.50 360 ALA A C 1
ATOM 2864 O O . ALA A 1 360 ? -14.763 6.227 15.076 1.00 97.50 360 ALA A O 1
ATOM 2865 N N . ASP A 1 361 ? -13.908 6.390 12.998 1.00 96.56 361 ASP A N 1
ATOM 2866 C CA . ASP A 1 361 ? -14.987 7.165 12.378 1.00 96.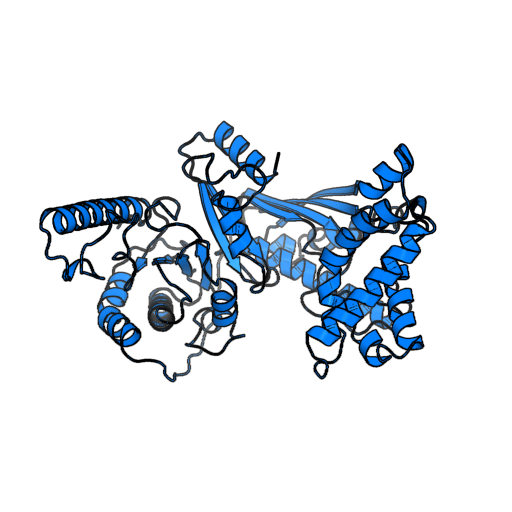56 361 ASP A CA 1
ATOM 2867 C C . ASP A 1 361 ? -15.811 6.257 11.453 1.00 96.56 361 ASP A C 1
ATOM 2869 O O . ASP A 1 361 ? -15.336 5.864 10.386 1.00 96.56 361 ASP A O 1
ATOM 2873 N N . TYR A 1 362 ? -17.018 5.885 11.888 1.00 95.94 362 TYR A N 1
ATOM 2874 C CA . TYR A 1 362 ? -17.907 4.955 11.188 1.00 95.94 362 TYR A CA 1
ATOM 2875 C C . TYR A 1 362 ? -18.855 5.663 10.229 1.00 95.94 362 TYR A C 1
ATOM 2877 O O . TYR A 1 362 ? -19.617 6.557 10.624 1.00 95.94 362 TYR A O 1
ATOM 2885 N N . GLY A 1 363 ? -18.876 5.179 8.988 1.00 91.31 363 GLY A N 1
ATOM 2886 C CA . GLY A 1 363 ? -19.598 5.790 7.879 1.00 91.31 363 GLY A CA 1
ATOM 2887 C C . GLY A 1 363 ? -19.024 7.146 7.478 1.00 91.31 363 GLY A C 1
ATOM 2888 O O . GLY A 1 363 ? -19.770 8.086 7.215 1.00 91.31 363 GLY A O 1
ATOM 2889 N N . CYS A 1 364 ? -17.699 7.249 7.413 1.00 88.06 364 CYS A N 1
ATOM 2890 C CA . CYS A 1 364 ? -16.991 8.515 7.235 1.00 88.06 364 CYS A CA 1
ATOM 2891 C C . CYS A 1 364 ? -17.161 9.185 5.859 1.00 88.06 364 CYS A C 1
ATOM 2893 O O . CYS A 1 364 ? -16.707 10.314 5.668 1.00 88.06 364 CYS A O 1
ATOM 2895 N N . ALA A 1 365 ? -17.747 8.490 4.876 1.00 85.50 365 ALA A N 1
ATOM 2896 C CA . ALA A 1 365 ? -17.775 8.903 3.471 1.00 85.50 365 ALA A CA 1
ATOM 2897 C C . ALA A 1 365 ? -16.360 9.248 2.952 1.00 85.50 365 ALA A C 1
ATOM 2899 O O . ALA A 1 365 ? -15.485 8.383 2.929 1.00 85.50 365 ALA A O 1
ATOM 2900 N N . ASP A 1 366 ? -16.102 10.502 2.570 1.00 81.06 366 ASP A N 1
ATOM 2901 C CA . ASP A 1 366 ? -14.785 10.979 2.118 1.00 81.06 366 ASP A CA 1
ATOM 2902 C C . ASP A 1 366 ? -13.889 11.518 3.256 1.00 81.06 366 ASP A C 1
ATOM 2904 O O . ASP A 1 366 ? -12.826 12.088 2.993 1.00 81.06 366 ASP A O 1
ATOM 2908 N N . GLY A 1 367 ? -14.339 11.394 4.512 1.00 83.81 367 GLY A N 1
ATOM 2909 C CA . GLY A 1 367 ? -13.694 11.886 5.735 1.00 83.81 367 GLY A CA 1
ATOM 2910 C C . GLY A 1 367 ? -13.656 13.411 5.878 1.00 83.81 367 GLY A C 1
ATOM 2911 O O . GLY A 1 367 ? -13.225 13.921 6.910 1.00 83.81 367 GLY A O 1
ATOM 2912 N N . GLY A 1 368 ? -14.107 14.184 4.885 1.00 83.81 368 GLY A N 1
ATOM 2913 C CA . GLY A 1 368 ? -13.974 15.642 4.882 1.00 83.81 368 GLY A CA 1
ATOM 2914 C C . GLY A 1 368 ? -14.781 16.329 5.987 1.00 83.81 368 GLY A C 1
ATOM 2915 O O . GLY A 1 368 ? -14.324 17.311 6.577 1.00 83.81 368 GLY A O 1
ATOM 2916 N N . THR A 1 369 ? -15.964 15.804 6.307 1.00 85.62 369 THR A N 1
ATOM 2917 C CA . THR A 1 369 ? -16.868 16.429 7.290 1.00 85.62 369 THR A CA 1
ATOM 2918 C C . THR A 1 369 ? -16.395 16.207 8.730 1.00 85.62 369 THR A C 1
ATOM 2920 O O . THR A 1 369 ? -16.472 17.122 9.547 1.00 85.62 369 THR A O 1
ATOM 2923 N N . SER A 1 370 ? -15.870 15.020 9.047 1.00 90.44 370 SER A N 1
ATOM 2924 C CA . SER A 1 370 ? -15.369 14.669 10.383 1.00 90.44 370 SER A CA 1
ATOM 2925 C C . SER A 1 370 ? -13.939 15.156 10.638 1.00 90.44 370 SER A C 1
ATOM 2927 O O . SER A 1 370 ? -13.560 15.347 11.794 1.00 90.44 370 SER A O 1
ATOM 2929 N N . MET A 1 371 ? -13.150 15.439 9.593 1.00 92.00 371 MET A N 1
ATOM 2930 C CA . MET A 1 371 ? -11.739 15.831 9.721 1.00 92.00 371 MET A CA 1
ATOM 2931 C C . MET A 1 371 ? -11.468 17.003 10.687 1.00 92.00 371 MET A C 1
ATOM 2933 O O . MET A 1 371 ? -10.504 16.900 11.444 1.00 92.00 371 MET A O 1
ATOM 2937 N N . PRO A 1 372 ? -12.269 18.090 10.755 1.00 91.88 372 PRO A N 1
ATOM 2938 C CA . PRO A 1 372 ? -12.056 19.138 11.759 1.00 91.88 372 PRO A CA 1
ATOM 2939 C C . PRO A 1 372 ? -12.245 18.658 13.202 1.00 91.88 372 PRO A C 1
ATOM 2941 O O . PRO A 1 372 ? -11.496 19.080 14.082 1.00 91.88 372 PRO A O 1
ATOM 2944 N N . LEU A 1 373 ? -13.221 17.777 13.451 1.00 93.19 373 LEU A N 1
ATOM 2945 C CA . LEU A 1 373 ? -13.417 17.171 14.768 1.00 93.19 373 LEU A CA 1
ATOM 2946 C C . LEU A 1 373 ? -12.231 16.272 15.108 1.00 93.19 373 LEU A C 1
ATOM 2948 O O . LEU A 1 373 ? -11.658 16.406 16.185 1.00 93.19 373 LEU A O 1
ATOM 2952 N N . LEU A 1 374 ? -11.818 15.411 14.177 1.00 96.19 374 LEU A N 1
ATOM 2953 C CA . LEU A 1 374 ? -10.662 14.534 14.362 1.00 96.19 374 LEU A CA 1
ATOM 2954 C C . LEU A 1 374 ? -9.379 15.344 14.591 1.00 96.19 374 LEU A C 1
ATOM 2956 O O . LEU A 1 374 ? -8.590 15.002 15.465 1.00 96.19 374 LEU A O 1
ATOM 2960 N N . TYR A 1 375 ? -9.209 16.480 13.909 1.00 95.81 375 TYR A N 1
ATOM 2961 C CA . TYR A 1 375 ? -8.118 17.419 14.171 1.00 95.81 375 TYR A CA 1
ATOM 2962 C C . TYR A 1 375 ? -8.148 17.949 15.607 1.00 95.81 375 TYR A C 1
ATOM 2964 O O . TYR A 1 375 ? -7.113 17.967 16.272 1.00 95.81 375 TYR A O 1
ATOM 2972 N N . ALA A 1 376 ? -9.317 18.367 16.102 1.00 95.31 376 ALA A N 1
ATOM 2973 C CA . ALA A 1 376 ? -9.470 18.816 17.485 1.00 95.31 376 ALA A CA 1
ATOM 2974 C C . ALA A 1 376 ? -9.182 17.685 18.488 1.00 95.31 376 ALA A C 1
ATOM 2976 O O . ALA A 1 376 ? -8.517 17.921 19.493 1.00 95.31 376 ALA A O 1
ATOM 2977 N N . CYS A 1 377 ? -9.606 16.457 18.180 1.00 96.44 377 CYS A N 1
ATOM 2978 C CA . CYS A 1 377 ? -9.329 15.265 18.980 1.00 96.44 377 CYS A CA 1
ATOM 2979 C C . CYS A 1 377 ? -7.822 14.992 19.085 1.00 96.44 377 CYS A C 1
ATOM 2981 O O . CYS A 1 377 ? -7.295 14.864 20.188 1.00 96.44 377 CYS A O 1
ATOM 2983 N N . VAL A 1 378 ? -7.113 14.968 17.949 1.00 96.81 378 VAL A N 1
ATOM 2984 C CA . VAL A 1 378 ? -5.651 14.798 17.912 1.00 96.81 378 VAL A CA 1
ATOM 2985 C C . VAL A 1 378 ? -4.958 15.923 18.675 1.00 96.81 378 VAL A C 1
ATOM 2987 O O . VAL A 1 378 ? -4.065 15.663 19.478 1.00 96.81 378 VAL A O 1
ATOM 2990 N N . GLN A 1 379 ? -5.386 17.170 18.471 1.00 96.12 379 GLN A N 1
ATOM 2991 C CA . GLN A 1 379 ? -4.825 18.314 19.180 1.00 96.12 379 GLN A CA 1
ATOM 2992 C C . GLN A 1 379 ? -4.991 18.182 20.701 1.00 96.12 379 GLN A C 1
ATOM 2994 O O . GLN A 1 379 ? -4.068 18.512 21.442 1.00 96.12 379 GLN A O 1
ATOM 2999 N N . GLU A 1 380 ? -6.145 17.718 21.175 1.00 95.88 380 GLU A N 1
ATOM 3000 C CA . GLU A 1 380 ? -6.397 17.541 22.604 1.00 95.88 380 GLU A CA 1
ATOM 3001 C C . GLU A 1 380 ? -5.574 16.384 23.185 1.00 95.88 380 GLU A C 1
ATOM 3003 O O . GLU A 1 380 ? -4.909 16.564 24.202 1.00 95.88 380 GLU A O 1
ATOM 3008 N N . LEU A 1 381 ? -5.500 15.244 22.491 1.00 94.81 381 LEU A N 1
ATOM 3009 C CA . LEU A 1 381 ? -4.630 14.127 22.878 1.00 94.81 381 LEU A CA 1
ATOM 3010 C C . LEU A 1 381 ? -3.157 14.551 22.961 1.00 94.81 381 LEU A C 1
ATOM 3012 O O . LEU A 1 381 ? -2.457 14.160 23.893 1.00 94.81 381 LEU A O 1
ATOM 3016 N N . ARG A 1 382 ? -2.694 15.402 22.037 1.00 94.31 382 ARG A N 1
ATOM 3017 C CA . ARG A 1 382 ? -1.341 15.983 22.068 1.00 94.31 382 ARG A CA 1
ATOM 3018 C C . ARG A 1 382 ? -1.125 16.875 23.291 1.00 94.31 382 ARG A C 1
ATOM 3020 O O . ARG A 1 382 ? -0.067 16.794 23.906 1.00 94.31 382 ARG A O 1
ATOM 3027 N N . LYS A 1 383 ? -2.117 17.679 23.701 1.00 93.88 383 LYS A N 1
ATOM 3028 C CA . LYS A 1 383 ? -2.027 18.478 24.941 1.00 93.88 383 LYS A CA 1
ATOM 3029 C C . LYS A 1 383 ? -1.945 17.603 26.194 1.00 93.88 383 LYS A C 1
ATOM 3031 O O . LYS A 1 383 ? -1.242 17.974 27.128 1.00 93.88 383 LYS A O 1
ATOM 3036 N N . ILE A 1 384 ? -2.671 16.484 26.223 1.00 92.50 384 ILE A N 1
ATOM 3037 C CA . ILE A 1 384 ? -2.754 15.601 27.397 1.00 92.50 384 ILE A CA 1
ATOM 3038 C C . ILE A 1 384 ? -1.513 14.703 27.507 1.00 92.50 384 ILE A C 1
ATOM 3040 O O . ILE A 1 384 ? -0.968 14.540 28.597 1.00 92.50 384 ILE A O 1
ATOM 3044 N N . HIS A 1 385 ? -1.061 14.123 26.391 1.00 91.06 385 HIS A N 1
ATOM 3045 C CA . HIS A 1 385 ? -0.067 13.043 26.388 1.00 91.06 385 HIS A CA 1
ATOM 3046 C C . HIS A 1 385 ? 1.275 13.402 25.730 1.00 91.06 385 HIS A C 1
ATOM 3048 O O . HIS A 1 385 ? 2.229 12.635 25.851 1.00 91.06 385 HIS A O 1
ATOM 3054 N N . GLY A 1 386 ? 1.376 14.555 25.064 1.00 91.00 386 GLY A N 1
ATOM 3055 C CA . GLY A 1 386 ? 2.576 14.992 24.347 1.00 91.00 386 GLY A CA 1
ATOM 3056 C C . GLY A 1 386 ? 2.681 14.477 22.906 1.00 91.00 386 GLY A C 1
ATOM 3057 O O . GLY A 1 386 ? 1.816 13.751 22.400 1.00 91.00 386 GLY A O 1
ATOM 3058 N N . ASP A 1 387 ? 3.757 14.892 22.234 1.00 90.62 387 ASP A N 1
ATOM 3059 C CA . ASP A 1 387 ? 3.988 14.644 20.803 1.00 90.62 387 ASP A CA 1
ATOM 3060 C C . ASP A 1 387 ? 4.347 13.179 20.498 1.00 90.62 387 ASP A C 1
ATOM 3062 O O . ASP A 1 387 ? 3.871 12.646 19.501 1.00 90.62 387 ASP A O 1
ATOM 3066 N N . ASP A 1 388 ? 5.061 12.501 21.405 1.00 87.00 388 ASP A N 1
ATOM 3067 C CA . ASP A 1 388 ? 5.484 11.094 21.260 1.00 87.00 388 ASP A CA 1
ATOM 3068 C C . ASP A 1 388 ? 4.323 10.081 21.424 1.00 87.00 388 ASP A C 1
ATOM 3070 O O . ASP A 1 388 ? 4.499 8.866 21.277 1.00 87.00 388 ASP A O 1
ATOM 3074 N N . PHE A 1 389 ? 3.124 10.543 21.793 1.00 91.62 389 PHE A N 1
ATOM 3075 C CA . PHE A 1 389 ? 1.985 9.664 22.039 1.00 91.62 389 PHE A CA 1
ATOM 3076 C C . PHE A 1 389 ? 1.383 9.156 20.722 1.00 91.62 389 PHE A C 1
ATOM 3078 O O . PHE A 1 389 ? 0.887 9.933 19.910 1.00 91.62 389 PHE A O 1
ATOM 3085 N N . SER A 1 390 ? 1.389 7.848 20.483 1.00 95.12 390 SER A N 1
ATOM 3086 C CA . SER A 1 390 ? 0.920 7.303 19.205 1.00 95.12 390 SER A CA 1
ATOM 3087 C C . SER A 1 390 ? -0.604 7.351 19.082 1.00 95.12 390 SER A C 1
ATOM 3089 O O . SER A 1 390 ? -1.320 6.805 19.921 1.00 95.12 390 SER A O 1
ATOM 3091 N N . ILE A 1 391 ? -1.100 7.960 18.003 1.00 97.12 391 ILE A N 1
ATOM 3092 C CA . ILE A 1 391 ? -2.533 8.063 17.698 1.00 97.12 391 ILE A CA 1
ATOM 3093 C C . ILE A 1 391 ? -2.799 7.360 16.368 1.00 97.12 391 ILE A C 1
ATOM 3095 O O . ILE A 1 391 ? -2.096 7.598 15.392 1.00 97.12 391 ILE A O 1
ATOM 3099 N N . ASN A 1 392 ? -3.822 6.516 16.305 1.00 97.56 392 ASN A N 1
ATOM 3100 C CA . ASN A 1 392 ? -4.290 5.897 15.069 1.00 97.56 392 ASN A CA 1
ATOM 3101 C C . ASN A 1 392 ? -5.721 6.354 14.778 1.00 97.56 392 ASN A C 1
ATOM 3103 O O . ASN A 1 392 ? -6.596 6.229 15.629 1.00 97.56 392 ASN A O 1
ATOM 3107 N N . VAL A 1 393 ? -5.970 6.870 13.579 1.00 97.94 393 VAL A N 1
ATOM 3108 C CA . VAL A 1 393 ? -7.316 7.240 13.131 1.00 97.94 393 VAL A CA 1
ATOM 3109 C C . VAL A 1 393 ? -7.749 6.279 12.034 1.00 97.94 393 VAL A C 1
ATOM 3111 O O . VAL A 1 393 ? -7.054 6.119 11.030 1.00 97.94 393 VAL A O 1
ATOM 3114 N N . ILE A 1 394 ? -8.894 5.632 12.226 1.00 97.50 394 ILE A N 1
ATOM 3115 C CA . ILE A 1 394 ? -9.456 4.678 11.279 1.00 97.50 394 ILE A CA 1
ATOM 3116 C C . ILE A 1 394 ? -10.752 5.229 10.701 1.00 97.50 394 ILE A C 1
ATOM 3118 O O . ILE A 1 394 ? -11.688 5.530 11.435 1.00 97.50 394 ILE A O 1
ATOM 3122 N N . TYR A 1 395 ? -10.806 5.317 9.379 1.00 96.81 395 TYR A N 1
ATOM 3123 C CA . TYR A 1 395 ? -12.003 5.689 8.635 1.00 96.81 395 TYR A CA 1
ATOM 3124 C C . TYR A 1 395 ? -12.704 4.431 8.122 1.00 96.81 395 TYR A C 1
ATOM 3126 O O . TYR A 1 395 ? -12.165 3.717 7.271 1.00 96.81 395 TYR A O 1
ATOM 3134 N N . GLU A 1 396 ? -13.883 4.132 8.654 1.00 96.12 396 GLU A N 1
ATOM 3135 C CA . GLU A 1 396 ? -14.716 3.016 8.212 1.00 96.12 396 GLU A CA 1
ATOM 3136 C C . GLU A 1 396 ? -15.815 3.512 7.273 1.00 96.12 396 GLU A C 1
ATOM 3138 O O . GLU A 1 396 ? -16.483 4.516 7.527 1.00 96.12 396 GLU A O 1
ATOM 3143 N N . VAL A 1 397 ? -15.977 2.810 6.153 1.00 93.38 397 VAL A N 1
ATOM 3144 C CA . VAL A 1 397 ? -16.999 3.094 5.146 1.00 93.38 397 VAL A CA 1
ATOM 3145 C C . VAL A 1 397 ? -17.145 1.897 4.209 1.00 93.38 397 VAL A C 1
ATOM 3147 O O . VAL A 1 397 ? -16.284 1.024 4.141 1.00 93.38 397 VAL A O 1
ATOM 3150 N N . GLN A 1 398 ? -18.224 1.874 3.432 1.00 89.00 398 GLN A N 1
ATOM 3151 C CA . GLN A 1 398 ? -18.513 0.796 2.494 1.00 89.00 398 GLN A CA 1
ATOM 3152 C C . GLN A 1 398 ? -17.359 0.520 1.498 1.00 89.00 398 GLN A C 1
ATOM 3154 O O . GLN A 1 398 ? -16.691 1.452 1.042 1.00 89.00 398 GLN A O 1
ATOM 3159 N N . PRO A 1 399 ? -17.194 -0.741 1.044 1.00 88.69 399 PRO A N 1
ATOM 3160 C CA . PRO A 1 399 ? -16.142 -1.165 0.107 1.00 88.69 399 PRO A CA 1
ATOM 3161 C C . PRO A 1 399 ? -16.055 -0.367 -1.201 1.00 88.69 399 PRO A C 1
ATOM 3163 O O . PRO A 1 399 ? -15.006 -0.332 -1.837 1.00 88.69 399 PRO A O 1
ATOM 3166 N N . VAL A 1 400 ? -17.170 0.231 -1.632 1.00 88.44 400 VAL A N 1
ATOM 3167 C CA . VAL A 1 400 ? -17.294 0.966 -2.900 1.00 88.44 400 VAL A CA 1
ATOM 3168 C C . VAL A 1 400 ? -16.831 2.424 -2.817 1.00 88.44 400 VAL A C 1
ATOM 3170 O O . VAL A 1 400 ? -16.837 3.112 -3.837 1.00 88.44 400 VAL A O 1
ATOM 3173 N N . ASN A 1 401 ? -16.454 2.899 -1.628 1.00 90.38 401 ASN A N 1
ATOM 3174 C CA . ASN A 1 401 ? -16.114 4.297 -1.390 1.00 90.38 401 ASN A CA 1
ATOM 3175 C C . ASN A 1 401 ? -14.870 4.766 -2.168 1.00 90.38 401 ASN A C 1
ATOM 3177 O O . ASN A 1 401 ? -14.008 3.978 -2.564 1.00 90.38 401 ASN A O 1
ATOM 3181 N N . ASP A 1 402 ? -14.750 6.083 -2.339 1.00 88.88 402 ASP A N 1
ATOM 3182 C CA . ASP A 1 402 ? -13.562 6.716 -2.909 1.00 88.88 402 ASP A CA 1
ATOM 3183 C C . ASP A 1 402 ? -12.460 6.918 -1.852 1.00 88.88 402 ASP A C 1
ATOM 3185 O O . ASP A 1 402 ? -12.234 8.011 -1.327 1.00 88.88 402 ASP A O 1
ATOM 3189 N N . PHE A 1 403 ? -11.741 5.836 -1.546 1.00 92.25 403 PHE A N 1
ATOM 3190 C CA . PHE A 1 403 ? -10.597 5.865 -0.626 1.00 92.25 403 PHE A CA 1
ATOM 3191 C C . PHE A 1 403 ? -9.431 6.721 -1.142 1.00 92.25 403 PHE A C 1
ATOM 3193 O O . PHE A 1 403 ? -8.695 7.303 -0.346 1.00 92.25 403 PHE A O 1
ATOM 3200 N N . LYS A 1 404 ? -9.271 6.832 -2.467 1.00 92.00 404 LYS A N 1
ATOM 3201 C CA . LYS A 1 404 ? -8.203 7.622 -3.089 1.00 92.00 404 LYS A CA 1
ATOM 3202 C C . LYS A 1 404 ? -8.346 9.095 -2.714 1.00 92.00 404 LYS A C 1
ATOM 3204 O O . LYS A 1 404 ? -7.372 9.702 -2.272 1.00 92.00 404 LYS A O 1
ATOM 3209 N N . SER A 1 405 ? -9.542 9.668 -2.851 1.00 90.12 405 SER A N 1
ATOM 3210 C CA . SER A 1 405 ? -9.768 11.076 -2.496 1.00 90.12 405 SER A CA 1
ATOM 3211 C C . SER A 1 405 ? -9.535 11.348 -1.007 1.00 90.12 405 SER A C 1
ATOM 3213 O O . SER A 1 405 ? -8.927 12.363 -0.663 1.00 90.12 405 SER A O 1
ATOM 3215 N N . LEU A 1 406 ? -9.938 10.424 -0.126 1.00 92.31 406 LEU A N 1
ATOM 3216 C CA . LEU A 1 406 ? -9.659 10.507 1.312 1.00 92.31 406 LEU A CA 1
ATOM 3217 C C . LEU A 1 406 ? -8.146 10.553 1.591 1.00 92.31 406 LEU A C 1
ATOM 3219 O O . LEU A 1 406 ? -7.672 11.469 2.267 1.00 92.31 406 LEU A O 1
ATOM 3223 N N . PHE A 1 407 ? -7.368 9.613 1.043 1.00 94.81 407 PHE A N 1
ATOM 3224 C CA . PHE A 1 407 ? -5.918 9.588 1.259 1.00 94.81 407 PHE A CA 1
ATOM 3225 C C . PHE A 1 407 ? -5.217 10.807 0.655 1.00 94.81 407 PHE A C 1
ATOM 3227 O O . PHE A 1 407 ? -4.385 11.421 1.319 1.00 94.81 407 PHE A O 1
ATOM 3234 N N . LEU A 1 408 ? -5.579 11.225 -0.561 1.00 92.31 408 LEU A N 1
ATOM 3235 C CA . LEU A 1 408 ? -5.014 12.430 -1.176 1.00 92.31 408 LEU A CA 1
ATOM 3236 C C . LEU A 1 408 ? -5.310 13.694 -0.352 1.00 92.31 408 LEU A C 1
ATOM 3238 O O . LEU A 1 408 ? -4.435 14.551 -0.220 1.00 92.31 408 LEU A O 1
ATOM 3242 N N . ARG A 1 409 ? -6.503 13.803 0.248 1.00 91.44 409 ARG A N 1
ATOM 3243 C CA . ARG A 1 409 ? -6.867 14.899 1.162 1.00 91.44 409 ARG A CA 1
ATOM 3244 C C . ARG A 1 409 ? -6.027 14.876 2.439 1.00 91.44 409 ARG A C 1
ATOM 3246 O O . ARG A 1 409 ? -5.466 15.903 2.812 1.00 91.44 409 ARG A O 1
ATOM 3253 N N . LEU A 1 410 ? -5.899 13.714 3.082 1.00 92.62 410 LEU A N 1
ATOM 3254 C CA . LEU A 1 410 ? -5.081 13.544 4.291 1.00 92.62 410 LEU A CA 1
ATOM 3255 C C . LEU A 1 410 ? -3.602 13.871 4.044 1.00 92.62 410 LEU A C 1
ATOM 3257 O O . LEU A 1 410 ? -2.947 14.430 4.920 1.00 92.62 410 LEU A O 1
ATOM 3261 N N . GLN A 1 411 ? -3.093 13.578 2.849 1.00 91.81 411 GLN A N 1
ATOM 3262 C CA . GLN A 1 411 ? -1.715 13.872 2.441 1.00 91.81 411 GLN A CA 1
ATOM 3263 C C . GLN A 1 411 ? -1.524 15.311 1.914 1.00 91.81 411 GLN A C 1
ATOM 3265 O O . GLN A 1 411 ? -0.414 15.692 1.555 1.00 91.81 411 GLN A O 1
ATOM 3270 N N . GLY A 1 412 ? -2.585 16.126 1.848 1.00 90.31 412 GLY A N 1
ATOM 3271 C CA . GLY A 1 412 ? -2.513 17.517 1.383 1.00 90.31 412 GLY A CA 1
ATOM 3272 C C . GLY A 1 412 ? -2.395 17.691 -0.133 1.00 90.31 412 GLY A C 1
ATOM 3273 O O . GLY A 1 412 ? -2.162 18.802 -0.602 1.00 90.31 412 GLY A O 1
ATOM 3274 N N . PHE A 1 413 ? -2.584 16.623 -0.910 1.00 89.00 413 PHE A N 1
ATOM 3275 C CA . PHE A 1 413 ? -2.593 16.668 -2.377 1.00 89.00 413 PHE A CA 1
ATOM 3276 C C . PHE A 1 413 ? -3.941 17.108 -2.961 1.00 89.00 413 PHE A C 1
ATOM 3278 O O . PHE A 1 413 ? -4.040 17.367 -4.158 1.00 89.00 413 PHE A O 1
ATOM 3285 N N . MET A 1 414 ? -4.982 17.203 -2.130 1.00 86.19 414 MET A N 1
ATOM 3286 C CA . MET A 1 414 ? -6.297 17.716 -2.511 1.00 86.19 414 MET A CA 1
ATOM 3287 C C . MET A 1 414 ? -6.740 18.848 -1.573 1.00 86.19 414 MET A C 1
ATOM 3289 O O . MET A 1 414 ? -6.578 18.717 -0.357 1.00 86.19 414 MET A O 1
ATOM 3293 N N . PRO A 1 415 ? -7.352 19.933 -2.094 1.00 82.19 415 PRO A N 1
ATOM 3294 C CA . PRO A 1 415 ? -7.915 21.001 -1.267 1.00 82.19 415 PRO A CA 1
ATOM 3295 C C . PRO A 1 415 ? -8.970 20.465 -0.301 1.00 82.19 415 PRO A C 1
ATOM 3297 O O . PRO A 1 415 ? -9.811 19.658 -0.697 1.00 82.19 415 PRO A O 1
ATOM 3300 N N . GLY A 1 416 ? -8.967 20.930 0.947 1.00 80.81 416 GLY A N 1
ATOM 3301 C CA . GLY A 1 416 ? -9.893 20.449 1.967 1.00 80.81 416 GLY A CA 1
ATOM 3302 C C . GLY A 1 416 ? -9.667 21.049 3.354 1.00 80.81 416 GLY A C 1
ATOM 3303 O O . GLY A 1 416 ? -8.870 21.979 3.501 1.00 80.81 416 GLY A O 1
ATOM 3304 N N . PRO A 1 417 ? -10.361 20.518 4.378 1.00 85.25 417 PRO A N 1
ATOM 3305 C CA . PRO A 1 417 ? -10.073 20.830 5.773 1.00 85.25 417 PRO A CA 1
ATOM 3306 C C . PRO A 1 417 ? -8.628 20.473 6.134 1.00 85.25 417 PRO A C 1
ATOM 3308 O O . PRO A 1 417 ? -7.952 19.707 5.447 1.00 85.25 417 PRO A O 1
ATOM 3311 N N . LYS A 1 418 ? -8.155 21.029 7.249 1.00 88.62 418 LYS A N 1
ATOM 3312 C CA . LYS A 1 418 ? -6.801 20.765 7.731 1.00 88.62 418 LYS A CA 1
ATOM 3313 C C . LYS A 1 418 ? -6.606 19.300 8.058 1.00 88.62 418 LYS A C 1
ATOM 3315 O O . LYS A 1 418 ? -7.325 18.749 8.888 1.00 88.62 418 LYS A O 1
ATOM 3320 N N . SER A 1 419 ? -5.560 18.731 7.480 1.00 92.50 419 SER A N 1
ATOM 3321 C CA . SER A 1 419 ? -5.126 17.393 7.824 1.00 92.50 419 SER A CA 1
ATOM 3322 C C . SER A 1 419 ? -4.351 17.408 9.137 1.00 92.50 419 SER A C 1
ATOM 3324 O O . SER A 1 419 ? -3.326 18.077 9.269 1.00 92.50 419 SER A O 1
ATOM 3326 N N . TYR A 1 420 ? -4.829 16.639 10.112 1.00 94.50 420 TYR A N 1
ATOM 3327 C CA . TYR A 1 420 ? -4.075 16.363 11.332 1.00 94.50 420 TYR A CA 1
ATOM 3328 C C . TYR A 1 420 ? -2.832 15.505 11.047 1.00 94.50 420 TYR A C 1
ATOM 3330 O O . TYR A 1 420 ? -1.852 15.619 11.773 1.00 94.50 420 TYR A O 1
ATOM 3338 N N . LEU A 1 421 ? -2.839 14.709 9.968 1.00 93.25 421 LEU A N 1
ATOM 3339 C CA . LEU A 1 421 ? -1.710 13.862 9.567 1.00 93.25 421 LEU A CA 1
ATOM 3340 C C . LEU A 1 421 ? -0.477 14.694 9.179 1.00 93.25 421 LEU A C 1
ATOM 3342 O O . LEU A 1 421 ? 0.648 14.257 9.380 1.00 93.25 421 LEU A O 1
ATOM 3346 N N . LEU A 1 422 ? -0.686 15.899 8.639 1.00 92.19 422 LEU A N 1
ATOM 3347 C CA . LEU A 1 422 ? 0.399 16.806 8.241 1.00 92.19 422 LEU A CA 1
ATOM 3348 C C . LEU A 1 422 ? 0.890 17.700 9.385 1.00 92.19 422 LEU A C 1
ATOM 3350 O O . LEU A 1 422 ? 2.012 18.198 9.335 1.00 92.19 422 LEU A O 1
ATOM 3354 N N . ASN A 1 423 ? 0.043 17.933 10.389 1.00 94.00 423 ASN A N 1
ATOM 3355 C CA . ASN A 1 423 ? 0.280 18.941 11.422 1.00 94.00 423 ASN A CA 1
ATOM 3356 C C . ASN A 1 423 ? 0.745 18.355 12.758 1.00 94.00 423 ASN A C 1
ATOM 3358 O O . ASN A 1 423 ? 1.205 19.112 13.611 1.00 94.00 423 ASN A O 1
ATOM 3362 N N . PHE A 1 424 ? 0.605 17.044 12.960 1.00 94.38 424 PHE A N 1
ATOM 3363 C CA . PHE A 1 424 ? 0.976 16.380 14.203 1.00 94.38 424 PHE A CA 1
ATOM 3364 C C . PHE A 1 424 ? 1.870 15.163 13.919 1.00 94.38 424 PHE A C 1
ATOM 3366 O O . PHE A 1 424 ? 1.536 14.364 13.041 1.00 94.38 424 PHE A O 1
ATOM 3373 N N . PRO A 1 425 ? 2.988 14.992 14.651 1.00 93.00 425 PRO A N 1
ATOM 3374 C CA . PRO A 1 425 ? 3.822 13.795 14.550 1.00 93.00 425 PRO A CA 1
ATOM 3375 C C . PRO A 1 425 ? 3.106 12.587 15.164 1.00 93.00 425 PRO A C 1
ATOM 3377 O O . PRO A 1 425 ? 2.126 12.760 15.887 1.00 93.00 425 PRO A O 1
ATOM 3380 N N . ASP A 1 426 ? 3.591 11.373 14.889 1.00 93.69 426 ASP A N 1
ATOM 3381 C CA . ASP A 1 426 ? 3.101 10.109 15.471 1.00 93.69 426 ASP A CA 1
ATOM 3382 C C . ASP A 1 426 ? 1.574 9.921 15.409 1.00 93.69 426 ASP A C 1
ATOM 3384 O O . ASP A 1 426 ? 0.941 9.371 16.318 1.00 93.69 426 ASP A O 1
ATOM 3388 N N . VAL A 1 427 ? 0.980 10.389 14.306 1.00 95.94 427 VAL A N 1
ATOM 3389 C CA . VAL A 1 427 ? -0.400 10.095 13.922 1.00 95.94 427 VAL A CA 1
ATOM 3390 C C . VAL A 1 427 ? -0.393 9.186 12.703 1.00 95.94 427 VAL A C 1
ATOM 3392 O O . VAL A 1 427 ? 0.245 9.474 11.694 1.00 95.94 427 VAL A O 1
ATOM 3395 N N . PHE A 1 428 ? -1.134 8.092 12.799 1.00 96.56 428 PHE A N 1
ATOM 3396 C CA . PHE A 1 428 ? -1.258 7.074 11.767 1.00 96.56 428 PHE A CA 1
ATOM 3397 C C . PHE A 1 428 ? -2.694 7.037 11.270 1.00 96.56 428 PHE A C 1
ATOM 3399 O O . PHE A 1 428 ? -3.629 7.355 12.010 1.00 96.56 428 PHE A O 1
ATOM 3406 N N . VAL A 1 429 ? -2.872 6.674 10.002 1.00 96.69 429 VAL A N 1
ATOM 3407 C CA . VAL A 1 429 ? -4.198 6.600 9.399 1.00 96.69 429 VAL A CA 1
ATOM 3408 C C . VAL A 1 429 ? -4.377 5.288 8.657 1.00 96.69 429 VAL A C 1
ATOM 3410 O O . VAL A 1 429 ? -3.507 4.855 7.897 1.00 96.69 429 VAL A O 1
ATOM 3413 N N . THR A 1 430 ? -5.528 4.664 8.875 1.00 96.81 430 THR A N 1
ATOM 3414 C CA . THR A 1 430 ? -5.959 3.493 8.113 1.00 96.81 430 THR A CA 1
ATOM 3415 C C . THR A 1 430 ? -7.421 3.630 7.702 1.00 96.81 430 THR A C 1
ATOM 3417 O O . THR A 1 430 ? -8.146 4.489 8.205 1.00 96.81 430 THR A O 1
ATOM 3420 N N . THR A 1 431 ? -7.865 2.806 6.758 1.00 96.75 431 THR A N 1
ATOM 3421 C CA . THR A 1 431 ? -9.276 2.732 6.361 1.00 96.75 431 THR A CA 1
ATOM 3422 C C . THR A 1 431 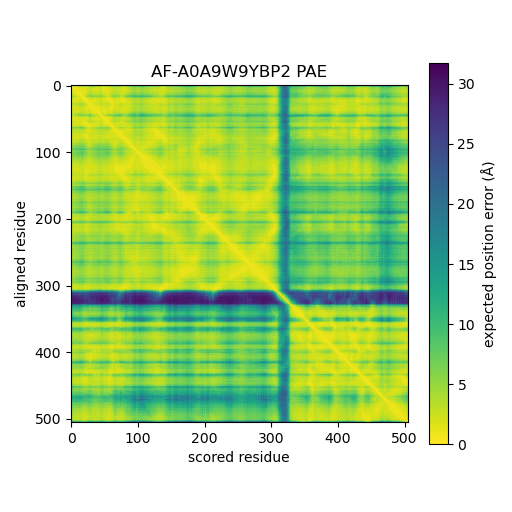? -9.783 1.301 6.443 1.00 96.75 431 THR A C 1
ATOM 3424 O O . THR A 1 431 ? -9.008 0.359 6.279 1.00 96.75 431 THR A O 1
ATOM 3427 N N . CYS A 1 432 ? -11.076 1.134 6.701 1.00 96.25 432 CYS A N 1
ATOM 3428 C CA . CYS A 1 432 ? -11.751 -0.156 6.741 1.00 96.25 432 CYS A CA 1
ATOM 3429 C C . CYS A 1 432 ? -12.924 -0.141 5.761 1.00 96.25 432 CYS A C 1
ATOM 3431 O O . CYS A 1 432 ? -13.941 0.500 6.011 1.00 96.25 432 CYS A O 1
ATOM 3433 N N . GLY A 1 433 ? -12.761 -0.842 4.638 1.00 91.88 433 GLY A N 1
ATOM 3434 C CA . GLY A 1 433 ? -13.788 -1.054 3.620 1.00 91.88 433 GLY A CA 1
ATOM 3435 C C . GLY A 1 433 ? -14.692 -2.233 3.965 1.00 91.88 433 GLY A C 1
ATOM 3436 O O . GLY A 1 433 ? -14.761 -3.203 3.207 1.00 91.88 433 GLY A O 1
ATOM 3437 N N . THR A 1 434 ? -15.320 -2.184 5.137 1.00 88.31 434 THR A N 1
ATOM 3438 C CA . THR A 1 434 ? -16.254 -3.207 5.632 1.00 88.31 434 THR A CA 1
ATOM 3439 C C . THR A 1 434 ? -17.652 -2.597 5.749 1.00 88.31 434 THR A C 1
ATOM 3441 O O . THR A 1 434 ? -17.875 -1.447 5.387 1.00 88.31 434 THR A O 1
ATOM 3444 N N . ASN A 1 435 ? -18.637 -3.396 6.141 1.00 85.25 435 ASN A N 1
ATOM 3445 C CA . ASN A 1 435 ? -19.951 -2.907 6.524 1.00 85.25 435 ASN A CA 1
ATOM 3446 C C . ASN A 1 435 ? -19.989 -2.755 8.054 1.00 85.25 435 ASN A C 1
ATOM 3448 O O . ASN A 1 435 ? -19.805 -3.757 8.745 1.00 85.25 435 ASN A O 1
ATOM 3452 N N . PHE A 1 436 ? -20.290 -1.563 8.581 1.00 91.44 436 PHE A N 1
ATOM 3453 C CA . PHE A 1 436 ? -20.449 -1.319 10.023 1.00 91.44 436 PHE A CA 1
ATOM 3454 C C . PHE A 1 436 ? -21.511 -2.188 10.724 1.00 91.44 436 PHE A C 1
ATOM 3456 O O . PHE A 1 436 ? -21.536 -2.236 11.954 1.00 91.44 436 PHE A O 1
ATOM 3463 N N . TYR A 1 437 ? -22.364 -2.910 9.991 1.00 93.00 437 TYR A N 1
ATOM 3464 C CA . TYR A 1 437 ? -23.221 -3.973 10.536 1.00 93.00 437 TYR A CA 1
ATOM 3465 C C . TYR A 1 437 ? -22.469 -5.247 10.941 1.00 93.00 437 TYR A C 1
ATOM 3467 O O . TYR A 1 437 ? -23.039 -6.126 11.583 1.00 93.00 437 TYR A O 1
ATOM 3475 N N . SER A 1 438 ? -21.194 -5.351 10.581 1.00 92.31 438 SER A N 1
ATOM 3476 C CA . SER A 1 438 ? -20.261 -6.376 11.041 1.00 92.31 438 SER A CA 1
ATOM 3477 C C . SER A 1 438 ? -19.275 -5.783 12.046 1.00 92.31 438 SER A C 1
ATOM 3479 O O . SER A 1 438 ? -19.173 -4.563 12.209 1.00 92.31 438 SER A O 1
ATOM 3481 N N . GLN A 1 439 ? -18.534 -6.656 12.724 1.00 95.25 439 GLN A N 1
ATOM 3482 C CA . GLN A 1 439 ? -17.361 -6.232 13.473 1.00 95.25 439 GLN A CA 1
ATOM 3483 C C . GLN A 1 439 ? -16.260 -5.831 12.477 1.00 95.25 439 GLN A C 1
ATOM 3485 O O . GLN A 1 439 ? -15.848 -6.630 11.639 1.00 95.25 439 GLN A O 1
ATOM 3490 N N . CYS A 1 440 ? -15.819 -4.582 12.547 1.00 95.88 440 CYS A N 1
ATOM 3491 C CA . CYS A 1 440 ? -14.848 -3.969 11.648 1.00 95.88 440 CYS A CA 1
ATOM 3492 C C . CYS A 1 440 ? -13.418 -4.071 12.185 1.00 95.88 440 CYS A C 1
ATOM 3494 O O . CYS A 1 440 ? -12.473 -4.053 11.394 1.00 95.88 440 CYS A O 1
ATOM 3496 N N . PHE A 1 441 ? -13.253 -4.180 13.508 1.00 96.75 441 PHE A N 1
ATOM 3497 C CA . PHE A 1 441 ? -11.948 -4.124 14.168 1.00 96.75 441 PHE A CA 1
ATOM 3498 C C . PHE A 1 441 ? -11.735 -5.267 15.162 1.00 96.75 441 PHE A C 1
ATOM 3500 O O . PHE A 1 441 ? -12.707 -5.807 15.699 1.00 96.75 441 PHE A O 1
ATOM 3507 N N . PRO A 1 442 ? -10.473 -5.632 15.457 1.00 95.75 442 PRO A N 1
ATOM 3508 C CA . PRO A 1 442 ? -10.199 -6.606 16.501 1.00 95.75 442 PRO A CA 1
ATOM 3509 C C . PRO A 1 442 ? -10.773 -6.164 17.857 1.00 95.75 442 PRO A C 1
ATOM 3511 O O . PRO A 1 442 ? -10.865 -4.957 18.116 1.00 95.75 442 PRO A O 1
ATOM 3514 N N . PRO A 1 443 ? -11.138 -7.112 18.736 1.00 95.44 443 PRO A N 1
ATOM 3515 C CA . PRO A 1 443 ? -11.711 -6.786 20.031 1.00 95.44 443 PRO A CA 1
ATOM 3516 C C . PRO A 1 443 ? -10.823 -5.847 20.854 1.00 95.44 443 PRO A C 1
ATOM 3518 O O . PRO A 1 443 ? -9.603 -6.012 20.881 1.00 95.44 443 PRO A O 1
ATOM 3521 N N . GLN A 1 444 ? -11.442 -4.903 21.564 1.00 94.12 444 GLN A N 1
ATOM 3522 C CA . GLN A 1 444 ? -10.783 -3.994 22.514 1.00 94.12 444 GLN A CA 1
ATOM 3523 C C . GLN A 1 444 ? -9.649 -3.133 21.924 1.00 94.12 444 GLN A C 1
ATOM 3525 O O . GLN A 1 444 ? -8.687 -2.801 22.620 1.00 94.12 444 GLN A O 1
ATOM 3530 N N . THR A 1 445 ? -9.738 -2.776 20.641 1.00 94.06 445 THR A N 1
ATOM 3531 C CA . THR A 1 445 ? -8.722 -1.966 19.948 1.00 94.06 445 THR A CA 1
ATOM 3532 C C . THR A 1 445 ? -9.123 -0.515 19.707 1.00 94.06 445 THR A C 1
ATOM 3534 O O . THR A 1 445 ? -8.257 0.277 19.343 1.00 94.06 445 THR A O 1
ATOM 3537 N N . VAL A 1 446 ? -10.392 -0.146 19.912 1.00 95.88 446 VAL A N 1
ATOM 3538 C CA . VAL A 1 446 ? -10.912 1.209 19.668 1.00 95.88 446 VAL A CA 1
ATOM 3539 C C . VAL A 1 446 ? -11.081 1.953 20.992 1.00 95.88 446 VAL A C 1
ATOM 3541 O O . VAL A 1 446 ? -11.837 1.518 21.851 1.00 95.88 446 VAL A O 1
ATOM 3544 N N . ASN A 1 447 ? -10.415 3.095 21.162 1.00 95.50 447 ASN A N 1
ATOM 3545 C CA . ASN A 1 447 ? -10.551 3.930 22.363 1.00 95.50 447 ASN A CA 1
ATOM 3546 C C . ASN A 1 447 ? -11.695 4.941 22.238 1.00 95.50 447 ASN A C 1
ATOM 3548 O O . ASN A 1 447 ? -12.326 5.287 23.230 1.00 95.50 447 ASN A O 1
ATOM 3552 N N . LEU A 1 448 ? -11.965 5.411 21.018 1.00 95.69 448 LEU A N 1
ATOM 3553 C CA . LEU A 1 448 ? -13.056 6.332 20.721 1.00 95.69 448 LEU A CA 1
ATOM 3554 C C . LEU A 1 448 ? -13.759 5.902 19.434 1.00 95.69 448 LEU A C 1
ATOM 3556 O O . LEU A 1 448 ? -13.151 5.901 18.366 1.00 95.69 448 LEU A O 1
ATOM 3560 N N . ALA A 1 449 ? -15.044 5.571 19.531 1.00 95.25 449 ALA A N 1
ATOM 3561 C CA . ALA A 1 449 ? -15.904 5.325 18.379 1.00 95.25 449 ALA A CA 1
ATOM 3562 C C . ALA A 1 449 ? -16.779 6.555 18.116 1.00 95.25 449 ALA A C 1
ATOM 3564 O O . ALA A 1 449 ? -17.489 7.021 19.005 1.00 95.25 449 ALA A O 1
ATOM 3565 N N . PHE A 1 450 ? -16.750 7.060 16.888 1.00 94.75 450 PHE A N 1
ATOM 3566 C CA . PHE A 1 450 ? -17.562 8.179 16.437 1.00 94.75 450 PHE A CA 1
ATOM 3567 C C . PHE A 1 450 ? -18.361 7.780 15.198 1.00 94.75 450 PHE A C 1
ATOM 3569 O O . PHE A 1 450 ? -17.862 7.084 14.320 1.00 94.75 450 PHE A O 1
ATOM 3576 N N . SER A 1 451 ? -19.610 8.224 15.121 1.00 93.06 451 SER A N 1
ATOM 3577 C CA . SER A 1 451 ? -20.404 8.157 13.900 1.00 93.06 451 SER A CA 1
ATOM 3578 C C . SER A 1 451 ? -21.297 9.384 13.830 1.00 93.06 451 SER A C 1
ATOM 3580 O O . SER A 1 451 ? -21.973 9.724 14.803 1.00 93.06 451 SER A O 1
ATOM 3582 N N . ALA A 1 452 ? -21.330 10.035 12.672 1.00 88.00 452 ALA A N 1
ATOM 3583 C CA . ALA A 1 452 ? -22.264 11.111 12.388 1.00 88.00 452 ALA A CA 1
ATOM 3584 C C . ALA A 1 452 ? -23.068 10.759 11.145 1.00 88.00 452 ALA A C 1
ATOM 3586 O O . ALA A 1 452 ? -22.510 10.540 10.073 1.00 88.00 452 ALA A O 1
ATOM 3587 N N . THR A 1 453 ? -24.396 10.739 11.273 1.00 85.19 453 THR A N 1
ATOM 3588 C CA . THR A 1 453 ? -25.308 10.544 10.134 1.00 85.19 453 THR A CA 1
ATOM 3589 C C . THR A 1 453 ? -25.009 9.284 9.300 1.00 85.19 453 THR A C 1
ATOM 3591 O O . THR A 1 453 ? -25.174 9.308 8.086 1.00 85.19 453 THR A O 1
ATOM 3594 N N . ALA A 1 454 ? -24.602 8.178 9.936 1.00 88.19 454 ALA A N 1
ATOM 3595 C CA . ALA A 1 454 ? -24.363 6.912 9.234 1.00 88.19 454 ALA A CA 1
ATOM 3596 C C . ALA A 1 454 ? -25.213 5.748 9.754 1.00 88.19 454 ALA A C 1
ATOM 3598 O O . ALA A 1 454 ? -25.875 5.081 8.968 1.00 88.19 454 ALA A O 1
ATOM 3599 N N . PHE A 1 455 ? -25.285 5.541 11.072 1.00 91.19 455 PHE A N 1
ATOM 3600 C CA . PHE A 1 455 ? -26.008 4.402 11.664 1.00 91.19 455 PHE A CA 1
ATOM 3601 C C . PHE A 1 455 ? -27.536 4.395 11.455 1.00 91.19 455 PHE A C 1
ATOM 3603 O O . PHE A 1 455 ? -28.203 3.461 11.888 1.00 91.19 455 PHE A O 1
ATOM 3610 N N . HIS A 1 456 ? -28.099 5.400 10.779 1.00 86.88 456 HIS A N 1
ATOM 3611 C CA . HIS A 1 456 ? -29.502 5.396 10.356 1.00 86.88 456 HIS A CA 1
ATOM 3612 C C . HIS A 1 456 ? -29.743 4.635 9.036 1.00 86.88 456 HIS A C 1
ATOM 3614 O O . HIS A 1 456 ? -30.892 4.343 8.708 1.00 86.88 456 HIS A O 1
ATOM 3620 N N . TRP A 1 457 ? -28.694 4.327 8.264 1.00 89.25 457 TRP A N 1
ATOM 3621 C CA . TRP A 1 457 ? -28.800 3.603 6.994 1.00 89.25 457 TRP A CA 1
ATOM 3622 C C . TRP A 1 457 ? -28.972 2.107 7.210 1.00 89.25 457 TRP A C 1
ATOM 3624 O O . TRP A 1 457 ? -27.975 1.449 7.456 1.00 89.25 457 TRP A O 1
ATOM 3634 N N . LEU A 1 458 ? -30.191 1.585 7.047 1.00 91.62 458 LEU A N 1
ATOM 3635 C CA . LEU A 1 458 ? -30.528 0.171 7.270 1.00 91.62 458 LEU A CA 1
ATOM 3636 C C . LEU A 1 458 ? -29.637 -0.821 6.504 1.00 91.62 458 LEU A C 1
ATOM 3638 O O . LEU A 1 458 ? -29.254 -0.588 5.357 1.00 91.62 458 LEU A O 1
ATOM 3642 N N . ASN A 1 459 ? -29.400 -1.984 7.113 1.00 91.75 459 ASN A N 1
ATOM 3643 C CA . ASN A 1 459 ? -28.571 -3.054 6.549 1.00 91.75 459 ASN A CA 1
ATOM 3644 C C . ASN A 1 459 ? -29.197 -3.693 5.306 1.00 91.75 459 ASN A C 1
ATOM 3646 O O . ASN A 1 459 ? -28.505 -4.114 4.381 1.00 91.75 459 ASN A O 1
ATOM 3650 N N . ILE A 1 460 ? -30.526 -3.789 5.295 1.00 91.19 460 ILE A N 1
ATOM 3651 C CA . ILE A 1 460 ? -31.300 -4.306 4.171 1.00 91.19 460 ILE A CA 1
ATOM 3652 C C . ILE A 1 460 ? -32.492 -3.400 3.902 1.00 91.19 460 ILE A C 1
ATOM 3654 O O . ILE A 1 460 ? -32.995 -2.724 4.799 1.00 91.19 460 ILE A O 1
ATOM 3658 N N . LYS A 1 461 ? -32.996 -3.455 2.668 1.00 92.62 461 LYS A N 1
ATOM 3659 C CA . LYS A 1 461 ? -34.306 -2.903 2.329 1.00 92.62 461 LYS A CA 1
ATOM 3660 C C . LYS A 1 461 ? -35.396 -3.825 2.907 1.00 92.62 461 LYS A C 1
ATOM 3662 O O . LYS A 1 461 ? -35.497 -4.957 2.434 1.00 92.62 461 LYS A O 1
ATOM 3667 N N . PRO A 1 462 ? -36.200 -3.385 3.895 1.00 92.69 462 PRO A N 1
ATOM 3668 C CA . PRO A 1 462 ? -37.145 -4.272 4.578 1.00 92.69 462 PRO A CA 1
ATOM 3669 C C . PRO A 1 462 ? -38.339 -4.674 3.699 1.00 92.69 462 PRO A C 1
ATOM 3671 O O . PRO A 1 462 ? -38.742 -5.834 3.694 1.00 92.69 462 PRO A O 1
ATOM 3674 N N . CYS A 1 463 ? -38.898 -3.718 2.952 1.00 93.75 463 CYS A N 1
ATOM 3675 C CA . CYS A 1 463 ? -39.948 -3.918 1.952 1.00 93.75 463 CYS A CA 1
ATOM 3676 C C . CYS A 1 463 ? -39.972 -2.746 0.949 1.00 93.75 463 CYS A C 1
ATOM 3678 O O . CYS A 1 463 ? -39.240 -1.763 1.112 1.00 93.75 463 CYS A O 1
ATOM 3680 N N . ASP A 1 464 ? -40.778 -2.866 -0.109 1.00 93.94 464 ASP A N 1
ATOM 3681 C CA . ASP A 1 464 ? -41.170 -1.722 -0.936 1.00 93.94 464 ASP A CA 1
ATOM 3682 C C . ASP A 1 464 ? -42.178 -0.858 -0.168 1.00 93.94 464 ASP A C 1
ATOM 3684 O O . ASP A 1 464 ? -43.061 -1.394 0.495 1.00 93.94 464 ASP A O 1
ATOM 3688 N N . ILE A 1 465 ? -42.027 0.466 -0.247 1.00 92.69 465 ILE A N 1
ATOM 3689 C CA . ILE A 1 465 ? -42.914 1.428 0.417 1.00 92.69 465 ILE A CA 1
ATOM 3690 C C . ILE A 1 465 ? -43.931 1.979 -0.580 1.00 92.69 465 ILE A C 1
ATOM 3692 O O . ILE A 1 465 ? -43.567 2.474 -1.651 1.00 92.69 465 ILE A O 1
ATOM 3696 N N . THR A 1 466 ? -45.213 1.905 -0.241 1.00 94.50 466 THR A N 1
ATOM 3697 C CA . THR A 1 466 ? -46.291 2.336 -1.131 1.00 94.50 466 THR A CA 1
ATOM 3698 C C . THR A 1 466 ? -46.594 3.816 -0.922 1.00 94.50 466 THR A C 1
ATOM 3700 O O . THR A 1 466 ? -46.981 4.250 0.160 1.00 94.50 466 THR A O 1
ATOM 3703 N N . GLY A 1 467 ? -46.450 4.618 -1.981 1.00 92.69 467 GLY A N 1
ATOM 3704 C CA . GLY A 1 467 ? -46.819 6.041 -1.958 1.00 92.69 467 GLY A CA 1
ATOM 3705 C C . GLY A 1 467 ? -45.913 6.938 -1.102 1.00 92.69 467 GLY A C 1
ATOM 3706 O O . GLY A 1 467 ? -46.246 8.102 -0.894 1.00 92.69 467 GLY A O 1
ATOM 3707 N N . ALA A 1 468 ? -44.773 6.426 -0.634 1.00 90.00 468 ALA A N 1
ATOM 3708 C CA . ALA A 1 468 ? -43.784 7.155 0.154 1.00 90.00 468 ALA A CA 1
ATOM 3709 C C . ALA A 1 468 ? -42.373 6.967 -0.427 1.00 90.00 468 ALA A C 1
ATOM 3711 O O . ALA A 1 468 ? -42.116 6.020 -1.166 1.00 90.00 468 ALA A O 1
ATOM 3712 N N . LEU A 1 469 ? -41.456 7.875 -0.085 1.00 84.56 469 LEU A N 1
ATOM 3713 C CA . LEU A 1 469 ? -40.020 7.755 -0.396 1.00 84.56 469 LEU A CA 1
ATOM 3714 C C . LEU A 1 469 ? -39.150 7.554 0.851 1.00 84.56 469 LEU A C 1
ATOM 3716 O O . LEU A 1 469 ? -38.022 7.087 0.734 1.00 84.56 469 LEU A O 1
ATOM 3720 N N . ASP A 1 470 ? -39.669 7.894 2.030 1.00 85.00 470 ASP A N 1
ATOM 3721 C CA . ASP A 1 470 ? -38.970 7.799 3.308 1.00 85.00 470 ASP A CA 1
ATOM 3722 C C . ASP A 1 470 ? -39.856 7.080 4.325 1.00 85.00 470 ASP A C 1
ATOM 3724 O O . ASP A 1 470 ? -41.083 7.219 4.297 1.00 85.00 470 ASP A O 1
ATOM 3728 N N . HIS A 1 471 ? -39.233 6.338 5.239 1.00 85.44 471 HIS A N 1
ATOM 3729 C CA . HIS A 1 471 ? -39.938 5.576 6.266 1.00 85.44 471 HIS A CA 1
ATOM 3730 C C . HIS A 1 471 ? -40.843 6.439 7.164 1.00 85.44 471 HIS A C 1
ATOM 3732 O O . HIS A 1 471 ? -41.889 5.974 7.609 1.00 85.44 471 HIS A O 1
ATOM 3738 N N . THR A 1 472 ? -40.487 7.708 7.386 1.00 88.00 472 THR A N 1
ATOM 3739 C CA . THR A 1 472 ? -41.291 8.674 8.152 1.00 88.00 472 THR A CA 1
ATOM 3740 C C . THR A 1 472 ? -42.578 9.091 7.443 1.00 88.00 472 THR A C 1
ATOM 3742 O O . THR A 1 472 ? -43.472 9.647 8.077 1.00 88.00 472 THR A O 1
ATOM 3745 N N . MET A 1 473 ? -42.688 8.818 6.140 1.00 92.56 473 MET A N 1
ATOM 3746 C CA . MET A 1 473 ? -43.851 9.141 5.314 1.00 92.56 473 MET A CA 1
ATOM 3747 C C . MET A 1 473 ? -44.728 7.920 5.013 1.00 92.56 473 MET A C 1
ATOM 3749 O O . MET A 1 473 ? -45.722 8.053 4.299 1.00 92.56 473 MET A O 1
ATOM 3753 N N . ILE A 1 474 ? -44.377 6.732 5.518 1.00 92.75 474 ILE A N 1
ATOM 3754 C CA . ILE A 1 474 ? -45.172 5.524 5.293 1.00 92.75 474 ILE A CA 1
ATOM 3755 C C . ILE A 1 474 ? -46.547 5.697 5.944 1.00 92.75 474 ILE A C 1
ATOM 3757 O O . ILE A 1 474 ? -46.664 5.977 7.136 1.00 92.75 474 ILE A O 1
ATOM 3761 N N . THR A 1 475 ? -47.595 5.492 5.148 1.00 94.75 475 THR A N 1
ATOM 3762 C CA . THR A 1 475 ? -48.990 5.550 5.612 1.00 94.75 475 THR A CA 1
ATOM 3763 C C . THR A 1 475 ? -49.592 4.169 5.862 1.00 94.75 475 THR A C 1
ATOM 3765 O O . THR A 1 475 ? -50.583 4.065 6.582 1.00 94.75 475 THR A O 1
ATOM 3768 N N . ILE A 1 476 ? -48.988 3.112 5.308 1.00 96.44 476 ILE A N 1
ATOM 3769 C CA . ILE A 1 476 ? -49.410 1.720 5.491 1.00 96.44 476 ILE A CA 1
ATOM 3770 C C . ILE A 1 476 ? -48.772 1.159 6.778 1.00 96.44 476 ILE A C 1
ATOM 3772 O O . ILE A 1 476 ? -47.545 1.035 6.840 1.00 96.44 476 ILE A O 1
ATOM 3776 N N . PRO A 1 477 ? -49.559 0.809 7.815 1.00 95.50 477 PRO A N 1
ATOM 3777 C CA . PRO A 1 477 ? -49.021 0.400 9.116 1.00 95.50 477 PRO A CA 1
ATOM 3778 C C . PRO A 1 477 ? -48.095 -0.820 9.063 1.00 95.50 477 PRO A C 1
ATOM 3780 O O . PRO A 1 477 ? -47.095 -0.865 9.779 1.00 95.50 477 PRO A O 1
ATOM 3783 N N . GLU A 1 478 ? -48.402 -1.800 8.214 1.00 96.25 478 GLU A N 1
ATOM 3784 C CA . GLU A 1 478 ? -47.605 -3.017 8.069 1.00 96.25 478 GLU A CA 1
ATOM 3785 C C . GLU A 1 478 ? -46.207 -2.713 7.515 1.00 96.25 478 GLU A C 1
ATOM 3787 O O . GLU A 1 478 ? -45.218 -3.221 8.042 1.00 96.25 478 GLU A O 1
ATOM 3792 N N . GLU A 1 479 ? -46.106 -1.846 6.502 1.00 95.75 479 GLU A N 1
ATOM 3793 C CA . GLU A 1 479 ? -44.826 -1.415 5.922 1.00 95.75 479 GLU A CA 1
ATOM 3794 C C . GLU A 1 479 ? -43.982 -0.658 6.963 1.00 95.75 479 GLU A C 1
ATOM 3796 O O . GLU A 1 479 ? -42.794 -0.946 7.143 1.00 95.75 479 GLU A O 1
ATOM 3801 N N . ALA A 1 480 ? -44.607 0.258 7.713 1.00 93.69 480 ALA A N 1
ATOM 3802 C CA . ALA A 1 480 ? -43.935 1.048 8.744 1.00 93.69 480 ALA A CA 1
ATOM 3803 C C . ALA A 1 480 ? -43.369 0.163 9.868 1.00 93.69 480 ALA A C 1
ATOM 3805 O O . ALA A 1 480 ? -42.240 0.363 10.326 1.00 93.69 480 ALA A O 1
ATOM 3806 N N . GLU A 1 481 ? -44.128 -0.851 10.289 1.00 96.00 481 GLU A N 1
ATOM 3807 C CA . GLU A 1 481 ? -43.714 -1.768 11.350 1.00 96.00 481 GLU A CA 1
ATOM 3808 C C . GLU A 1 481 ? -42.521 -2.641 10.930 1.00 96.00 481 GLU A C 1
ATOM 3810 O O . GLU A 1 481 ? -41.625 -2.898 11.738 1.00 96.00 481 GLU A O 1
ATOM 3815 N N . VAL A 1 482 ? -42.452 -3.066 9.664 1.00 95.94 482 VAL A N 1
ATOM 3816 C CA . VAL A 1 482 ? -41.307 -3.842 9.159 1.00 95.94 482 VAL A CA 1
ATOM 3817 C C . VAL A 1 482 ? -40.033 -2.984 9.130 1.00 95.94 482 VAL A C 1
ATOM 3819 O O . VAL A 1 482 ? -38.979 -3.453 9.567 1.00 95.94 482 VAL A O 1
ATOM 3822 N N . PHE A 1 483 ? -40.120 -1.714 8.715 1.00 94.94 483 PHE A N 1
ATOM 3823 C CA . PHE A 1 483 ? -38.990 -0.774 8.790 1.00 94.94 483 PHE A CA 1
ATOM 3824 C C . PHE A 1 483 ? -38.522 -0.541 10.229 1.00 94.94 483 PHE A C 1
ATOM 3826 O O . PHE A 1 483 ? -37.324 -0.599 10.506 1.00 94.94 483 PHE A O 1
ATOM 3833 N N . LYS A 1 484 ? -39.457 -0.343 11.164 1.00 94.06 484 LYS A N 1
ATOM 3834 C CA . LYS A 1 484 ? -39.147 -0.145 12.585 1.00 94.06 484 LYS A CA 1
ATOM 3835 C C . LYS A 1 484 ? -38.443 -1.356 13.200 1.00 94.06 484 LYS A C 1
ATOM 3837 O O . LYS A 1 484 ? -37.460 -1.191 13.923 1.00 94.06 484 LYS A O 1
ATOM 3842 N N . LYS A 1 485 ? -38.909 -2.573 12.897 1.00 95.81 485 LYS A N 1
ATOM 3843 C CA . LYS A 1 485 ? -38.266 -3.819 13.346 1.00 95.81 485 LYS A CA 1
ATOM 3844 C C . LYS A 1 485 ? -36.852 -3.962 12.793 1.00 95.81 485 LYS A C 1
ATOM 3846 O O . LYS A 1 485 ? -35.951 -4.331 13.545 1.00 95.81 485 LYS A O 1
ATOM 3851 N N . GLN A 1 486 ? -36.653 -3.651 11.511 1.00 96.25 486 GLN A N 1
ATOM 3852 C CA . GLN A 1 486 ? -35.325 -3.696 10.904 1.00 96.25 486 GLN A CA 1
ATOM 3853 C C . GLN A 1 486 ? -34.384 -2.677 11.559 1.00 96.25 486 GLN A C 1
ATOM 3855 O O . GLN A 1 486 ? -33.293 -3.058 11.968 1.00 96.25 486 GLN A O 1
ATOM 3860 N N . ALA A 1 487 ? -34.829 -1.431 11.754 1.00 94.75 487 ALA A N 1
ATOM 3861 C CA . ALA A 1 487 ? -34.044 -0.389 12.417 1.00 94.75 487 ALA A CA 1
ATOM 3862 C C . ALA A 1 487 ? -33.625 -0.776 13.846 1.00 94.75 487 ALA A C 1
ATOM 3864 O O . ALA A 1 487 ? -32.476 -0.574 14.229 1.00 94.75 487 ALA A O 1
ATOM 3865 N N . ALA A 1 488 ? -34.533 -1.373 14.628 1.00 95.88 488 ALA A N 1
ATOM 3866 C CA . ALA A 1 488 ? -34.229 -1.826 15.985 1.00 95.88 488 ALA A CA 1
ATOM 3867 C C . ALA A 1 488 ? -33.174 -2.946 16.000 1.00 95.88 488 ALA A C 1
ATOM 3869 O O . ALA A 1 488 ? -32.217 -2.882 16.771 1.00 95.88 488 ALA A O 1
ATOM 3870 N N . LYS A 1 489 ? -33.321 -3.940 15.114 1.00 96.88 489 LYS A N 1
ATOM 3871 C CA . LYS A 1 489 ? -32.352 -5.033 14.950 1.00 96.88 489 LYS A CA 1
ATOM 3872 C C . LYS A 1 489 ? -30.981 -4.517 14.511 1.00 96.88 489 LYS A C 1
ATOM 3874 O O . LYS A 1 489 ? -29.952 -4.972 15.008 1.00 96.88 489 LYS A O 1
ATOM 3879 N N . ASP A 1 490 ? -30.974 -3.580 13.574 1.00 96.88 490 ASP A N 1
ATOM 3880 C CA . ASP A 1 490 ? -29.770 -2.951 13.043 1.00 96.88 490 ASP A CA 1
ATOM 3881 C C . ASP A 1 490 ? -29.039 -2.152 14.123 1.00 96.88 490 ASP A C 1
ATOM 3883 O O . ASP A 1 490 ? -27.826 -2.291 14.271 1.00 96.88 490 ASP A O 1
ATOM 3887 N N . TRP A 1 491 ? -29.777 -1.394 14.937 1.00 97.06 491 TRP A N 1
ATOM 3888 C CA . TRP A 1 491 ? -29.219 -0.657 16.067 1.00 97.06 491 TRP A CA 1
ATOM 3889 C C . TRP A 1 491 ? -28.582 -1.581 17.110 1.00 97.06 491 TRP A C 1
ATOM 3891 O O . TRP A 1 491 ? -27.438 -1.364 17.504 1.00 97.06 491 TRP A O 1
ATOM 3901 N N . GLU A 1 492 ? -29.277 -2.650 17.508 1.00 97.56 492 GLU A N 1
ATOM 3902 C CA . GLU A 1 492 ? -28.730 -3.661 18.422 1.00 97.56 492 GLU A CA 1
ATOM 3903 C C . GLU A 1 492 ? -27.464 -4.312 17.848 1.00 97.56 492 GLU A C 1
ATOM 3905 O O . GLU A 1 492 ? -26.444 -4.400 18.530 1.00 97.56 492 GLU A O 1
ATOM 3910 N N . THR A 1 493 ? -27.496 -4.704 16.571 1.00 97.19 493 THR A N 1
ATOM 3911 C CA . THR A 1 493 ? -26.353 -5.325 15.884 1.00 97.19 493 THR A CA 1
ATOM 3912 C C . THR A 1 493 ? -25.137 -4.398 15.868 1.00 97.19 493 THR A C 1
ATOM 3914 O O . THR A 1 493 ? -24.027 -4.831 16.187 1.00 97.19 493 THR A O 1
ATOM 3917 N N . ILE A 1 494 ? -25.337 -3.116 15.539 1.00 96.81 494 ILE A N 1
ATOM 3918 C CA . ILE A 1 494 ? -24.277 -2.104 15.574 1.00 96.81 494 ILE A CA 1
ATOM 3919 C C . ILE A 1 494 ? -23.699 -2.013 16.988 1.00 96.81 494 ILE A C 1
ATOM 3921 O O . ILE A 1 494 ? -22.493 -2.184 17.152 1.00 96.81 494 ILE A O 1
ATOM 3925 N N . LEU A 1 495 ? -24.534 -1.801 18.010 1.00 96.62 495 LEU A N 1
ATOM 3926 C CA . LEU A 1 495 ? -24.069 -1.634 19.389 1.00 96.62 495 LEU A CA 1
ATOM 3927 C C . LEU A 1 495 ? -23.306 -2.859 19.907 1.00 96.62 495 LEU A C 1
ATOM 3929 O O . LEU A 1 495 ? -22.260 -2.696 20.532 1.00 96.62 495 LEU A O 1
ATOM 3933 N N . LEU A 1 496 ? -23.775 -4.074 19.613 1.00 97.25 496 LEU A N 1
ATOM 3934 C CA . LEU A 1 496 ? -23.101 -5.310 20.019 1.00 97.25 496 LEU A CA 1
ATOM 3935 C C . LEU A 1 496 ? -21.729 -5.474 19.354 1.00 97.25 496 LEU A C 1
ATOM 3937 O O . LEU A 1 496 ? -20.789 -5.927 20.004 1.00 97.25 496 LEU A O 1
ATOM 3941 N N . ASN A 1 497 ? -21.584 -5.092 18.082 1.00 96.75 497 ASN A N 1
ATOM 3942 C CA . ASN A 1 497 ? -20.283 -5.120 17.413 1.00 96.75 497 ASN A CA 1
ATOM 3943 C C . ASN A 1 497 ? -19.343 -4.040 17.963 1.00 96.75 497 ASN A C 1
ATOM 3945 O O . ASN A 1 497 ? -18.194 -4.344 18.277 1.00 96.75 497 ASN A O 1
ATOM 3949 N N . ARG A 1 498 ? -19.836 -2.808 18.164 1.00 96.69 498 ARG A N 1
ATOM 3950 C CA . ARG A 1 498 ? -19.038 -1.723 18.759 1.00 96.69 498 ARG A CA 1
ATOM 3951 C C . ARG A 1 498 ? -18.592 -2.067 20.184 1.00 96.69 498 ARG A C 1
ATOM 3953 O O . ARG A 1 498 ? -17.449 -1.803 20.536 1.00 96.69 498 ARG A O 1
ATOM 3960 N N . ALA A 1 499 ? -19.441 -2.722 20.977 1.00 96.38 499 ALA A N 1
ATOM 3961 C CA . ALA A 1 499 ? -19.097 -3.166 22.329 1.00 96.38 499 ALA A CA 1
ATOM 3962 C C . ALA A 1 499 ? -17.930 -4.168 22.356 1.00 96.38 499 ALA A C 1
ATOM 3964 O O . ALA A 1 499 ? -17.147 -4.160 23.300 1.00 96.38 499 ALA A O 1
ATOM 3965 N N . LYS A 1 500 ? -17.781 -5.014 21.326 1.00 95.94 500 LYS A N 1
ATOM 3966 C CA . LYS A 1 500 ? -16.627 -5.923 21.211 1.00 95.94 500 LYS A CA 1
ATOM 3967 C C . LYS A 1 500 ? -15.338 -5.174 20.884 1.00 95.94 500 LYS A C 1
ATOM 3969 O O . LYS A 1 500 ? -14.271 -5.563 21.346 1.00 95.94 500 LYS A O 1
ATOM 3974 N N . GLU A 1 501 ? -15.428 -4.136 20.062 1.00 96.81 501 GLU A N 1
ATOM 3975 C CA . GLU A 1 501 ? -14.279 -3.3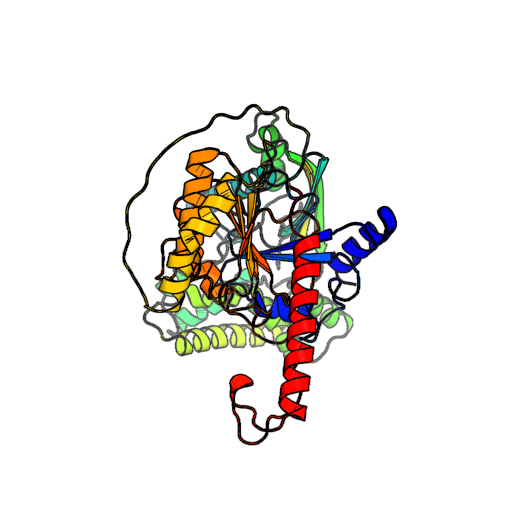90 19.537 1.00 96.81 501 GLU A CA 1
ATOM 3976 C C . GLU A 1 501 ? -13.743 -2.344 20.512 1.00 96.81 501 GLU A C 1
ATOM 3978 O O . GLU A 1 501 ? -12.541 -2.071 20.503 1.00 96.81 501 GLU A O 1
ATOM 3983 N N . LEU A 1 502 ? -14.617 -1.761 21.336 1.00 95.31 502 LEU A N 1
ATOM 3984 C CA . LEU A 1 502 ? -14.240 -0.751 22.317 1.00 95.31 502 LEU A CA 1
ATOM 3985 C C . LEU A 1 502 ? -13.300 -1.333 23.376 1.00 95.31 502 LEU A C 1
ATOM 3987 O O . LEU A 1 502 ? -13.530 -2.411 23.927 1.00 95.31 502 LEU A O 1
ATOM 3991 N N . ALA A 1 503 ? -12.219 -0.606 23.648 1.00 91.94 503 ALA A N 1
ATOM 3992 C CA . ALA A 1 503 ? -11.328 -0.896 24.756 1.00 91.94 503 ALA A CA 1
ATOM 3993 C C . ALA A 1 503 ? -12.089 -0.737 26.088 1.00 91.94 503 ALA A C 1
ATOM 3995 O O . ALA A 1 503 ? -12.912 0.173 26.204 1.00 91.94 503 ALA A O 1
ATOM 3996 N N . PRO A 1 504 ? -11.840 -1.604 27.085 1.00 84.44 504 PRO A N 1
ATOM 3997 C CA . PRO A 1 504 ? -12.485 -1.492 28.388 1.00 84.44 504 PRO A CA 1
ATOM 3998 C C . PRO A 1 504 ? -12.066 -0.200 29.105 1.00 84.44 504 PRO A C 1
ATOM 4000 O O . PRO A 1 504 ? -10.925 0.247 28.947 1.00 84.44 504 PRO A O 1
ATOM 4003 N N . GLU A 1 505 ? -12.997 0.356 29.886 1.00 71.31 505 GLU A N 1
ATOM 4004 C CA . GLU A 1 505 ? -12.798 1.555 30.720 1.00 71.31 505 GLU A CA 1
ATOM 4005 C C . GLU A 1 505 ? -11.711 1.389 31.789 1.00 71.31 505 GLU A C 1
ATOM 4007 O O . GLU A 1 505 ? -11.574 0.282 32.368 1.00 71.31 505 GLU A O 1
#

Mean predicted aligned error: 6.63 Å

Radius of gyration: 26.14 Å; Cα contacts (8 Å, |Δi|>4): 858; chains: 1; bounding box: 79×55×67 Å

Sequence (505 aa):
MPLLYTCVQELRKIHGDDFSINVIYEDQPVNDFKSLFLRLQGLMPGPKSYLLNFPDVFVTTCGTNFYSQCFPPQTVNLAFSATSFHWFSRKPCDITGALHHSMITIPEEAEVFKKQAAKDWETILLNRAKELAPGSRMILVQLAIDKEGQYVGTTKGIRVSVHHMLSELWQGLVTDGLITQNEFHKTTFAYSVRTENEFKKPFESKDSPVRKAGLSLISIETKVVPCPYREKWLKNGGDPKEHAHWYIPAIRAWSNTTFVSGLSDSRSSEEKERIVDELFQRYENEVAKCPEDHGLDFVSAYMVIGKRFLTVTSPAALMGLGTTQITPYVCYKLIYEAAPLVLDAIKLASVKPGSVFTIADYGCADGGTSMPLLYACVQELRKIHGDDFSINVIYEVQPVNDFKSLFLRLQGFMPGPKSYLLNFPDVFVTTCGTNFYSQCFPPQTVNLAFSATAFHWLNIKPCDITGALDHTMITIPEEAEVFKKQAAKDWETILLNRAKELAPE

Foldseek 3Di:
DDPVLVVLVVCCVVPNQLPAAEDEAEDALQDPLLVVLCVLVVVDDDDDHSNVVGPNYFYWYFNHDLLAQFAFFQQDQEAEEEADLQFFPDAQFFAPLFAELVPHPDPVNNVSLLVRSLVSLLSNLLSVLRRHHAFGKYKYKYWAQEPVRDTFQRDPQQQDRPRVLLSVLVVVCCVVVLAPVQLSRLQHRRGDHYYPCSNCVQAPDCPRPSVVSQKHWPDKDKDKAWFPLLVCCVVPNDQQLVSLVVPLVVVCVSRVVSSLRSGDPVDDPVSSVVSSVSSSVVVSVVCSVPVSNTTRIGIIMITMMHGHDDPDDDDDDDDDDDDDDDDDDDLLVVLVVCLVVQLVLLVVFDDDPPDEAEEEEAQCQLVQSCQVSVLVSLVSCCVVPNQSHAYEYEYEHASNGDSSSSSCVLVVVDDGTDRSNVVGHNYHYIYFNDHLLAQNAAFQAHRHYDYGPDLQDFPDDQDDAPPDDDLVPGPDPVNNVSSVVRSVVSVVSNVVSVNRRHHDD

InterPro domains:
  IPR005299 SAM dependent carboxyl methyltransferase [PF03492] (15-301)
  IPR005299 SAM dependent carboxyl methyltransferase [PF03492] (353-504)
  IPR005299 SAM dependent carboxyl methyltransferase [PTHR31009] (8-288)
  IPR029063 S-adenosyl-L-methionine-dependent methyltransferase superfamily [G3DSA:3.40.50.150] (5-226)
  IPR029063 S-adenosyl-L-methionine-dependent methyltransferase superfamily [G3DSA:3.40.50.150] (332-505)
  IPR029063 S-adenosyl-L-methionine-dependent methyltransferase superfamily [SSF53335] (8-308)
  IPR029063 S-adenosyl-L-methionine-dependent methyltransferase superfamily [SSF53335] (331-504)
  IPR042086 Methyltransferase, alpha-helical capping domain [G3DSA:1.10.1200.270] (90-291)

Organism: NCBI:txid174260

Secondary structure (DSSP, 8-state):
--HHHHHHHHHHHHH-TTS-EEEEEEE-TTS-HHHHHHHHTTSSS-SPPHHHHSTTEEEEEEES-TTS--S-TT-EEEEEEES-TTB-SS---PPTT-SSGGG---HHHHHHHHHHHHHHHHHHHHHHHHHEEEEEEEEEEEEEE-TTS--TT-STT--B-HHHHHHHHHHHHHHTTSS-HHHHHH----B--EEHHHHHHHHH-TTSHHHHTTEEEEEEEEEEE--HHHHHHHHH---HHHHHHHHHHHHHHHHHHHHHHHS-TTS-HHHHHHHHHHHHHHHHHHHTT-GGGB--PEEEEEEEEEEPP-------------------TTHHHHHHHHHHHHHHHHHHS---TT--EEEEEET-TTSTTTHHHHHHHHHHHHHHH-TTS-EEEEEE--TTS-HHHHHHHHTTSS--SPPHHHHSTTEEEEEE-S-TTS--S-TT-BSEEEESS-TTS-SS--SPPSS-SSGGG--SHHHHHHHHHHHHHHHHHHHHHHHHHBPP-

Solvent-accessible surface area (backbone atoms only — not comparable to full-atom values): 28214 Å² total; per-residue (Å²): 130,61,67,69,45,51,52,52,54,52,50,32,74,76,63,38,66,86,47,70,42,80,49,73,49,74,45,50,30,81,49,69,59,34,64,52,28,28,30,42,71,66,75,36,92,72,73,87,36,47,57,75,72,38,71,56,46,30,56,38,34,26,52,44,52,74,77,44,72,62,58,55,69,46,70,37,61,68,47,76,51,63,72,54,86,34,52,50,96,59,73,73,72,70,45,78,96,35,37,44,66,93,60,55,79,51,68,70,58,45,51,46,44,51,52,50,50,52,51,48,48,52,41,31,50,50,31,50,39,46,18,37,17,66,73,18,42,38,40,36,39,33,54,15,29,45,98,87,69,29,26,67,16,51,39,94,77,42,74,42,38,53,68,57,52,53,36,52,51,55,51,48,34,33,76,72,63,78,43,50,69,66,32,53,40,59,21,48,54,51,42,50,71,41,40,68,65,66,69,43,53,57,54,72,42,76,84,29,70,41,30,69,54,26,43,40,76,75,48,73,49,70,47,78,44,78,27,67,66,40,54,50,37,79,72,67,57,76,59,40,58,62,51,16,67,65,48,46,57,68,54,44,74,80,43,48,67,43,56,50,68,15,45,62,88,88,55,52,72,70,56,43,48,53,55,52,49,52,50,50,53,52,50,31,55,55,35,33,74,48,49,77,33,41,40,63,29,42,22,30,33,44,33,40,32,37,33,47,83,70,95,77,86,89,85,88,84,90,91,86,88,87,90,89,83,89,82,72,80,60,70,39,48,55,53,57,70,44,38,65,62,55,51,52,49,59,74,68,50,74,76,63,89,93,50,70,50,21,37,36,33,41,47,38,76,59,39,62,70,54,33,60,55,52,30,52,46,52,53,50,49,35,73,76,62,36,60,85,46,36,35,36,42,34,43,26,29,55,29,85,49,61,58,36,62,30,27,31,31,45,71,64,76,37,95,73,64,68,38,48,62,76,70,40,68,57,52,29,56,38,35,28,48,42,57,74,76,43,72,64,57,57,70,47,57,31,68,39,84,45,69,66,98,29,91,82,65,66,94,62,84,76,70,84,66,75,97,36,92,47,78,92,56,48,77,50,66,70,59,38,50,46,47,51,52,50,49,53,54,48,50,50,44,30,51,58,32,50,60,46,19,36,40,78,122

pLDDT: mean 91.25, std 12.48, range [23.55, 98.56]